Protein AF-X0ZKT3-F1 (afdb_monomer)

Structure (mmCIF, N/CA/C/O backbone):
data_AF-X0ZKT3-F1
#
_entry.id   AF-X0ZKT3-F1
#
loop_
_atom_site.group_PDB
_atom_site.id
_atom_site.type_symbol
_atom_site.label_atom_id
_atom_site.label_alt_id
_atom_site.label_comp_id
_atom_site.label_asym_id
_atom_site.label_entity_id
_atom_site.label_seq_id
_atom_site.pdbx_PDB_ins_code
_atom_site.Cartn_x
_atom_site.Cartn_y
_atom_site.Cartn_z
_atom_site.occupancy
_atom_site.B_iso_or_equiv
_atom_site.auth_seq_id
_atom_site.auth_comp_id
_atom_site.auth_asym_id
_atom_site.auth_atom_id
_atom_site.pdbx_PDB_model_num
ATOM 1 N N . MET A 1 1 ? 1.429 22.183 -17.788 1.00 75.25 1 MET A N 1
ATOM 2 C CA . MET A 1 1 ? 0.470 21.105 -18.125 1.00 75.25 1 MET A CA 1
ATOM 3 C C . MET A 1 1 ? 1.119 19.773 -17.757 1.00 75.25 1 MET A C 1
ATOM 5 O O . MET A 1 1 ? 2.250 19.573 -18.171 1.00 75.25 1 MET A O 1
ATOM 9 N N . ALA A 1 2 ? 0.475 18.920 -16.948 1.00 90.69 2 ALA A N 1
ATOM 10 C CA . ALA A 1 2 ? 1.071 17.691 -16.388 1.00 90.69 2 ALA A CA 1
ATOM 11 C C . ALA A 1 2 ? 0.087 16.499 -16.428 1.00 90.69 2 ALA A C 1
ATOM 13 O O . ALA A 1 2 ? -0.191 15.865 -15.418 1.00 90.69 2 ALA A O 1
ATOM 14 N N . ILE A 1 3 ? -0.482 16.225 -17.607 1.00 94.88 3 ILE A N 1
ATOM 15 C CA . ILE A 1 3 ? -1.545 15.218 -17.821 1.00 94.88 3 ILE A CA 1
ATOM 16 C C . ILE A 1 3 ? -1.018 13.856 -18.317 1.00 94.88 3 ILE A C 1
ATOM 18 O O . ILE A 1 3 ? -1.779 13.043 -18.836 1.00 94.88 3 ILE A O 1
ATOM 22 N N . GLY A 1 4 ? 0.289 13.618 -18.186 1.00 93.25 4 GLY A N 1
ATOM 23 C CA . GLY A 1 4 ? 0.974 12.422 -18.680 1.00 93.25 4 GLY A CA 1
ATOM 24 C C . GLY A 1 4 ? 1.889 12.690 -19.876 1.00 93.25 4 GLY A C 1
ATOM 25 O O . GLY A 1 4 ? 2.017 13.820 -20.346 1.00 93.25 4 GLY A O 1
ATOM 26 N N . VAL A 1 5 ? 2.544 11.627 -20.346 1.00 94.44 5 VAL A N 1
ATOM 27 C CA . VAL A 1 5 ? 3.529 11.649 -21.439 1.00 94.44 5 VAL A CA 1
ATOM 28 C C . VAL A 1 5 ? 3.155 10.642 -22.526 1.00 94.44 5 VAL A C 1
ATOM 30 O O . VAL A 1 5 ? 2.423 9.684 -22.272 1.00 94.44 5 VAL A O 1
ATOM 33 N N . LYS A 1 6 ? 3.662 10.857 -23.741 1.00 95.31 6 LYS A N 1
ATOM 34 C CA . LYS A 1 6 ? 3.561 9.923 -24.870 1.00 95.31 6 LYS A CA 1
ATOM 35 C C . LYS A 1 6 ? 4.969 9.486 -25.287 1.00 95.31 6 LYS A C 1
ATOM 37 O O . LYS A 1 6 ? 5.892 10.285 -25.141 1.00 95.31 6 LYS A O 1
ATOM 42 N N . PRO A 1 7 ? 5.148 8.254 -25.792 1.00 97.44 7 PRO A N 1
ATOM 43 C CA . PRO A 1 7 ? 6.448 7.807 -26.275 1.00 97.44 7 PRO A CA 1
ATOM 44 C C . PRO A 1 7 ? 6.878 8.604 -27.510 1.00 97.44 7 PRO A C 1
ATOM 46 O O . PRO A 1 7 ? 6.100 8.768 -28.450 1.00 97.44 7 PRO A O 1
ATOM 49 N N . GLU A 1 8 ? 8.135 9.040 -27.531 1.00 97.81 8 GLU A N 1
ATOM 50 C CA . GLU A 1 8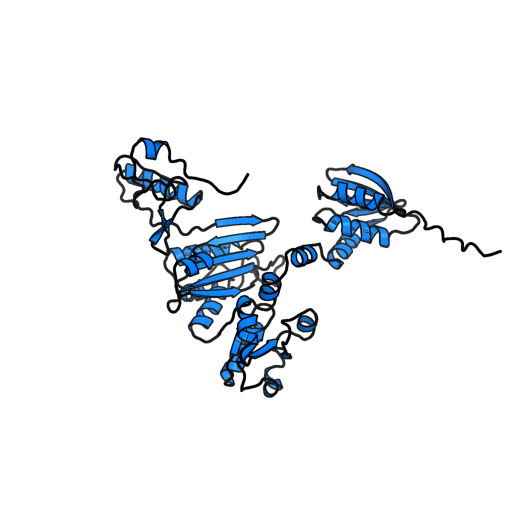 ? 8.764 9.595 -28.730 1.00 97.81 8 GLU A CA 1
ATOM 51 C C . GLU A 1 8 ? 9.109 8.460 -29.699 1.00 97.81 8 GLU A C 1
ATOM 53 O O . GLU A 1 8 ? 10.102 7.754 -29.527 1.00 97.81 8 GLU A O 1
ATOM 58 N N . ASN A 1 9 ? 8.258 8.251 -30.705 1.00 97.62 9 ASN A N 1
ATOM 59 C CA . ASN A 1 9 ? 8.320 7.080 -31.587 1.00 97.62 9 ASN A CA 1
ATOM 60 C C . ASN A 1 9 ? 8.476 7.409 -33.079 1.00 97.62 9 ASN A C 1
ATOM 62 O O . ASN A 1 9 ? 8.481 6.489 -33.895 1.00 97.62 9 ASN A O 1
ATOM 66 N N . ARG A 1 10 ? 8.602 8.692 -33.453 1.00 98.25 10 ARG A N 1
ATOM 67 C CA . ARG A 1 10 ? 8.619 9.122 -34.863 1.00 98.25 10 ARG A CA 1
ATOM 68 C C . ARG A 1 10 ? 9.686 8.386 -35.676 1.00 98.25 10 ARG A C 1
ATOM 70 O O . ARG A 1 10 ? 9.359 7.793 -36.692 1.00 98.25 10 ARG A O 1
ATOM 77 N N . LEU A 1 11 ? 10.926 8.349 -35.182 1.00 98.44 11 LEU A N 1
ATOM 78 C CA . LEU A 1 11 ? 12.035 7.667 -35.864 1.00 98.44 11 LEU A CA 1
ATOM 79 C C . LEU A 1 11 ? 11.775 6.169 -36.050 1.00 98.44 11 LEU A C 1
ATOM 81 O O . LEU A 1 11 ? 12.010 5.636 -37.127 1.00 98.44 11 LEU A O 1
ATOM 85 N N . ALA A 1 12 ? 11.268 5.501 -35.013 1.00 98.44 12 ALA A N 1
ATOM 86 C CA . ALA A 1 12 ? 10.968 4.075 -35.068 1.00 98.44 12 ALA A CA 1
ATOM 87 C C . ALA A 1 12 ? 9.852 3.774 -36.077 1.00 98.44 12 ALA A C 1
ATOM 89 O O . ALA A 1 12 ? 9.961 2.835 -36.861 1.00 98.44 12 ALA A O 1
ATOM 90 N N . LYS A 1 13 ? 8.807 4.608 -36.095 1.00 97.94 13 LYS A N 1
ATOM 91 C CA . LYS A 1 13 ? 7.694 4.487 -37.036 1.00 97.94 13 LYS A CA 1
ATOM 92 C C . LYS A 1 13 ? 8.137 4.732 -38.479 1.00 97.94 13 LYS A C 1
ATOM 94 O O . LYS A 1 13 ? 7.794 3.939 -39.349 1.00 97.94 13 LYS A O 1
ATOM 99 N N . ASP A 1 14 ? 8.899 5.796 -38.725 1.00 98.50 14 ASP A N 1
ATOM 100 C CA . ASP A 1 14 ? 9.391 6.150 -40.062 1.00 98.50 14 ASP A CA 1
ATOM 101 C C . ASP A 1 14 ? 10.364 5.085 -40.605 1.00 98.50 14 ASP A C 1
ATOM 103 O O . ASP A 1 14 ? 10.400 4.836 -41.808 1.00 98.50 14 ASP A O 1
ATOM 107 N N . ALA A 1 15 ? 11.101 4.408 -39.717 1.00 98.31 15 ALA A N 1
ATOM 108 C CA . ALA A 1 15 ? 11.967 3.274 -40.045 1.00 98.31 15 ALA A CA 1
ATOM 109 C C . ALA A 1 15 ? 11.219 1.933 -40.217 1.00 98.31 15 ALA A C 1
ATOM 111 O O . ALA A 1 15 ? 11.849 0.927 -40.533 1.00 98.31 15 ALA A O 1
ATOM 112 N N . GLY A 1 16 ? 9.897 1.889 -40.009 1.00 98.25 16 GLY A N 1
ATOM 113 C CA . GLY A 1 16 ? 9.091 0.673 -40.161 1.00 98.25 16 GLY A CA 1
ATOM 114 C C . GLY A 1 16 ? 9.228 -0.344 -39.021 1.00 98.25 16 GLY A C 1
ATOM 115 O O . GLY A 1 16 ? 8.914 -1.516 -39.221 1.00 98.25 16 GLY A O 1
ATOM 116 N N . LEU A 1 17 ? 9.687 0.077 -37.837 1.00 98.69 17 LEU A N 1
ATOM 117 C CA . LEU A 1 17 ? 9.768 -0.795 -36.662 1.00 98.69 17 LEU A CA 1
ATOM 118 C C . LEU A 1 17 ? 8.380 -1.107 -36.095 1.00 98.69 17 LEU A C 1
ATOM 120 O O . LEU A 1 17 ? 7.441 -0.323 -36.235 1.00 98.69 17 LEU A O 1
ATOM 124 N N . GLU A 1 18 ? 8.257 -2.241 -35.407 1.00 98.44 18 GLU A N 1
ATOM 125 C CA . GLU A 1 18 ? 7.008 -2.628 -34.753 1.00 98.44 18 GLU A CA 1
ATOM 126 C C . GLU A 1 18 ? 6.634 -1.654 -33.618 1.00 98.44 18 GLU A C 1
ATOM 128 O O . GLU A 1 18 ? 7.397 -1.419 -32.675 1.00 98.44 18 GLU A O 1
ATOM 133 N N . ILE A 1 19 ? 5.418 -1.102 -33.699 1.00 98.25 19 ILE A N 1
ATOM 134 C CA . ILE A 1 19 ? 4.858 -0.158 -32.728 1.00 98.25 19 ILE A CA 1
ATOM 135 C C . ILE A 1 19 ? 3.602 -0.761 -32.097 1.00 98.25 19 ILE A C 1
ATOM 137 O O . ILE A 1 19 ? 2.665 -1.158 -32.788 1.00 98.25 19 ILE A O 1
ATOM 141 N N . GLY A 1 20 ? 3.559 -0.781 -30.767 1.00 95.88 20 GLY A N 1
ATOM 142 C CA . GLY A 1 20 ? 2.410 -1.246 -30.004 1.00 95.88 20 GLY A CA 1
ATOM 143 C C . GLY A 1 20 ? 1.200 -0.307 -30.109 1.00 95.88 20 GLY A C 1
ATOM 144 O O . GLY A 1 20 ? 1.324 0.860 -30.492 1.00 95.88 20 GLY A O 1
ATOM 145 N N . PRO A 1 21 ? 0.011 -0.751 -29.669 1.00 93.75 21 PRO A N 1
ATOM 146 C CA . PRO A 1 21 ? -1.253 -0.026 -29.861 1.00 93.75 21 PRO A CA 1
ATOM 147 C C . PRO A 1 21 ? -1.301 1.355 -29.185 1.00 93.75 21 PRO A C 1
ATOM 149 O O . PRO A 1 21 ? -2.113 2.199 -29.551 1.00 93.75 21 PRO A O 1
ATOM 152 N N . ARG A 1 22 ? -0.426 1.604 -28.201 1.00 93.94 22 ARG A N 1
ATOM 153 C CA . ARG A 1 22 ? -0.297 2.893 -27.497 1.00 93.94 22 ARG A CA 1
ATOM 154 C C . ARG A 1 22 ? 0.876 3.750 -27.989 1.00 93.94 22 ARG A C 1
ATOM 156 O O . ARG A 1 22 ? 1.216 4.740 -27.352 1.00 93.94 22 ARG A O 1
ATOM 163 N N . GLY A 1 23 ? 1.500 3.374 -29.106 1.00 96.62 23 GLY A N 1
ATOM 164 C CA . GLY A 1 23 ? 2.615 4.103 -29.709 1.00 96.62 23 GLY A CA 1
ATOM 165 C C . GLY A 1 23 ? 3.996 3.739 -29.160 1.00 96.62 23 GLY A C 1
ATOM 166 O O . GLY A 1 23 ? 4.981 4.320 -29.598 1.00 96.62 23 GLY A O 1
ATOM 167 N N . HIS A 1 24 ? 4.105 2.802 -28.222 1.00 98.31 24 HIS A N 1
ATOM 168 C CA . HIS A 1 24 ? 5.404 2.389 -27.691 1.00 98.31 24 HIS A CA 1
ATOM 169 C C . HIS A 1 24 ? 6.121 1.441 -28.653 1.00 98.31 24 HIS A C 1
ATOM 171 O O . HIS A 1 24 ? 5.482 0.600 -29.281 1.00 98.31 24 HIS A O 1
ATOM 177 N N . ILE A 1 25 ? 7.443 1.551 -28.739 1.00 98.69 25 ILE A N 1
ATOM 178 C CA . ILE A 1 25 ? 8.282 0.656 -29.540 1.00 98.69 25 ILE A CA 1
ATOM 179 C C . ILE A 1 25 ? 8.244 -0.739 -28.905 1.00 98.69 25 ILE A C 1
ATOM 181 O O . ILE A 1 25 ? 8.446 -0.877 -27.692 1.00 98.69 25 ILE A O 1
ATOM 185 N N . VAL A 1 26 ? 7.950 -1.764 -29.707 1.00 98.38 26 VAL A N 1
ATOM 186 C CA . VAL A 1 26 ? 7.954 -3.156 -29.246 1.00 98.38 26 VAL A CA 1
ATOM 187 C C . VAL A 1 26 ? 9.391 -3.653 -29.200 1.00 98.38 26 VAL A C 1
ATOM 189 O O . VAL A 1 26 ? 10.144 -3.487 -30.159 1.00 98.38 26 VAL A O 1
ATOM 192 N N . VAL A 1 27 ? 9.769 -4.242 -28.067 1.00 98.38 27 VAL A N 1
ATOM 193 C CA . VAL A 1 27 ? 11.096 -4.820 -27.869 1.00 98.38 27 VAL A CA 1
ATOM 194 C C . VAL A 1 27 ? 11.020 -6.200 -27.231 1.00 98.38 27 VAL A C 1
ATOM 196 O O . VAL A 1 27 ? 10.072 -6.511 -26.503 1.00 98.38 27 VAL A O 1
ATOM 199 N N . ASP A 1 28 ? 12.032 -7.019 -27.493 1.00 97.00 28 ASP A N 1
ATOM 200 C CA . ASP A 1 28 ? 12.225 -8.307 -26.832 1.00 97.00 28 ASP A CA 1
ATOM 201 C C . ASP A 1 28 ? 12.902 -8.170 -25.449 1.00 97.00 28 ASP A C 1
ATOM 203 O O . ASP A 1 28 ? 13.128 -7.077 -24.925 1.00 97.00 28 ASP A O 1
ATOM 207 N N . GLU A 1 29 ? 13.230 -9.303 -24.820 1.00 97.06 29 GLU A N 1
ATOM 208 C CA . GLU A 1 29 ? 13.885 -9.334 -23.504 1.00 97.06 29 GLU A CA 1
ATOM 209 C C . GLU A 1 29 ? 15.344 -8.854 -23.539 1.00 97.06 29 GLU A C 1
ATOM 211 O O . GLU A 1 29 ? 15.876 -8.482 -22.498 1.00 97.06 29 GLU A O 1
ATOM 216 N N . GLN A 1 30 ? 15.991 -8.824 -24.705 1.00 98.00 30 GLN A N 1
ATOM 217 C CA . GLN A 1 30 ? 17.319 -8.236 -24.909 1.00 98.00 30 GLN A CA 1
ATOM 218 C C . GLN A 1 30 ? 17.234 -6.762 -25.347 1.00 98.00 30 GLN A C 1
ATOM 220 O O . GLN A 1 30 ? 18.255 -6.161 -25.683 1.00 98.00 30 GLN A O 1
ATOM 225 N N . MET A 1 31 ? 16.034 -6.169 -25.297 1.00 98.50 31 MET A N 1
ATOM 226 C CA . MET A 1 31 ? 15.724 -4.795 -25.699 1.00 98.50 31 MET A CA 1
ATOM 227 C C . MET A 1 31 ? 15.914 -4.517 -27.204 1.00 98.50 31 MET A C 1
ATOM 229 O O . MET A 1 31 ? 16.058 -3.35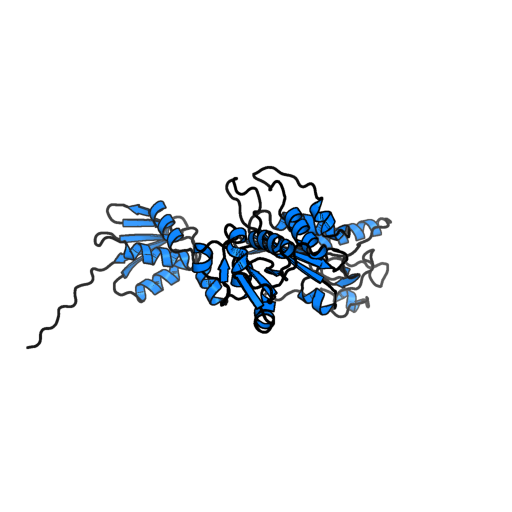8 -27.607 1.00 98.50 31 MET A O 1
ATOM 233 N N . LYS A 1 32 ? 15.916 -5.562 -28.042 1.00 98.44 32 LYS A N 1
ATOM 234 C CA . LYS A 1 32 ? 15.953 -5.438 -29.507 1.00 98.44 32 LYS A CA 1
ATOM 235 C C . LYS A 1 32 ? 14.572 -5.108 -30.038 1.00 98.44 32 LYS A C 1
ATOM 237 O O . LYS A 1 32 ? 13.580 -5.627 -29.536 1.00 98.44 32 LYS A O 1
ATOM 242 N N . THR A 1 33 ? 14.520 -4.266 -31.060 1.00 98.62 33 THR A N 1
ATOM 243 C CA . THR A 1 33 ? 13.291 -3.990 -31.813 1.00 98.62 33 THR A CA 1
ATOM 244 C C . THR A 1 33 ? 13.012 -5.113 -32.823 1.00 98.62 33 THR A C 1
ATOM 246 O O . THR A 1 33 ? 13.694 -6.138 -32.828 1.00 98.62 33 THR A O 1
ATOM 249 N N . SER A 1 34 ? 12.034 -4.927 -33.715 1.00 98.50 34 SER A N 1
ATOM 250 C CA . SER A 1 34 ? 11.805 -5.834 -34.850 1.00 98.50 34 SER A CA 1
ATOM 251 C C . SER A 1 34 ? 12.989 -5.908 -35.831 1.00 98.50 34 SER A C 1
ATOM 253 O O . SER A 1 34 ? 13.065 -6.853 -36.612 1.00 98.50 34 SER A O 1
ATOM 255 N N . ASP A 1 35 ? 13.917 -4.944 -35.786 1.00 98.50 35 ASP A N 1
ATOM 256 C CA . ASP A 1 35 ? 15.228 -5.029 -36.434 1.00 98.50 35 ASP A CA 1
ATOM 257 C C . ASP A 1 35 ? 16.297 -5.414 -35.397 1.00 98.50 35 ASP A C 1
ATOM 259 O O . ASP A 1 35 ? 16.486 -4.729 -34.387 1.00 98.50 35 ASP A O 1
ATOM 263 N N . ALA A 1 36 ? 17.027 -6.502 -35.658 1.00 96.50 36 ALA A N 1
ATOM 264 C CA . ALA A 1 36 ? 18.007 -7.068 -34.730 1.00 96.50 36 ALA A CA 1
ATOM 265 C C . ALA A 1 36 ? 19.240 -6.176 -34.479 1.00 96.50 36 ALA A C 1
ATOM 267 O O . ALA A 1 36 ? 19.981 -6.427 -33.526 1.00 96.50 36 ALA A O 1
ATOM 268 N N . SER A 1 37 ? 19.469 -5.164 -35.321 1.00 97.69 37 SER A N 1
ATOM 269 C CA . SER A 1 37 ? 20.554 -4.186 -35.189 1.00 97.69 37 SER A CA 1
ATOM 270 C C . SER A 1 37 ? 20.115 -2.903 -34.478 1.00 97.69 37 SER A C 1
ATOM 272 O O . SER A 1 37 ? 20.960 -2.065 -34.158 1.00 97.69 37 SER A O 1
ATOM 274 N N . ILE A 1 38 ? 18.816 -2.740 -34.202 1.00 98.62 38 ILE A N 1
ATOM 275 C CA . ILE A 1 38 ? 18.260 -1.561 -33.535 1.00 98.62 38 ILE A CA 1
ATOM 276 C C . ILE A 1 38 ? 17.725 -1.954 -32.158 1.00 98.62 38 ILE A C 1
ATOM 278 O O . ILE A 1 38 ? 16.852 -2.811 -32.016 1.00 98.62 38 ILE A O 1
ATOM 282 N N . PHE A 1 39 ? 18.226 -1.267 -31.134 1.00 98.69 39 PHE A N 1
ATOM 283 C CA . PHE A 1 39 ? 17.773 -1.387 -29.751 1.00 98.69 39 PHE A CA 1
ATOM 284 C C . PHE A 1 39 ? 16.952 -0.160 -29.358 1.00 98.69 39 PHE A C 1
ATOM 286 O O . PHE A 1 39 ? 17.215 0.949 -29.826 1.00 98.69 39 PHE A O 1
ATOM 293 N N . ALA A 1 40 ? 15.997 -0.344 -28.450 1.00 98.62 40 ALA A N 1
ATOM 294 C CA . ALA A 1 40 ? 15.250 0.755 -27.850 1.00 98.62 40 ALA A CA 1
ATOM 295 C C . ALA A 1 40 ? 15.092 0.528 -26.342 1.00 98.62 40 ALA A C 1
ATOM 297 O O . ALA A 1 40 ? 14.948 -0.601 -25.876 1.00 98.62 40 ALA A O 1
ATOM 298 N N . VAL A 1 41 ? 15.126 1.610 -25.562 1.00 98.56 41 VAL A N 1
ATOM 299 C CA . VAL A 1 41 ? 15.021 1.580 -24.094 1.00 98.56 41 VAL A CA 1
ATOM 300 C C . VAL A 1 41 ? 14.246 2.793 -23.580 1.00 98.56 41 VAL A C 1
ATOM 302 O O . VAL A 1 41 ? 13.965 3.733 -24.323 1.00 98.56 41 VAL A O 1
ATOM 305 N N . GLY A 1 42 ? 13.944 2.796 -22.285 1.00 98.19 42 GLY A N 1
ATOM 306 C CA . GLY A 1 42 ? 13.347 3.920 -21.577 1.00 98.19 42 GLY A CA 1
ATOM 307 C C . GLY A 1 42 ? 11.863 4.103 -21.869 1.00 98.19 42 GLY A C 1
ATOM 308 O O . GLY A 1 42 ? 11.138 3.161 -22.176 1.00 98.19 42 GLY A O 1
ATOM 309 N N . ASP A 1 43 ? 11.401 5.342 -21.763 1.00 98.25 43 ASP A N 1
ATOM 310 C CA . ASP A 1 43 ? 9.973 5.677 -21.795 1.00 98.25 43 ASP A CA 1
ATOM 311 C C . ASP A 1 43 ? 9.315 5.422 -23.168 1.00 98.25 43 ASP A C 1
ATOM 313 O O . ASP A 1 43 ? 8.089 5.339 -23.281 1.00 98.25 43 ASP A O 1
ATOM 317 N N . ALA A 1 44 ? 10.127 5.265 -24.218 1.00 98.19 44 ALA A N 1
ATOM 318 C CA . ALA A 1 44 ? 9.666 5.001 -25.575 1.00 98.19 44 ALA A CA 1
ATOM 319 C C . ALA A 1 44 ? 9.199 3.552 -25.792 1.00 98.19 44 ALA A C 1
ATOM 321 O O . ALA A 1 44 ? 8.422 3.307 -26.716 1.00 98.19 44 ALA A O 1
ATOM 322 N N . VAL A 1 45 ? 9.632 2.595 -24.963 1.00 98.44 45 VAL A N 1
ATOM 323 C CA . VAL A 1 45 ? 9.362 1.165 -25.187 1.00 98.44 45 VAL A CA 1
ATOM 324 C C . VAL A 1 45 ? 8.198 0.631 -24.361 1.00 98.44 45 VAL A C 1
ATOM 326 O O . VAL A 1 45 ? 7.852 1.164 -23.305 1.00 98.44 45 VAL A O 1
ATOM 329 N N . GLN A 1 46 ? 7.610 -0.469 -24.829 1.00 97.31 46 GLN A N 1
ATOM 330 C CA . GLN A 1 46 ? 6.777 -1.334 -23.999 1.00 97.31 46 GLN A CA 1
ATOM 331 C C . GLN A 1 46 ? 7.584 -2.553 -23.551 1.00 97.31 46 GLN A C 1
ATOM 333 O O . GLN A 1 46 ? 8.359 -3.118 -24.312 1.00 97.31 46 GLN A O 1
ATOM 338 N N . VAL A 1 47 ? 7.379 -2.970 -22.309 1.00 96.81 47 VAL A N 1
ATOM 339 C CA . VAL A 1 47 ? 8.021 -4.131 -21.681 1.00 96.81 47 VAL A CA 1
ATOM 340 C C . VAL A 1 47 ? 6.956 -5.025 -21.049 1.00 96.81 47 VAL A C 1
ATOM 342 O O . VAL A 1 47 ? 5.773 -4.699 -21.059 1.00 96.81 47 VAL A O 1
ATOM 345 N N . LYS A 1 48 ? 7.342 -6.159 -20.466 1.00 96.75 48 LYS A N 1
ATOM 346 C CA . LYS A 1 48 ? 6.400 -7.031 -19.750 1.00 96.75 48 LYS A CA 1
ATOM 347 C C . LYS A 1 48 ? 6.158 -6.529 -18.325 1.00 96.75 48 LYS A C 1
ATOM 349 O O . LYS A 1 48 ? 7.106 -6.191 -17.615 1.00 96.75 48 LYS A O 1
ATOM 354 N N . ASN A 1 49 ? 4.906 -6.522 -17.876 1.00 97.06 49 ASN A N 1
ATOM 355 C CA . ASN A 1 49 ? 4.580 -6.422 -16.455 1.00 97.06 49 ASN A CA 1
ATOM 356 C C . ASN A 1 49 ? 5.030 -7.715 -15.758 1.00 97.06 49 ASN A C 1
ATOM 358 O O . ASN A 1 49 ? 4.654 -8.800 -16.190 1.00 97.06 49 ASN A O 1
ATOM 362 N N . LEU A 1 50 ? 5.816 -7.618 -14.686 1.00 96.31 50 LEU A N 1
ATOM 363 C CA . LEU A 1 50 ? 6.408 -8.800 -14.046 1.00 96.31 50 LEU A CA 1
ATOM 364 C C . LEU A 1 50 ? 5.367 -9.735 -13.394 1.00 96.31 50 LEU A C 1
ATOM 366 O O . LEU A 1 50 ? 5.633 -10.921 -13.214 1.00 96.31 50 LEU A O 1
ATOM 370 N N . ILE A 1 51 ? 4.195 -9.218 -13.023 1.00 96.56 51 ILE A N 1
ATOM 371 C CA . ILE A 1 51 ? 3.148 -9.987 -12.340 1.00 96.56 51 ILE A CA 1
ATOM 372 C C . ILE A 1 51 ? 2.237 -10.681 -13.355 1.00 96.56 51 ILE A C 1
ATOM 374 O O . ILE A 1 51 ? 1.934 -11.861 -13.183 1.00 96.56 51 ILE A O 1
ATOM 378 N N . THR A 1 52 ? 1.817 -9.963 -14.403 1.00 95.88 52 THR A N 1
ATOM 379 C CA . THR A 1 52 ? 0.819 -10.443 -15.380 1.00 95.88 52 THR A CA 1
ATOM 380 C C . THR A 1 52 ? 1.425 -10.975 -16.677 1.00 95.88 52 THR A C 1
ATOM 382 O O . THR A 1 52 ? 0.715 -11.578 -17.476 1.00 95.88 52 THR A O 1
ATOM 385 N N . ASN A 1 53 ? 2.714 -10.717 -16.922 1.00 95.00 53 ASN A N 1
ATOM 386 C CA . ASN A 1 53 ? 3.414 -10.921 -18.196 1.00 95.00 53 ASN A CA 1
ATOM 387 C C . ASN A 1 53 ? 2.814 -10.174 -19.402 1.00 95.00 53 ASN A C 1
ATOM 389 O O . ASN A 1 53 ? 3.282 -10.359 -20.525 1.00 95.00 53 ASN A O 1
ATOM 393 N N . GLN A 1 54 ? 1.826 -9.301 -19.187 1.00 94.94 54 GLN A N 1
ATOM 394 C CA . GLN A 1 54 ? 1.208 -8.514 -20.252 1.00 94.94 54 GLN A CA 1
ATOM 395 C C . GLN A 1 54 ? 2.082 -7.308 -20.634 1.00 94.94 54 GLN A C 1
ATOM 397 O O . GLN A 1 54 ? 2.781 -6.766 -19.767 1.00 94.94 54 GLN A O 1
ATOM 402 N N . PRO A 1 55 ? 2.033 -6.845 -21.897 1.00 95.88 55 PRO A N 1
ATOM 403 C CA . PRO A 1 55 ? 2.708 -5.622 -22.313 1.00 95.88 55 PRO A CA 1
ATOM 404 C C . PRO A 1 55 ? 2.262 -4.404 -21.495 1.00 95.88 55 PRO A C 1
ATOM 406 O O . PRO A 1 55 ? 1.073 -4.130 -21.326 1.00 95.88 55 PRO A O 1
ATOM 409 N N . ILE A 1 56 ? 3.227 -3.634 -21.005 1.00 96.31 56 ILE A N 1
ATOM 410 C CA . ILE A 1 56 ? 3.025 -2.407 -20.243 1.00 96.31 56 ILE A CA 1
ATOM 411 C C . ILE A 1 56 ? 4.110 -1.389 -20.594 1.00 96.31 56 ILE A C 1
ATOM 413 O O . ILE A 1 56 ? 5.216 -1.740 -20.990 1.00 96.31 56 ILE A O 1
ATOM 417 N N . ALA A 1 57 ? 3.801 -0.113 -20.413 1.00 96.06 57 ALA A N 1
ATOM 418 C CA . ALA A 1 57 ? 4.766 0.969 -20.497 1.00 96.06 57 ALA A CA 1
ATOM 419 C C . ALA A 1 57 ? 4.632 1.808 -19.229 1.00 96.06 57 ALA A C 1
ATOM 421 O O . ALA A 1 57 ? 3.515 2.179 -18.856 1.00 96.06 57 ALA A O 1
ATOM 422 N N . ILE A 1 58 ? 5.751 2.034 -18.543 1.00 95.94 58 ILE A N 1
ATOM 423 C CA . ILE A 1 58 ? 5.804 2.808 -17.302 1.00 95.94 58 ILE A CA 1
ATOM 424 C C . ILE A 1 58 ? 7.037 3.721 -17.389 1.00 95.94 58 ILE A C 1
ATOM 426 O O . ILE A 1 58 ? 8.155 3.204 -17.316 1.00 95.94 58 ILE A O 1
ATOM 430 N N . PRO A 1 59 ? 6.851 5.040 -17.568 1.00 96.38 59 PRO A N 1
ATOM 431 C CA . PRO A 1 59 ? 7.952 5.978 -17.748 1.00 96.38 59 PRO A CA 1
ATOM 432 C C . PRO A 1 59 ? 8.633 6.265 -16.404 1.00 96.38 59 PRO A C 1
ATOM 434 O O . PRO A 1 59 ? 8.162 7.080 -15.611 1.00 96.38 59 PRO A O 1
ATOM 437 N N . LEU A 1 60 ? 9.700 5.524 -16.097 1.00 97.38 60 LEU A N 1
ATOM 438 C CA . LEU A 1 60 ? 10.441 5.620 -14.838 1.00 97.38 60 LEU A CA 1
ATOM 439 C C . LEU A 1 60 ? 11.947 5.487 -15.084 1.00 97.38 60 LEU A C 1
ATOM 441 O O . LEU A 1 60 ? 12.417 4.577 -15.771 1.00 97.38 60 LEU A O 1
ATOM 445 N N . ALA A 1 61 ? 12.720 6.340 -14.410 1.00 97.81 61 ALA A N 1
ATOM 446 C CA . ALA A 1 61 ? 14.168 6.421 -14.587 1.00 97.81 61 ALA A CA 1
ATOM 447 C C . ALA A 1 61 ? 14.912 5.131 -14.191 1.00 97.81 61 ALA A C 1
ATOM 449 O O . ALA A 1 61 ? 15.855 4.726 -14.872 1.00 97.81 61 ALA A O 1
ATOM 450 N N . GLY A 1 62 ? 14.501 4.459 -13.109 1.00 96.62 62 GLY A N 1
ATOM 451 C CA . GLY A 1 62 ? 15.136 3.216 -12.649 1.00 96.62 62 GLY A CA 1
ATOM 452 C C . GLY A 1 62 ? 15.113 2.102 -13.711 1.00 96.62 62 GLY A C 1
ATOM 453 O O . GLY A 1 62 ? 16.170 1.570 -14.059 1.00 96.62 62 GLY A O 1
ATOM 454 N N . PRO A 1 63 ? 13.934 1.749 -14.257 1.00 97.38 63 PRO A N 1
ATOM 455 C CA . PRO A 1 63 ? 13.802 0.890 -15.431 1.00 97.38 63 PRO A CA 1
ATOM 456 C C . PRO A 1 63 ? 14.654 1.323 -16.626 1.00 97.38 63 PRO A C 1
ATOM 458 O O . PRO A 1 63 ? 15.407 0.491 -17.129 1.00 97.38 63 PRO A O 1
ATOM 461 N N . ALA A 1 64 ? 14.606 2.599 -17.024 1.00 98.25 64 ALA A N 1
ATOM 462 C CA . ALA A 1 64 ? 15.367 3.109 -18.168 1.00 98.25 64 ALA A CA 1
ATOM 463 C C . ALA A 1 64 ? 16.886 2.889 -18.011 1.00 98.25 64 ALA A C 1
ATOM 465 O O . ALA A 1 64 ? 17.541 2.375 -18.918 1.00 98.25 64 ALA A O 1
ATOM 466 N N . ASN A 1 65 ? 17.440 3.176 -16.827 1.00 98.56 65 ASN A N 1
ATOM 467 C CA . ASN A 1 65 ? 18.858 2.945 -16.526 1.00 98.56 65 ASN A CA 1
ATOM 468 C C . ASN A 1 65 ? 19.233 1.454 -16.593 1.00 98.56 65 ASN A C 1
ATOM 470 O O . ASN A 1 65 ? 20.260 1.088 -17.166 1.00 98.56 65 ASN A O 1
ATOM 474 N N . LYS A 1 66 ? 18.391 0.568 -16.039 1.00 97.62 66 LYS A N 1
ATOM 475 C CA . LYS A 1 66 ? 18.620 -0.889 -16.084 1.00 97.62 66 LYS A CA 1
ATOM 476 C C . LYS A 1 66 ? 18.575 -1.428 -17.513 1.00 97.62 66 LYS A C 1
ATOM 478 O O . LYS A 1 66 ? 19.403 -2.261 -17.866 1.00 97.62 66 LYS A O 1
ATOM 483 N N . GLN A 1 67 ? 17.637 -0.945 -18.322 1.00 98.56 67 GLN A N 1
ATOM 484 C CA . GLN A 1 67 ? 17.508 -1.320 -19.729 1.00 98.56 67 GLN A CA 1
ATOM 485 C C . GLN A 1 67 ? 18.729 -0.872 -20.541 1.00 98.56 67 GLN A C 1
ATOM 487 O O . GLN A 1 67 ? 19.283 -1.679 -21.279 1.00 98.56 67 GLN A O 1
ATOM 492 N N . GLY A 1 68 ? 19.213 0.362 -20.346 1.00 98.56 68 GLY A N 1
ATOM 493 C CA . GLY A 1 68 ? 20.438 0.845 -20.996 1.00 98.56 68 GLY A CA 1
ATOM 494 C C . GLY A 1 68 ? 21.665 -0.012 -20.663 1.00 98.56 68 GLY A C 1
ATOM 495 O O . GLY A 1 68 ? 22.417 -0.392 -21.559 1.00 98.56 68 GLY A O 1
ATOM 496 N N . ARG A 1 69 ? 21.826 -0.405 -19.391 1.00 98.44 69 ARG A N 1
ATOM 497 C CA . ARG A 1 69 ? 22.886 -1.341 -18.975 1.00 98.44 69 ARG A CA 1
ATOM 498 C C . ARG A 1 69 ? 22.767 -2.702 -19.668 1.00 98.44 69 ARG A C 1
ATOM 500 O O . ARG A 1 69 ? 23.781 -3.258 -20.074 1.00 98.44 69 ARG A O 1
ATOM 507 N N . ILE A 1 70 ? 21.551 -3.228 -19.803 1.00 98.25 70 ILE A N 1
ATOM 508 C CA . ILE A 1 70 ? 21.300 -4.504 -20.491 1.00 98.25 70 ILE A CA 1
ATOM 509 C C . ILE A 1 70 ? 21.672 -4.405 -21.968 1.00 98.25 70 ILE A C 1
ATOM 511 O O . ILE A 1 70 ? 22.373 -5.280 -22.460 1.00 98.25 70 ILE A O 1
ATOM 515 N N . VAL A 1 71 ? 21.285 -3.327 -22.654 1.00 98.56 71 VAL A N 1
ATOM 516 C CA . VAL A 1 71 ? 21.674 -3.104 -24.056 1.00 98.56 71 VAL A CA 1
ATOM 517 C C . VAL A 1 71 ? 23.193 -3.058 -24.208 1.00 98.56 71 VAL A C 1
ATOM 519 O O . VAL A 1 71 ? 23.728 -3.701 -25.105 1.00 98.56 71 VAL A O 1
ATOM 522 N N . ALA A 1 72 ? 23.902 -2.365 -23.311 1.00 98.62 72 ALA A N 1
ATOM 523 C CA . ALA A 1 72 ? 25.364 -2.323 -23.343 1.00 98.62 72 ALA A CA 1
ATOM 524 C C . ALA A 1 72 ? 25.996 -3.721 -23.190 1.00 98.62 72 ALA A C 1
ATOM 526 O O . ALA A 1 72 ? 26.921 -4.060 -23.926 1.00 98.62 72 ALA A O 1
ATOM 527 N N . ASP A 1 73 ? 25.475 -4.550 -22.280 1.00 98.44 73 ASP A N 1
ATOM 528 C CA . ASP A 1 73 ? 25.909 -5.942 -22.122 1.00 98.44 73 ASP A CA 1
ATOM 529 C C . ASP A 1 73 ? 25.639 -6.776 -23.391 1.00 98.44 73 ASP A C 1
ATOM 531 O O . ASP A 1 73 ? 26.516 -7.523 -23.828 1.00 98.44 73 ASP A O 1
ATOM 535 N N . VAL A 1 74 ? 24.455 -6.636 -24.000 1.00 98.38 74 VAL A N 1
ATOM 536 C CA . VAL A 1 74 ? 24.069 -7.374 -25.216 1.00 98.38 74 VAL A CA 1
ATOM 537 C C . VAL A 1 74 ? 24.948 -6.982 -26.405 1.00 98.38 74 VAL A C 1
ATOM 539 O O . VAL A 1 74 ? 25.430 -7.859 -27.119 1.00 98.38 74 VAL A O 1
ATOM 542 N N . ILE A 1 75 ? 25.229 -5.687 -26.585 1.00 98.44 75 ILE A N 1
ATOM 543 C CA . ILE A 1 75 ? 26.162 -5.191 -27.613 1.00 98.44 75 ILE A CA 1
ATOM 544 C C . ILE A 1 75 ? 27.571 -5.763 -27.393 1.00 98.44 75 ILE A C 1
ATOM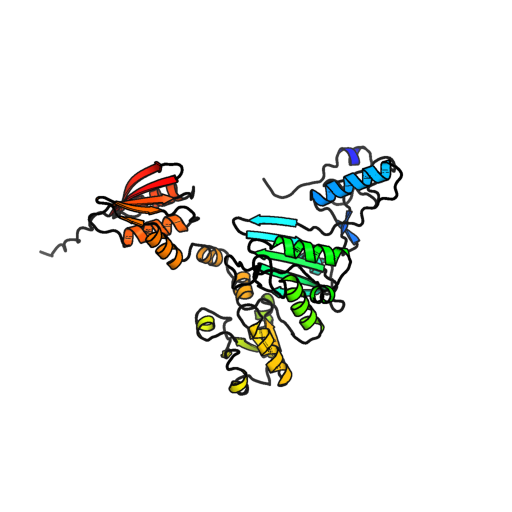 546 O O . ILE A 1 75 ? 28.256 -6.103 -28.354 1.00 98.44 75 ILE A O 1
ATOM 550 N N . ALA A 1 76 ? 27.992 -5.930 -26.137 1.00 98.44 76 ALA A N 1
ATOM 551 C CA . ALA A 1 76 ? 29.271 -6.542 -25.777 1.00 98.44 76 ALA A CA 1
ATOM 552 C C . ALA A 1 76 ? 29.285 -8.086 -25.872 1.00 98.44 76 ALA A C 1
ATOM 554 O O . ALA A 1 76 ? 30.257 -8.714 -25.448 1.00 98.44 76 ALA A O 1
ATOM 555 N N . GLY A 1 77 ? 28.227 -8.713 -26.401 1.00 97.75 77 GLY A N 1
ATOM 556 C CA . GLY A 1 77 ? 28.145 -10.161 -26.617 1.00 97.75 77 GLY A CA 1
ATOM 557 C C . GLY A 1 77 ? 27.721 -10.980 -25.393 1.00 97.75 77 GLY A C 1
ATOM 558 O O . GLY A 1 77 ? 27.900 -12.197 -25.389 1.00 97.75 77 GLY A O 1
ATOM 559 N N . ARG A 1 78 ? 27.173 -10.350 -24.346 1.00 98.06 78 ARG A N 1
ATOM 560 C CA . ARG A 1 78 ? 26.647 -11.053 -23.161 1.00 98.06 78 ARG A CA 1
ATOM 561 C C . ARG A 1 78 ? 25.166 -11.397 -23.331 1.00 98.06 78 ARG A C 1
ATOM 563 O O . ARG A 1 78 ? 24.405 -10.621 -23.903 1.00 98.06 78 ARG A O 1
ATOM 570 N N . ASP A 1 79 ? 24.729 -12.514 -22.748 1.00 96.50 79 ASP A N 1
ATOM 571 C CA . ASP A 1 79 ? 23.302 -12.875 -22.682 1.00 96.50 79 ASP A CA 1
ATOM 572 C C . ASP A 1 79 ? 22.598 -12.179 -21.499 1.00 96.50 79 ASP A C 1
ATOM 574 O O . ASP A 1 79 ? 22.259 -12.800 -20.490 1.00 96.50 79 ASP A O 1
ATOM 578 N N . SER A 1 80 ? 22.422 -10.858 -21.599 1.00 97.75 80 SER A N 1
ATOM 579 C CA . SER A 1 80 ? 21.690 -10.054 -20.607 1.00 97.75 80 SER A CA 1
ATOM 580 C C . SER A 1 80 ? 20.226 -9.867 -21.013 1.00 97.75 80 SER A C 1
ATOM 582 O O . SER A 1 80 ? 19.930 -9.562 -22.166 1.00 97.75 80 SER A O 1
ATOM 584 N N . LYS A 1 81 ? 19.300 -10.008 -20.052 1.00 97.56 81 LYS A N 1
ATOM 585 C CA . LYS A 1 81 ? 17.845 -9.922 -20.283 1.00 97.56 81 LYS A CA 1
ATOM 586 C C . LYS A 1 81 ? 17.134 -9.001 -19.294 1.00 97.56 81 LYS A C 1
ATOM 588 O O . LYS A 1 81 ? 17.451 -8.969 -18.102 1.00 97.56 81 LYS A O 1
ATOM 593 N N . TYR A 1 82 ? 16.123 -8.284 -19.777 1.00 97.06 82 TYR A N 1
ATOM 594 C CA . TYR A 1 82 ? 15.203 -7.479 -18.985 1.00 97.06 82 TYR A CA 1
ATOM 595 C C . TYR A 1 82 ? 13.931 -8.269 -18.675 1.00 97.06 82 TYR A C 1
ATOM 597 O O . TYR A 1 82 ? 13.015 -8.379 -19.483 1.00 97.06 82 TYR A O 1
ATOM 605 N N . ASN A 1 83 ? 13.841 -8.771 -17.446 1.00 92.44 83 ASN A N 1
ATOM 606 C CA . ASN A 1 83 ? 12.756 -9.661 -17.016 1.00 92.44 83 ASN A CA 1
ATOM 607 C C . ASN A 1 83 ? 11.415 -8.946 -16.743 1.00 92.44 83 ASN A C 1
ATOM 609 O O . ASN A 1 83 ? 10.572 -9.493 -16.043 1.00 92.44 83 ASN A O 1
ATOM 613 N N . GLY A 1 84 ? 11.227 -7.716 -17.221 1.00 95.19 84 GLY A N 1
ATOM 614 C CA . GLY A 1 84 ? 10.017 -6.929 -16.993 1.00 95.19 84 GLY A CA 1
ATOM 615 C C . GLY A 1 84 ? 10.065 -6.001 -15.776 1.00 95.19 84 GLY A C 1
ATOM 616 O O . GLY A 1 84 ? 11.069 -5.885 -15.064 1.00 95.19 84 GLY A O 1
ATOM 617 N N . ILE A 1 85 ? 8.946 -5.312 -15.559 1.00 97.38 85 ILE A N 1
ATOM 618 C CA . ILE A 1 85 ? 8.812 -4.163 -14.658 1.00 97.38 85 ILE A CA 1
ATOM 619 C C . ILE A 1 85 ? 7.713 -4.376 -13.608 1.00 97.38 85 ILE A C 1
ATOM 621 O O . ILE A 1 85 ? 6.666 -4.951 -13.898 1.00 97.38 85 ILE A O 1
ATOM 625 N N . LEU A 1 86 ? 7.949 -3.878 -12.389 1.00 97.69 86 LEU A N 1
ATOM 626 C CA . LEU A 1 86 ? 6.966 -3.871 -11.295 1.00 97.69 86 LEU A CA 1
ATOM 627 C C . LEU A 1 86 ? 6.242 -2.535 -11.106 1.00 97.69 86 LEU A C 1
ATOM 629 O O . LEU A 1 86 ? 5.184 -2.507 -10.490 1.00 97.69 86 LEU A O 1
ATOM 633 N N . GLY A 1 87 ? 6.814 -1.433 -11.596 1.00 97.19 87 GLY A N 1
ATOM 634 C CA . GLY A 1 87 ? 6.247 -0.098 -11.400 1.00 97.19 87 GLY A CA 1
ATOM 635 C C . GLY A 1 87 ? 6.369 0.413 -9.963 1.00 97.19 87 GLY A C 1
ATOM 636 O O . GLY A 1 87 ? 5.457 1.073 -9.485 1.00 97.19 87 GLY A O 1
ATOM 637 N N . ALA A 1 88 ? 7.467 0.093 -9.266 1.00 98.25 88 ALA A N 1
ATOM 638 C CA . ALA A 1 88 ? 7.764 0.710 -7.975 1.00 98.25 88 ALA A CA 1
ATOM 639 C C . ALA A 1 88 ? 8.016 2.217 -8.160 1.00 98.25 88 ALA A C 1
ATOM 641 O O . ALA A 1 88 ? 8.872 2.604 -8.960 1.00 98.25 88 ALA A O 1
ATOM 642 N N . SER A 1 89 ? 7.269 3.050 -7.442 1.00 98.25 89 SER A N 1
ATOM 643 C CA . SER A 1 89 ? 7.330 4.510 -7.535 1.00 98.25 89 SER A CA 1
ATOM 644 C C . SER A 1 89 ? 7.058 5.167 -6.187 1.00 98.25 89 SER A C 1
ATOM 646 O O . SER A 1 89 ? 6.312 4.629 -5.369 1.00 98.25 89 SER A O 1
ATOM 648 N N . VAL A 1 90 ? 7.615 6.361 -5.996 1.00 98.50 90 VAL A N 1
ATOM 649 C CA . VAL A 1 90 ? 7.430 7.199 -4.809 1.00 98.50 90 VAL A CA 1
ATOM 650 C C . VAL A 1 90 ? 7.268 8.659 -5.223 1.00 98.50 90 VAL A C 1
ATOM 652 O O . VAL A 1 90 ? 7.909 9.114 -6.171 1.00 98.50 90 VAL A O 1
ATOM 655 N N . VAL A 1 91 ? 6.414 9.391 -4.512 1.00 97.75 91 VAL A N 1
ATOM 656 C CA . VAL A 1 91 ? 6.231 10.836 -4.655 1.00 97.75 91 VAL A CA 1
ATOM 657 C C . VAL A 1 91 ? 6.118 11.490 -3.278 1.00 97.75 91 VAL A C 1
ATOM 659 O O . VAL A 1 91 ? 5.509 10.939 -2.360 1.00 97.75 91 VAL A O 1
ATOM 662 N N . LYS A 1 92 ? 6.711 12.678 -3.139 1.00 95.00 92 LYS A N 1
ATOM 663 C CA . LYS A 1 92 ? 6.540 13.547 -1.970 1.00 95.00 92 LYS A CA 1
ATOM 664 C C . LYS A 1 92 ? 5.338 14.458 -2.200 1.00 95.00 92 LYS A C 1
ATOM 666 O O . LYS A 1 92 ? 5.287 15.156 -3.212 1.00 95.00 92 LYS A O 1
ATOM 671 N N . VAL A 1 93 ? 4.403 14.474 -1.258 1.00 91.44 93 VAL A N 1
ATOM 672 C CA . VAL A 1 93 ? 3.214 15.333 -1.268 1.00 91.44 93 VAL A CA 1
ATOM 673 C C . VAL A 1 93 ? 3.196 16.105 0.043 1.00 91.44 93 VAL A C 1
ATOM 675 O O . VAL A 1 93 ? 2.794 15.571 1.071 1.00 91.44 93 VAL A O 1
ATOM 678 N N . PHE A 1 94 ? 3.684 17.348 0.016 1.00 91.50 94 PHE A N 1
ATOM 679 C CA . PHE A 1 94 ? 3.968 18.121 1.232 1.00 91.50 94 PHE A CA 1
ATOM 680 C C . PHE A 1 94 ? 4.850 17.310 2.194 1.00 91.50 94 PHE A C 1
ATOM 682 O O . PHE A 1 94 ? 5.968 16.958 1.809 1.00 91.50 94 PHE A O 1
ATOM 689 N N . ASP A 1 95 ? 4.364 16.989 3.389 1.00 84.81 95 ASP A N 1
ATOM 690 C CA . ASP A 1 95 ? 5.085 16.209 4.402 1.00 84.81 95 ASP A CA 1
ATOM 691 C C . ASP A 1 95 ? 4.866 14.696 4.281 1.00 84.81 95 ASP A C 1
ATOM 693 O O . ASP A 1 95 ? 5.477 13.913 5.007 1.00 84.81 95 ASP A O 1
ATOM 697 N N . LEU A 1 96 ? 4.013 14.269 3.348 1.00 89.69 96 LEU A N 1
ATOM 698 C CA . LEU A 1 96 ? 3.716 12.865 3.119 1.00 89.69 96 LEU A CA 1
ATOM 699 C C . LEU A 1 96 ? 4.630 12.264 2.057 1.00 89.69 96 LEU A C 1
ATOM 701 O O . LEU A 1 96 ? 4.888 12.847 1.000 1.00 89.69 96 LEU A O 1
ATOM 705 N N . THR A 1 97 ? 5.025 11.026 2.312 1.00 96.38 97 THR A N 1
ATOM 706 C CA . THR A 1 97 ? 5.549 10.117 1.303 1.00 96.38 97 THR A CA 1
ATOM 707 C C . THR A 1 97 ? 4.418 9.207 0.843 1.00 96.38 97 THR A C 1
ATOM 709 O O . THR A 1 97 ? 3.759 8.560 1.659 1.00 96.38 97 THR A O 1
ATOM 712 N N . VAL A 1 98 ? 4.205 9.135 -0.470 1.00 98.44 98 VAL A N 1
ATOM 713 C CA . VAL A 1 98 ? 3.244 8.231 -1.109 1.00 98.44 98 VAL A CA 1
ATOM 714 C C . VAL A 1 98 ? 4.010 7.296 -2.032 1.00 98.44 98 VAL A C 1
ATOM 716 O O . VAL A 1 98 ? 4.665 7.746 -2.971 1.00 98.44 98 VAL A O 1
ATOM 719 N N . SER A 1 99 ? 3.913 5.996 -1.779 1.00 98.56 99 SER A N 1
ATOM 720 C CA . SER A 1 99 ? 4.684 4.977 -2.492 1.00 98.56 99 SER A CA 1
ATOM 721 C C . SER A 1 99 ? 3.798 3.817 -2.931 1.00 98.56 99 SER A C 1
ATOM 723 O O . SER A 1 99 ? 2.838 3.454 -2.251 1.00 98.56 99 SER A O 1
ATOM 725 N N . SER A 1 100 ? 4.127 3.199 -4.062 1.00 98.75 100 SER A N 1
ATOM 726 C CA . SER A 1 100 ? 3.391 2.046 -4.585 1.00 98.75 100 SER A CA 1
ATOM 727 C C . SER A 1 100 ? 4.274 1.105 -5.389 1.00 98.75 100 SER A C 1
ATOM 729 O O . SER A 1 100 ? 5.261 1.534 -5.980 1.00 98.75 100 SER A O 1
ATOM 731 N N . VAL A 1 101 ? 3.879 -0.164 -5.468 1.00 98.81 101 VAL A N 1
ATOM 732 C CA . VAL A 1 101 ? 4.475 -1.174 -6.350 1.00 98.81 101 VAL A CA 1
ATOM 733 C C . VAL A 1 101 ? 3.417 -2.180 -6.807 1.00 98.81 101 VAL A C 1
ATOM 735 O O . VAL A 1 101 ? 2.493 -2.492 -6.058 1.00 98.81 101 VAL A O 1
ATOM 738 N N . GLY A 1 102 ? 3.567 -2.727 -8.015 1.00 98.44 102 GLY A N 1
ATOM 739 C CA . GLY A 1 102 ? 2.701 -3.781 -8.539 1.00 98.44 102 GLY A CA 1
ATOM 740 C C . GLY A 1 102 ? 1.379 -3.256 -9.100 1.00 98.44 102 GLY A C 1
ATOM 741 O O . GLY A 1 102 ? 1.321 -2.181 -9.696 1.00 98.44 102 GLY A O 1
ATOM 742 N N . LEU A 1 103 ? 0.322 -4.055 -8.966 1.00 98.44 103 LEU A N 1
ATOM 743 C CA . LEU A 1 103 ? -1.006 -3.781 -9.511 1.00 98.44 103 LEU A CA 1
ATOM 744 C C . LEU A 1 103 ? -1.894 -3.072 -8.482 1.00 98.44 103 LEU A C 1
ATOM 746 O O . LEU A 1 103 ? -1.866 -3.368 -7.291 1.00 98.44 103 LEU A O 1
ATOM 750 N N . SER A 1 104 ? -2.732 -2.154 -8.956 1.00 98.25 104 SER A N 1
ATOM 751 C CA . SER A 1 104 ? -3.822 -1.550 -8.182 1.00 98.25 104 SER A CA 1
ATOM 752 C C . SER A 1 104 ? -5.104 -2.385 -8.259 1.00 98.25 104 SER A C 1
ATOM 754 O O . SER A 1 104 ? -5.310 -3.115 -9.223 1.00 98.25 104 SER A O 1
ATOM 756 N N . GLU A 1 105 ? -6.033 -2.201 -7.313 1.00 98.06 105 GLU A N 1
ATOM 757 C CA . GLU A 1 105 ? -7.366 -2.842 -7.358 1.00 98.06 105 GLU A CA 1
ATOM 758 C C . GLU A 1 105 ? -8.104 -2.631 -8.682 1.00 98.06 105 GLU A C 1
ATOM 760 O O . GLU A 1 105 ? -8.743 -3.547 -9.189 1.00 98.06 105 GLU A O 1
ATOM 765 N N . LYS A 1 106 ? -7.987 -1.431 -9.268 1.00 97.94 106 LYS A N 1
ATOM 766 C CA . LYS A 1 106 ? -8.611 -1.115 -10.559 1.00 97.94 106 LYS A CA 1
ATOM 767 C C . LYS A 1 106 ? -8.074 -2.028 -11.661 1.00 97.94 106 LYS A C 1
ATOM 769 O O . LYS A 1 106 ? -8.851 -2.546 -12.451 1.00 97.94 106 LYS A O 1
ATOM 774 N N . GLN A 1 107 ? -6.759 -2.248 -11.686 1.00 97.44 107 GLN A N 1
ATOM 775 C CA . GLN A 1 107 ? -6.122 -3.150 -12.647 1.00 97.44 107 GLN A CA 1
ATOM 776 C C . GLN A 1 107 ? -6.475 -4.610 -12.366 1.00 97.44 107 GLN A C 1
ATOM 778 O O . GLN A 1 107 ? -6.748 -5.346 -13.303 1.00 97.44 107 GLN A O 1
ATOM 783 N N . LEU A 1 108 ? -6.504 -5.025 -11.096 1.00 97.94 108 LEU A N 1
ATOM 784 C CA . LEU A 1 108 ? -6.887 -6.390 -10.718 1.00 97.94 108 LEU A CA 1
ATOM 785 C C . LEU A 1 108 ? -8.323 -6.713 -11.141 1.00 97.94 108 LEU A C 1
ATOM 787 O O . LEU A 1 108 ? -8.555 -7.757 -11.738 1.00 97.94 108 LEU A O 1
ATOM 791 N N . THR A 1 109 ? -9.251 -5.778 -10.922 1.00 96.94 109 THR A N 1
ATOM 792 C CA . THR A 1 109 ? -10.653 -5.897 -11.355 1.00 96.94 109 THR A CA 1
ATOM 793 C C . THR A 1 109 ? -10.763 -5.970 -12.879 1.00 96.94 109 THR A C 1
ATOM 795 O O . THR A 1 109 ? -11.485 -6.804 -13.406 1.00 96.94 109 THR A O 1
ATOM 798 N N . GLN A 1 110 ? -10.023 -5.126 -13.609 1.00 96.69 110 GLN A N 1
ATOM 799 C CA . GLN A 1 110 ? -10.002 -5.151 -15.080 1.00 96.69 110 GLN A CA 1
ATOM 800 C C . GLN A 1 110 ? -9.448 -6.458 -15.658 1.00 96.69 110 GLN A C 1
ATOM 802 O O . GLN A 1 110 ? -9.810 -6.832 -16.768 1.00 96.69 110 GLN A O 1
ATOM 807 N N . LEU A 1 111 ? -8.545 -7.114 -14.929 1.00 96.19 111 LEU A N 1
ATOM 808 C CA . LEU A 1 111 ? -7.919 -8.373 -15.324 1.00 96.19 111 LEU A CA 1
ATOM 809 C C . LEU A 1 111 ? -8.674 -9.608 -14.816 1.00 96.19 111 LEU A C 1
ATOM 811 O O . LEU A 1 111 ? -8.213 -10.715 -15.077 1.00 96.19 111 LEU A O 1
ATOM 815 N N . ASP A 1 112 ? -9.780 -9.421 -14.089 1.00 96.69 112 ASP A N 1
ATOM 816 C CA . ASP A 1 112 ? -10.562 -10.494 -13.462 1.00 96.69 112 ASP A CA 1
ATOM 817 C C . ASP A 1 112 ? -9.701 -11.444 -12.603 1.00 96.69 112 ASP A C 1
ATOM 819 O O . ASP A 1 112 ? -9.842 -12.666 -12.618 1.00 96.69 112 ASP A O 1
ATOM 823 N N . LEU A 1 113 ? -8.733 -10.877 -11.871 1.00 96.19 113 LEU A N 1
ATOM 824 C CA . LEU A 1 113 ? -7.884 -11.648 -10.964 1.00 96.19 113 LEU A CA 1
ATOM 825 C C . LEU A 1 113 ? -8.572 -11.813 -9.614 1.00 96.19 113 LEU A C 1
ATOM 827 O O . LEU A 1 113 ? -9.021 -10.834 -9.023 1.00 96.19 113 LEU A O 1
ATOM 831 N N . ASN A 1 114 ? -8.587 -13.035 -9.084 1.00 97.62 114 ASN A N 1
ATOM 832 C CA . ASN A 1 114 ? -9.096 -13.287 -7.741 1.00 97.62 114 ASN A CA 1
ATOM 833 C C . ASN A 1 114 ? -8.100 -12.779 -6.688 1.00 97.62 114 ASN A C 1
ATOM 835 O O . ASN A 1 114 ? -7.004 -13.330 -6.538 1.00 97.62 114 ASN A O 1
ATOM 839 N N . TYR A 1 115 ? -8.474 -11.732 -5.957 1.00 98.69 115 TYR A N 1
ATOM 840 C CA . TYR A 1 115 ? -7.604 -11.091 -4.979 1.00 98.69 115 TYR A CA 1
ATOM 841 C C . TYR A 1 115 ? -8.347 -10.721 -3.699 1.00 98.69 115 TYR A C 1
ATOM 843 O O . TYR A 1 115 ? -9.563 -10.550 -3.686 1.00 98.69 115 TYR A O 1
ATOM 851 N N . GLU A 1 116 ? -7.573 -10.528 -2.638 1.00 98.69 116 GLU A N 1
ATOM 852 C CA . GLU A 1 116 ? -7.999 -9.874 -1.407 1.00 98.69 116 GLU A CA 1
ATOM 853 C C . GLU A 1 116 ? -6.993 -8.770 -1.049 1.00 98.69 116 GLU A C 1
ATOM 855 O O . GLU A 1 116 ? -5.893 -8.669 -1.610 1.00 98.69 116 GLU A O 1
ATOM 860 N N . LYS A 1 117 ? -7.398 -7.882 -0.148 1.00 98.69 117 LYS A N 1
ATOM 861 C CA . LYS A 1 117 ? -6.599 -6.766 0.334 1.00 98.69 117 LYS A CA 1
ATOM 862 C C . LYS A 1 117 ? -6.693 -6.633 1.843 1.00 98.69 117 LYS A C 1
ATOM 864 O O . LYS A 1 117 ? -7.711 -6.937 2.453 1.00 98.69 117 LYS A O 1
ATOM 869 N N . ILE A 1 118 ? -5.641 -6.092 2.438 1.00 98.81 118 ILE A N 1
ATOM 870 C CA . ILE A 1 118 ? -5.644 -5.681 3.844 1.00 98.81 118 ILE A CA 1
ATOM 871 C C . ILE A 1 118 ? -5.129 -4.259 3.977 1.00 98.81 118 ILE A C 1
ATOM 873 O O . ILE A 1 118 ? -4.445 -3.744 3.088 1.00 98.81 118 ILE A O 1
ATOM 877 N N . TYR A 1 119 ? -5.466 -3.637 5.102 1.00 98.81 119 TYR A N 1
ATOM 878 C CA . TYR A 1 119 ? -5.011 -2.305 5.471 1.00 98.81 119 TYR A CA 1
ATOM 879 C C . TYR A 1 119 ? -4.501 -2.327 6.908 1.00 98.81 119 TYR A C 1
ATOM 881 O O . TYR A 1 119 ? -5.183 -2.836 7.798 1.00 98.81 119 TYR A O 1
ATOM 889 N N . ILE A 1 120 ? -3.316 -1.764 7.129 1.00 98.44 120 ILE A N 1
ATOM 890 C CA . ILE A 1 120 ? -2.718 -1.610 8.457 1.00 98.44 120 ILE A CA 1
ATOM 891 C C . ILE A 1 120 ? -2.205 -0.185 8.653 1.00 98.44 120 ILE A C 1
ATOM 893 O O . ILE A 1 120 ? -1.841 0.486 7.686 1.00 98.44 120 ILE A O 1
ATOM 897 N N . HIS A 1 121 ? -2.139 0.249 9.913 1.00 96.56 121 HIS A N 1
ATOM 898 C CA . HIS A 1 121 ? -1.697 1.593 10.298 1.00 96.56 121 HIS A CA 1
ATOM 899 C C . HIS A 1 121 ? -0.560 1.578 11.346 1.00 96.56 121 HIS A C 1
ATOM 901 O O . HIS A 1 121 ? -0.728 2.150 12.424 1.00 96.56 121 HIS A O 1
ATOM 907 N N . PRO A 1 122 ? 0.563 0.870 11.115 1.00 94.88 122 PRO A N 1
ATOM 908 C CA . PRO A 1 122 ? 1.666 0.827 12.070 1.00 94.88 122 PRO A CA 1
ATOM 909 C C . PRO A 1 122 ? 2.474 2.132 12.077 1.00 94.88 122 PRO A C 1
ATOM 911 O O . PRO A 1 122 ? 2.415 2.925 11.141 1.00 94.88 122 PRO A O 1
ATOM 914 N N . ASN A 1 123 ? 3.303 2.322 13.100 1.00 91.62 123 ASN A N 1
ATOM 915 C CA . ASN A 1 123 ? 4.298 3.392 13.101 1.00 91.62 123 ASN A CA 1
ATOM 916 C C . ASN A 1 123 ? 5.517 3.031 12.240 1.00 91.62 123 ASN A C 1
ATOM 918 O O . ASN A 1 123 ? 5.857 1.860 12.055 1.00 91.62 123 ASN A O 1
ATOM 922 N N . ASN A 1 124 ? 6.215 4.054 11.753 1.00 89.38 124 ASN A N 1
ATOM 923 C CA . ASN A 1 124 ? 7.458 3.916 11.003 1.00 89.38 124 ASN A CA 1
ATOM 924 C C . ASN A 1 124 ? 8.618 3.339 11.838 1.00 89.38 124 ASN A C 1
ATOM 926 O O . ASN A 1 124 ? 9.511 2.716 11.261 1.00 89.38 124 ASN A O 1
ATOM 930 N N . HIS A 1 125 ? 8.600 3.504 13.160 1.00 92.12 125 HIS A N 1
ATOM 931 C CA . HIS A 1 125 ? 9.509 2.876 14.119 1.00 92.12 125 HIS A CA 1
ATOM 932 C C . HIS A 1 125 ? 8.834 2.712 15.493 1.00 92.12 125 HIS A C 1
ATOM 934 O O . HIS A 1 125 ? 7.626 2.923 15.626 1.00 92.12 125 HIS A O 1
ATOM 940 N N . ALA A 1 126 ? 9.590 2.282 16.507 1.00 87.56 126 ALA A N 1
ATOM 941 C CA . ALA A 1 126 ? 9.069 2.031 17.845 1.00 87.56 126 ALA A CA 1
ATOM 942 C C . ALA A 1 126 ? 8.380 3.280 18.420 1.00 87.56 126 ALA A C 1
ATOM 944 O O . ALA A 1 126 ? 8.976 4.353 18.463 1.00 87.56 126 ALA A O 1
ATOM 945 N N . GLY A 1 127 ? 7.135 3.128 18.887 1.00 81.75 127 GLY A N 1
ATOM 946 C CA . GLY A 1 127 ? 6.301 4.256 19.327 1.00 81.75 127 GLY A CA 1
ATOM 947 C C . GLY A 1 127 ? 6.777 4.955 20.604 1.00 81.75 127 GLY A C 1
ATOM 948 O O . GLY A 1 127 ? 6.422 6.103 20.829 1.00 81.75 127 GLY A O 1
ATOM 949 N N . TYR A 1 128 ? 7.594 4.288 21.425 1.00 80.00 128 TYR A N 1
ATOM 950 C CA . TYR A 1 128 ? 8.215 4.903 22.603 1.00 80.00 128 TYR A CA 1
ATOM 951 C C . TYR A 1 128 ? 9.454 5.744 22.257 1.00 80.00 128 TYR A C 1
ATOM 953 O O . TYR A 1 128 ? 9.968 6.450 23.120 1.00 80.00 128 TYR A O 1
ATOM 961 N N . TYR A 1 129 ? 9.973 5.643 21.028 1.00 74.81 129 TYR A N 1
ATOM 962 C CA . TYR A 1 129 ? 11.086 6.468 20.568 1.00 74.81 129 TYR A CA 1
ATOM 963 C C . TYR A 1 129 ? 10.540 7.760 19.929 1.00 74.81 129 TYR A C 1
ATOM 965 O O . TYR A 1 129 ? 9.566 7.684 19.173 1.00 74.81 129 TYR A O 1
ATOM 973 N N . PRO A 1 130 ? 11.132 8.941 20.195 1.00 79.06 130 PRO A N 1
ATOM 974 C CA . PRO A 1 130 ? 10.641 10.210 19.654 1.00 79.06 130 PRO A CA 1
ATOM 975 C C . PRO A 1 130 ? 10.571 10.237 18.121 1.00 79.06 130 PRO A C 1
ATOM 977 O O . PRO A 1 130 ? 11.439 9.690 17.447 1.00 79.06 130 PRO A O 1
ATOM 980 N N . GLY A 1 131 ? 9.566 10.924 17.570 1.00 78.88 131 GLY A N 1
ATOM 981 C CA . GLY A 1 131 ? 9.428 11.125 16.119 1.00 78.88 131 GLY A CA 1
ATOM 982 C C . GLY A 1 131 ? 8.717 9.998 15.363 1.00 78.88 131 GLY A C 1
ATOM 983 O O . GLY A 1 131 ? 8.701 10.011 14.130 1.00 78.88 131 GLY A O 1
ATOM 984 N N . ALA A 1 132 ? 8.103 9.046 16.075 1.00 80.44 132 ALA A N 1
ATOM 985 C CA . ALA A 1 132 ? 7.324 7.984 15.451 1.00 80.44 132 ALA A CA 1
ATOM 986 C C . ALA A 1 132 ? 6.122 8.575 14.704 1.00 80.44 132 ALA A C 1
ATOM 988 O O . ALA A 1 132 ? 5.315 9.307 15.275 1.00 80.44 132 ALA A O 1
ATOM 989 N N . THR A 1 133 ? 5.991 8.234 13.425 1.00 85.50 133 THR A N 1
ATOM 990 C CA . THR A 1 133 ? 4.884 8.677 12.570 1.00 85.50 133 THR A CA 1
ATOM 991 C C . THR A 1 133 ? 4.129 7.477 12.009 1.00 85.50 133 THR A C 1
ATOM 993 O O . THR A 1 133 ? 4.747 6.454 11.694 1.00 85.50 133 THR A O 1
ATOM 996 N N . PRO A 1 134 ? 2.796 7.564 11.875 1.00 86.94 134 PRO A N 1
ATOM 997 C CA . PRO A 1 134 ? 2.009 6.478 11.319 1.00 86.94 134 PRO A CA 1
ATOM 998 C C . PRO A 1 134 ? 2.274 6.312 9.818 1.00 86.94 134 PRO A C 1
ATOM 1000 O O . PRO A 1 134 ? 2.451 7.278 9.073 1.00 86.94 134 PRO A O 1
ATOM 1003 N N . ILE A 1 135 ? 2.229 5.062 9.370 1.00 93.38 135 ILE A N 1
ATOM 1004 C CA . ILE A 1 135 ? 2.221 4.656 7.968 1.00 93.38 135 ILE A CA 1
ATOM 1005 C C . ILE A 1 135 ? 0.943 3.860 7.748 1.00 93.38 135 ILE A C 1
ATOM 1007 O O . ILE A 1 135 ? 0.654 2.925 8.484 1.00 93.38 135 ILE A O 1
ATOM 1011 N N . THR A 1 136 ? 0.185 4.202 6.716 1.00 98.25 136 THR A N 1
ATOM 1012 C CA . THR A 1 136 ? -0.904 3.363 6.219 1.00 98.25 136 THR A CA 1
ATOM 1013 C C . THR A 1 136 ? -0.372 2.500 5.094 1.00 98.25 136 THR A C 1
ATOM 1015 O O . THR A 1 136 ? 0.133 3.040 4.115 1.00 98.25 136 THR A O 1
ATOM 1018 N N . ILE A 1 137 ? -0.494 1.179 5.212 1.00 98.81 137 ILE A N 1
ATOM 1019 C CA . ILE A 1 137 ? -0.116 0.228 4.162 1.00 98.81 137 ILE A CA 1
ATOM 1020 C C . ILE A 1 137 ? -1.360 -0.518 3.713 1.00 98.81 137 ILE A C 1
ATOM 1022 O O . ILE A 1 137 ? -2.086 -1.077 4.531 1.00 98.81 137 ILE A O 1
ATOM 1026 N N . LYS A 1 138 ? -1.561 -0.557 2.401 1.00 98.94 138 LYS A N 1
ATOM 1027 C CA . LYS A 1 138 ? -2.505 -1.427 1.716 1.00 98.94 138 LYS A CA 1
ATOM 1028 C C . LYS A 1 138 ? -1.725 -2.496 0.964 1.00 98.94 138 LYS A C 1
ATOM 1030 O O . LYS A 1 138 ? -0.899 -2.161 0.116 1.00 98.94 138 LYS A O 1
ATOM 1035 N N . LEU A 1 139 ? -2.013 -3.761 1.241 1.00 98.94 139 LEU A N 1
ATOM 1036 C CA . LEU A 1 139 ? -1.402 -4.909 0.570 1.00 98.94 139 LEU A CA 1
ATOM 1037 C C . LEU A 1 139 ? -2.465 -5.646 -0.243 1.00 98.94 139 LEU A C 1
ATOM 1039 O O . LEU A 1 139 ? -3.576 -5.829 0.246 1.00 98.94 139 LEU A O 1
ATOM 1043 N N . LEU A 1 140 ? -2.124 -6.050 -1.466 1.00 98.94 140 LEU A N 1
ATOM 1044 C CA . LEU A 1 140 ? -2.987 -6.786 -2.391 1.00 98.94 140 LEU A CA 1
ATOM 1045 C C . LEU A 1 140 ? -2.350 -8.134 -2.703 1.00 98.94 140 LEU A C 1
ATOM 1047 O O . LEU A 1 140 ? -1.172 -8.188 -3.069 1.00 98.94 140 LEU A O 1
ATOM 1051 N N . PHE A 1 141 ? -3.118 -9.211 -2.586 1.00 98.88 141 PHE A N 1
ATOM 1052 C CA . PHE A 1 141 ? -2.608 -10.567 -2.755 1.00 98.88 141 PHE A CA 1
ATOM 1053 C C . PHE A 1 141 ? -3.643 -11.490 -3.395 1.00 98.88 141 PHE A C 1
ATOM 1055 O O . PHE A 1 141 ? -4.848 -11.290 -3.270 1.00 98.88 141 PHE A O 1
ATOM 1062 N N . GLU A 1 142 ? -3.151 -12.490 -4.116 1.00 98.62 142 GLU A N 1
ATOM 1063 C CA . GLU A 1 142 ? -3.957 -13.506 -4.786 1.00 98.62 142 GLU A CA 1
ATOM 1064 C C . GLU A 1 142 ? -4.551 -14.486 -3.768 1.00 98.62 142 GLU A C 1
ATOM 1066 O O . GLU A 1 142 ? -3.880 -14.899 -2.818 1.00 98.62 142 GLU A O 1
ATOM 1071 N N . VAL A 1 143 ? -5.797 -14.901 -3.992 1.00 97.88 143 VAL A N 1
ATOM 1072 C CA . VAL A 1 143 ? -6.472 -15.927 -3.186 1.00 97.88 143 VAL A CA 1
ATOM 1073 C C . VAL A 1 143 ? -6.644 -17.197 -4.031 1.00 97.88 143 VAL A C 1
ATOM 1075 O O . VAL A 1 143 ? -7.155 -17.109 -5.149 1.00 97.88 143 VAL A O 1
ATOM 1078 N N . PRO A 1 144 ? -6.271 -18.391 -3.527 1.00 97.31 144 PRO A N 1
ATOM 1079 C CA . PRO A 1 144 ? -5.799 -18.679 -2.166 1.00 97.31 144 PRO A CA 1
ATOM 1080 C C . PRO A 1 144 ? -4.270 -18.660 -1.994 1.00 97.31 144 PRO A C 1
ATOM 1082 O O . PRO A 1 144 ? -3.791 -18.907 -0.892 1.00 97.31 144 PRO A O 1
ATOM 1085 N N . SER A 1 145 ? -3.492 -18.422 -3.056 1.00 98.31 145 SER A N 1
ATOM 1086 C CA . SER A 1 145 ? -2.037 -18.656 -3.042 1.00 98.31 145 SER A CA 1
ATOM 1087 C C . SER A 1 145 ? -1.255 -17.730 -2.103 1.00 98.31 145 SER A C 1
ATOM 1089 O O . SER A 1 145 ? -0.152 -18.068 -1.680 1.00 98.31 145 SER A O 1
ATOM 1091 N N . GLY A 1 146 ? -1.787 -16.542 -1.814 1.00 98.56 146 GLY A N 1
ATOM 1092 C CA . GLY A 1 146 ? -1.090 -15.497 -1.078 1.00 98.56 146 GLY A CA 1
ATOM 1093 C C . GLY A 1 146 ? -0.001 -14.791 -1.882 1.00 98.56 146 GLY A C 1
ATOM 1094 O O . GLY A 1 146 ? 0.738 -13.997 -1.306 1.00 98.56 146 GLY A O 1
ATOM 1095 N N . LYS A 1 147 ? 0.126 -15.035 -3.194 1.00 98.75 147 LYS A N 1
ATOM 1096 C CA . LYS A 1 147 ? 1.080 -14.315 -4.049 1.00 98.75 147 LYS A CA 1
ATOM 1097 C C . LYS A 1 147 ? 0.818 -12.813 -3.976 1.00 98.75 147 LYS A C 1
ATOM 1099 O O . LYS A 1 147 ? -0.309 -12.367 -4.180 1.00 98.75 147 LYS A O 1
ATOM 1104 N N . ILE A 1 148 ? 1.857 -12.020 -3.726 1.00 98.88 148 ILE A N 1
ATOM 1105 C CA . ILE A 1 148 ? 1.704 -10.567 -3.615 1.00 98.88 148 ILE A CA 1
ATOM 1106 C C . ILE A 1 148 ? 1.505 -9.967 -5.013 1.00 98.88 148 ILE A C 1
ATOM 1108 O O . ILE A 1 148 ? 2.315 -10.169 -5.920 1.00 98.88 148 ILE A O 1
ATOM 1112 N N . LEU A 1 149 ? 0.424 -9.206 -5.177 1.00 98.81 149 LEU A N 1
ATOM 1113 C CA . LEU A 1 149 ? 0.032 -8.570 -6.436 1.00 98.81 149 LEU A CA 1
ATOM 1114 C C . LEU A 1 149 ? 0.335 -7.070 -6.453 1.00 98.81 149 LEU A C 1
ATOM 1116 O O . LEU A 1 149 ? 0.486 -6.480 -7.519 1.00 98.81 149 LEU A O 1
ATOM 1120 N N . GLY A 1 150 ? 0.443 -6.436 -5.291 1.00 98.81 150 GLY A N 1
ATOM 1121 C CA . GLY A 1 150 ? 0.810 -5.031 -5.196 1.00 98.81 150 GLY A CA 1
ATOM 1122 C C . GLY A 1 150 ? 0.745 -4.506 -3.774 1.00 98.81 150 GLY A C 1
ATOM 1123 O O . GLY A 1 150 ? 0.175 -5.135 -2.884 1.00 98.81 150 GLY A O 1
ATOM 1124 N N . ALA A 1 151 ? 1.328 -3.334 -3.562 1.00 98.94 151 ALA A N 1
ATOM 1125 C CA . ALA A 1 151 ? 1.251 -2.621 -2.299 1.00 98.94 151 ALA A CA 1
ATOM 1126 C C . ALA A 1 151 ? 1.234 -1.110 -2.521 1.00 98.94 151 ALA A C 1
ATOM 1128 O O . ALA A 1 151 ? 1.790 -0.594 -3.492 1.00 98.94 151 ALA A O 1
ATOM 1129 N N . GLN A 1 152 ? 0.583 -0.405 -1.604 1.00 98.94 152 GLN A N 1
ATOM 1130 C CA . GLN A 1 152 ? 0.512 1.051 -1.552 1.00 98.94 152 GLN A CA 1
ATOM 1131 C C . GLN A 1 152 ? 0.768 1.479 -0.114 1.00 98.94 152 GLN A C 1
ATOM 1133 O O . GLN A 1 152 ? 0.269 0.838 0.811 1.00 98.94 152 GLN A O 1
ATOM 1138 N N . ALA A 1 153 ? 1.528 2.548 0.084 1.00 98.69 153 ALA A N 1
ATOM 1139 C CA . ALA A 1 153 ? 1.785 3.083 1.407 1.00 98.69 153 ALA A CA 1
ATOM 1140 C C . ALA A 1 153 ? 1.777 4.614 1.403 1.00 98.69 153 ALA A C 1
ATOM 1142 O O . ALA A 1 153 ? 2.267 5.241 0.463 1.00 98.69 153 ALA A O 1
ATOM 1143 N N . VAL A 1 154 ? 1.211 5.198 2.459 1.00 98.19 154 VAL A N 1
ATOM 1144 C CA . VAL A 1 154 ? 1.145 6.647 2.688 1.00 98.19 154 VAL A CA 1
ATOM 1145 C C . VAL A 1 154 ? 1.490 6.930 4.141 1.00 98.19 154 VAL A C 1
ATOM 1147 O O . VAL A 1 154 ? 0.911 6.316 5.038 1.00 98.19 154 VAL A O 1
ATOM 1150 N N . GLY A 1 155 ? 2.398 7.864 4.389 1.00 92.75 155 GLY A N 1
ATOM 1151 C CA . GLY A 1 155 ? 2.772 8.243 5.747 1.00 92.75 155 GLY A CA 1
ATOM 1152 C C . GLY A 1 155 ? 4.002 9.132 5.788 1.00 92.75 155 GLY A C 1
ATOM 1153 O O . GLY A 1 155 ? 4.354 9.770 4.796 1.00 92.75 155 GLY A O 1
ATOM 1154 N N . GLY A 1 156 ? 4.651 9.160 6.950 1.00 83.81 156 GLY A N 1
ATOM 1155 C CA . GLY A 1 156 ? 5.895 9.897 7.158 1.00 83.81 156 GLY A CA 1
ATOM 1156 C C . GLY A 1 156 ? 7.138 9.180 6.616 1.00 83.81 156 GLY A C 1
ATOM 1157 O O . GLY A 1 156 ? 7.076 8.310 5.741 1.00 83.81 156 GLY A O 1
ATOM 1158 N N . SER A 1 157 ? 8.294 9.547 7.171 1.00 85.94 157 SER A N 1
ATOM 1159 C CA . SER A 1 157 ? 9.598 8.979 6.811 1.00 85.94 157 SER A CA 1
ATOM 1160 C C . SER A 1 157 ? 9.637 7.453 6.960 1.00 85.94 157 SER A C 1
ATOM 1162 O O . SER A 1 157 ? 9.134 6.898 7.941 1.00 85.94 157 SER A O 1
ATOM 1164 N N . GLY A 1 158 ? 10.268 6.770 6.000 1.00 93.56 158 GLY A N 1
ATOM 1165 C CA . GLY A 1 158 ? 10.384 5.315 5.973 1.00 93.56 158 GLY A CA 1
ATOM 1166 C C . GLY A 1 158 ? 9.183 4.612 5.342 1.00 93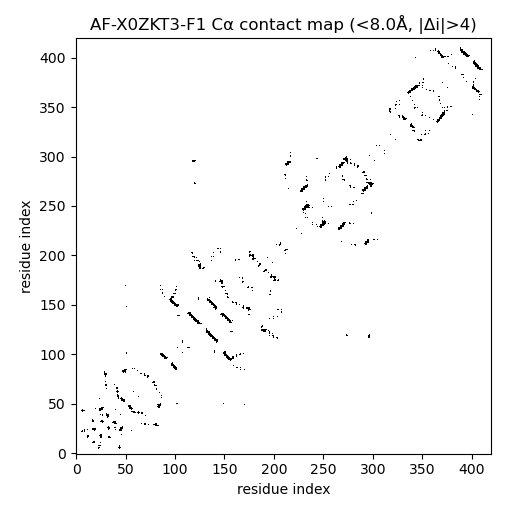.56 158 GLY A C 1
ATOM 1167 O O . GLY A 1 158 ? 9.064 3.396 5.493 1.00 93.56 158 GLY A O 1
ATOM 1168 N N . THR A 1 159 ? 8.286 5.336 4.670 1.00 96.88 159 THR A N 1
ATOM 1169 C CA . THR A 1 159 ? 7.158 4.762 3.915 1.00 96.88 159 THR A CA 1
ATOM 1170 C C . THR A 1 159 ? 7.652 4.031 2.665 1.00 96.88 159 THR A C 1
ATOM 1172 O O . THR A 1 159 ? 7.281 2.885 2.415 1.00 96.88 159 THR A O 1
ATOM 1175 N N . GLU A 1 160 ? 8.554 4.654 1.910 1.00 97.94 160 GLU A N 1
ATOM 1176 C CA . GLU A 1 160 ? 9.233 4.079 0.747 1.00 97.94 160 GLU A CA 1
ATOM 1177 C C . GLU A 1 160 ? 10.030 2.816 1.092 1.00 97.94 160 GLU A C 1
ATOM 1179 O O . GLU A 1 160 ? 9.898 1.825 0.378 1.00 97.94 160 GLU A O 1
ATOM 1184 N N . LYS A 1 161 ? 10.709 2.777 2.252 1.00 98.38 161 LYS A N 1
ATOM 1185 C CA . LYS A 1 161 ? 11.405 1.574 2.746 1.00 98.38 161 LYS A CA 1
ATOM 1186 C C . LYS A 1 161 ? 10.509 0.329 2.742 1.00 98.38 161 LYS A C 1
ATOM 1188 O O . LYS A 1 161 ? 10.961 -0.761 2.402 1.00 98.38 161 LYS A O 1
ATOM 1193 N N . ARG A 1 162 ? 9.230 0.470 3.110 1.00 98.75 162 ARG A N 1
ATOM 1194 C CA . ARG A 1 162 ? 8.287 -0.663 3.180 1.00 98.75 162 ARG A CA 1
ATOM 1195 C C . ARG A 1 162 ? 7.920 -1.152 1.788 1.00 98.75 162 ARG A C 1
ATOM 1197 O O . ARG A 1 162 ? 7.838 -2.356 1.560 1.00 98.75 162 ARG A O 1
ATOM 1204 N N . ILE A 1 163 ? 7.743 -0.221 0.855 1.00 98.81 163 ILE A N 1
ATOM 1205 C CA . ILE A 1 163 ? 7.472 -0.545 -0.544 1.00 98.81 163 ILE A CA 1
ATOM 1206 C C . ILE A 1 163 ? 8.695 -1.178 -1.213 1.00 98.81 163 ILE A C 1
ATOM 1208 O O . ILE A 1 163 ? 8.511 -2.120 -1.977 1.00 98.81 163 ILE A O 1
ATOM 1212 N N . ASP A 1 164 ? 9.919 -0.765 -0.885 1.00 98.81 164 ASP A N 1
ATOM 1213 C CA . ASP A 1 164 ? 11.142 -1.388 -1.410 1.00 98.81 164 ASP A CA 1
ATOM 1214 C C . ASP A 1 164 ? 11.301 -2.846 -0.954 1.00 98.81 164 ASP A C 1
ATOM 1216 O O . ASP A 1 164 ? 11.607 -3.729 -1.766 1.00 98.81 164 ASP A O 1
ATOM 1220 N N . VAL A 1 165 ? 11.022 -3.130 0.323 1.00 98.81 165 VAL A N 1
ATOM 1221 C CA . VAL A 1 165 ? 11.024 -4.503 0.853 1.00 98.81 165 VAL A CA 1
ATOM 1222 C C . VAL A 1 165 ? 9.953 -5.348 0.158 1.00 98.81 165 VAL A C 1
ATOM 1224 O O . VAL A 1 165 ? 10.264 -6.406 -0.387 1.00 98.81 165 VAL A O 1
ATOM 1227 N N . ILE A 1 166 ? 8.707 -4.869 0.089 1.00 98.88 166 ILE A N 1
ATOM 1228 C CA . ILE A 1 166 ? 7.615 -5.612 -0.560 1.00 98.88 166 ILE A CA 1
ATOM 1229 C C . ILE A 1 166 ? 7.888 -5.802 -2.063 1.00 98.88 166 ILE A C 1
ATOM 1231 O O . ILE A 1 166 ? 7.676 -6.886 -2.600 1.00 98.88 166 ILE A O 1
ATOM 1235 N N . SER A 1 167 ? 8.423 -4.785 -2.744 1.00 98.69 167 SER A N 1
ATOM 1236 C CA . SER A 1 167 ? 8.856 -4.850 -4.148 1.00 98.69 167 SER A CA 1
ATOM 1237 C C . SER A 1 167 ? 9.878 -5.965 -4.374 1.00 98.69 167 SER A C 1
ATOM 1239 O O . SER A 1 167 ? 9.786 -6.711 -5.352 1.00 98.69 167 SER A O 1
ATOM 1241 N N . THR A 1 168 ? 10.818 -6.124 -3.439 1.00 98.69 168 THR A N 1
ATOM 1242 C CA . THR A 1 168 ? 11.818 -7.196 -3.469 1.00 98.69 168 THR A CA 1
ATOM 1243 C C . THR A 1 168 ? 11.158 -8.569 -3.354 1.00 98.69 168 THR A C 1
ATOM 1245 O O . THR A 1 168 ? 11.445 -9.452 -4.160 1.00 98.69 168 THR A O 1
ATOM 1248 N N . VAL A 1 169 ? 10.208 -8.741 -2.435 1.00 98.69 169 VAL A N 1
ATOM 1249 C CA . VAL A 1 169 ? 9.475 -10.008 -2.271 1.00 98.69 169 VAL A CA 1
ATOM 1250 C C . VAL A 1 169 ? 8.667 -10.341 -3.531 1.00 98.69 169 VAL A C 1
ATOM 1252 O O . VAL A 1 169 ? 8.762 -11.458 -4.042 1.00 98.69 169 VAL A O 1
ATOM 1255 N N . ILE A 1 170 ? 7.962 -9.364 -4.120 1.00 98.56 170 ILE A N 1
ATOM 1256 C CA . ILE A 1 170 ? 7.244 -9.558 -5.394 1.00 98.56 170 ILE A CA 1
ATOM 1257 C C . ILE A 1 170 ? 8.222 -9.955 -6.510 1.00 98.56 170 ILE A C 1
ATOM 1259 O O . ILE A 1 170 ? 7.926 -10.845 -7.311 1.00 98.56 170 ILE A O 1
ATOM 1263 N N . LYS A 1 171 ? 9.408 -9.330 -6.572 1.00 97.75 171 LYS A N 1
ATOM 1264 C CA . LYS A 1 171 ? 10.431 -9.637 -7.586 1.00 97.75 171 LYS A CA 1
ATOM 1265 C C . LYS A 1 171 ? 10.862 -11.104 -7.545 1.00 97.75 171 LYS A C 1
ATOM 1267 O O . LYS A 1 171 ? 11.087 -11.688 -8.607 1.00 97.75 171 LYS A O 1
ATOM 1272 N N . PHE A 1 172 ? 10.928 -11.693 -6.354 1.00 97.69 172 PHE A N 1
ATOM 1273 C CA . PHE A 1 172 ? 11.238 -13.107 -6.145 1.00 97.69 172 PHE A CA 1
ATOM 1274 C C . PHE A 1 172 ? 10.001 -14.015 -6.106 1.00 97.69 172 PHE A C 1
ATOM 1276 O O . PHE A 1 172 ? 10.116 -15.182 -5.752 1.00 97.69 172 PHE A O 1
ATOM 1283 N N . LYS A 1 173 ? 8.838 -13.515 -6.552 1.00 97.19 173 LYS A N 1
ATOM 1284 C CA . LYS A 1 173 ? 7.562 -14.250 -6.607 1.00 97.19 173 LYS A CA 1
ATOM 1285 C C . LYS A 1 173 ? 7.090 -14.752 -5.235 1.00 97.19 173 LYS A C 1
ATOM 1287 O O . LYS A 1 173 ? 6.392 -15.760 -5.171 1.00 97.19 173 LYS A O 1
ATOM 1292 N N . GLY A 1 174 ? 7.465 -14.047 -4.171 1.00 98.31 174 GLY A N 1
ATOM 1293 C CA . GLY A 1 174 ? 7.052 -14.366 -2.812 1.00 98.31 174 GLY A CA 1
ATOM 1294 C C . GLY A 1 174 ? 5.571 -14.094 -2.545 1.00 98.31 174 GLY A C 1
ATOM 1295 O O . GLY A 1 174 ? 4.836 -13.491 -3.340 1.00 98.31 174 GLY A O 1
ATOM 1296 N N . THR A 1 175 ? 5.152 -14.552 -1.380 1.00 98.88 175 THR A N 1
ATOM 1297 C CA . THR A 1 175 ? 3.789 -14.569 -0.866 1.00 98.88 175 THR A CA 1
ATOM 1298 C C . THR A 1 175 ? 3.681 -13.745 0.415 1.00 98.88 175 THR A C 1
ATOM 1300 O O . THR A 1 175 ? 4.674 -13.283 0.976 1.00 98.88 175 THR A O 1
ATOM 1303 N N . VAL A 1 176 ? 2.459 -13.566 0.910 1.00 98.81 176 VAL A N 1
ATOM 1304 C CA . VAL A 1 176 ? 2.214 -12.927 2.209 1.00 98.81 176 VAL A CA 1
ATOM 1305 C C . VAL A 1 176 ? 2.821 -13.701 3.382 1.00 98.81 176 VAL A C 1
ATOM 1307 O O . VAL A 1 176 ? 3.125 -13.085 4.397 1.00 98.81 176 VAL A O 1
ATOM 1310 N N . PHE A 1 177 ? 3.041 -15.012 3.235 1.00 98.75 177 PHE A N 1
ATOM 1311 C CA . PHE A 1 177 ? 3.696 -15.845 4.247 1.00 98.75 177 PHE A CA 1
ATOM 1312 C C . PHE A 1 177 ? 5.192 -15.541 4.337 1.00 98.75 177 PHE A C 1
ATOM 1314 O O . PHE A 1 177 ? 5.742 -15.478 5.427 1.00 98.75 177 PHE A O 1
ATOM 1321 N N . ASP A 1 178 ? 5.837 -15.236 3.208 1.00 98.81 178 ASP A N 1
ATOM 1322 C CA . ASP A 1 178 ? 7.239 -14.813 3.211 1.00 98.81 178 ASP A CA 1
ATOM 1323 C C . ASP A 1 178 ? 7.421 -13.483 3.958 1.00 98.81 178 ASP A C 1
ATOM 1325 O O . ASP A 1 178 ? 8.452 -13.275 4.588 1.00 98.81 178 ASP A O 1
ATOM 1329 N N . LEU A 1 179 ? 6.414 -12.595 3.946 1.00 98.81 179 LEU A N 1
ATOM 1330 C CA . LEU A 1 179 ? 6.451 -11.344 4.717 1.00 98.81 179 LEU A CA 1
ATOM 1331 C C . LEU A 1 179 ? 6.457 -11.580 6.235 1.00 98.81 179 LEU A C 1
ATOM 1333 O O . LEU A 1 179 ? 7.021 -10.764 6.963 1.00 98.81 179 LEU A O 1
ATOM 1337 N N . GLU A 1 180 ? 5.839 -12.662 6.718 1.00 98.25 180 GLU A N 1
ATOM 1338 C CA . GLU A 1 180 ? 5.827 -13.022 8.145 1.00 98.25 180 GLU A CA 1
ATOM 1339 C C . GLU A 1 180 ? 7.241 -13.314 8.655 1.00 98.25 180 GLU A C 1
ATOM 1341 O O . GLU A 1 180 ? 7.607 -12.877 9.745 1.00 98.25 180 GLU A O 1
ATOM 1346 N N . GLU A 1 181 ? 8.033 -13.986 7.820 1.00 98.19 181 GLU A N 1
ATOM 1347 C CA . GLU A 1 181 ? 9.340 -14.553 8.161 1.00 98.19 181 GLU A CA 1
ATOM 1348 C C . GLU A 1 181 ? 10.516 -13.594 7.909 1.00 98.19 181 GLU A C 1
ATOM 1350 O O . GLU A 1 181 ? 11.658 -13.913 8.237 1.00 98.19 181 GLU A O 1
ATOM 1355 N N . LEU A 1 182 ? 10.278 -12.415 7.318 1.00 98.50 182 LEU A N 1
ATOM 1356 C CA . LEU A 1 182 ? 11.355 -11.465 7.027 1.00 98.50 182 LEU A CA 1
ATOM 1357 C C . LEU A 1 182 ? 12.057 -10.984 8.303 1.00 98.50 182 LEU A C 1
ATOM 1359 O O . LEU A 1 182 ? 11.465 -10.286 9.129 1.00 98.50 182 LEU A O 1
ATOM 1363 N N . GLU A 1 183 ? 13.359 -11.247 8.391 1.00 98.38 183 GLU A N 1
ATOM 1364 C CA . GLU A 1 183 ? 14.241 -10.669 9.401 1.00 98.38 183 GLU A CA 1
ATOM 1365 C C . GLU A 1 183 ? 14.750 -9.299 8.929 1.00 98.38 183 GLU A C 1
ATOM 1367 O O . GLU A 1 183 ? 15.666 -9.185 8.111 1.00 98.38 183 GLU A O 1
ATOM 1372 N N . LEU A 1 184 ? 14.115 -8.233 9.420 1.00 98.25 184 LEU A N 1
ATOM 1373 C CA . LEU A 1 184 ? 14.457 -6.856 9.070 1.00 98.25 184 LEU A CA 1
ATOM 1374 C C . LEU A 1 184 ? 15.248 -6.185 10.194 1.00 98.25 184 L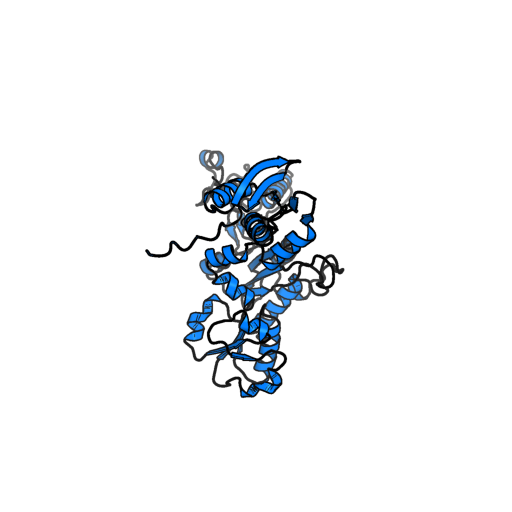EU A C 1
ATOM 1376 O O . LEU A 1 184 ? 15.040 -6.440 11.378 1.00 98.25 184 LEU A O 1
ATOM 1380 N N . THR A 1 185 ? 16.148 -5.276 9.821 1.00 97.75 185 THR A N 1
ATOM 1381 C CA . THR A 1 185 ? 16.998 -4.560 10.778 1.00 97.75 185 THR A CA 1
ATOM 1382 C C . THR A 1 185 ? 16.165 -3.762 11.780 1.00 97.75 185 THR A C 1
ATOM 1384 O O . THR A 1 185 ? 15.353 -2.919 11.381 1.00 97.75 185 THR A O 1
ATOM 1387 N N . TYR A 1 186 ? 16.429 -3.959 13.071 1.00 97.75 186 TYR A N 1
ATOM 1388 C CA . TYR A 1 186 ? 15.704 -3.303 14.152 1.00 97.75 186 TYR A CA 1
ATOM 1389 C C . TYR A 1 186 ? 16.642 -2.615 15.149 1.00 97.75 186 TYR A C 1
ATOM 1391 O O . TYR A 1 186 ? 17.529 -3.223 15.739 1.00 97.75 186 TYR A O 1
ATOM 1399 N N . ALA A 1 187 ? 16.358 -1.338 15.382 1.00 97.06 187 ALA A N 1
ATOM 1400 C CA . ALA A 1 187 ? 16.609 -0.632 16.630 1.00 97.06 187 ALA A CA 1
ATOM 1401 C C . ALA A 1 187 ? 15.511 0.444 16.779 1.00 97.06 187 ALA A C 1
ATOM 1403 O O . ALA A 1 187 ? 14.910 0.826 15.763 1.00 97.06 187 ALA A O 1
ATOM 1404 N N . PRO A 1 188 ? 15.240 0.956 17.996 1.00 93.31 188 PRO A N 1
ATOM 1405 C CA . PRO A 1 188 ? 14.107 1.851 18.254 1.00 93.31 188 PRO A CA 1
ATOM 1406 C C . PRO A 1 188 ? 13.957 3.061 17.308 1.00 93.31 188 PRO A C 1
ATOM 1408 O O . PRO A 1 188 ? 12.819 3.352 16.946 1.00 93.31 188 PRO A O 1
ATOM 1411 N N . PRO A 1 189 ? 15.039 3.727 16.842 1.00 92.50 189 PRO A N 1
ATOM 1412 C CA . PRO A 1 189 ? 14.933 4.859 15.911 1.00 92.50 189 PRO A CA 1
ATOM 1413 C C . PRO A 1 189 ? 14.541 4.483 14.472 1.00 92.50 189 PRO A C 1
ATOM 1415 O O . PRO A 1 189 ? 14.191 5.354 13.682 1.00 92.50 189 PRO A O 1
ATOM 1418 N N . PHE A 1 190 ? 14.655 3.207 14.087 1.00 94.12 190 PHE A N 1
ATOM 1419 C CA . PHE A 1 190 ? 14.598 2.789 12.678 1.00 94.12 190 PHE A CA 1
ATOM 1420 C C . PHE A 1 190 ? 13.453 1.828 12.359 1.00 94.12 190 PHE A C 1
ATOM 1422 O O . PHE A 1 190 ? 13.041 1.717 11.200 1.00 94.12 190 PHE A O 1
ATOM 1429 N N . GLY A 1 191 ? 12.948 1.109 13.357 1.00 93.06 191 GLY A N 1
ATOM 1430 C CA . GLY A 1 191 ? 11.922 0.095 13.167 1.00 93.06 191 GLY A CA 1
ATOM 1431 C C . GLY A 1 191 ? 11.263 -0.316 14.474 1.00 93.06 191 GLY A C 1
ATOM 1432 O O . GLY A 1 191 ? 11.493 0.276 15.526 1.00 93.06 191 GLY A O 1
ATOM 1433 N N . SER A 1 192 ? 10.440 -1.350 14.382 1.00 93.56 192 SER A N 1
ATOM 1434 C CA . SER A 1 192 ? 9.820 -2.032 15.518 1.00 93.56 192 SER A CA 1
ATOM 1435 C C . SER A 1 192 ? 10.248 -3.496 15.507 1.00 93.56 192 SER A C 1
ATOM 1437 O O . SER A 1 192 ? 10.649 -3.999 14.461 1.00 93.56 192 SER A O 1
ATOM 1439 N N . ALA A 1 193 ? 10.128 -4.190 16.643 1.00 96.44 193 ALA A N 1
ATOM 1440 C CA . ALA A 1 193 ? 10.468 -5.616 16.735 1.00 96.44 193 ALA A CA 1
ATOM 1441 C C . ALA A 1 193 ? 9.714 -6.481 15.703 1.00 96.44 193 ALA A C 1
ATOM 1443 O O . ALA A 1 193 ? 10.215 -7.507 15.266 1.00 96.44 193 ALA A O 1
ATOM 1444 N N . LYS A 1 194 ? 8.513 -6.042 15.309 1.00 97.88 194 LYS A N 1
ATOM 1445 C CA . LYS A 1 194 ? 7.797 -6.506 14.118 1.00 97.88 194 LYS A CA 1
ATOM 1446 C C . LYS A 1 194 ? 7.658 -5.303 13.198 1.00 97.88 194 LYS A C 1
ATOM 1448 O O . LYS A 1 194 ? 6.985 -4.338 13.571 1.00 97.88 194 LYS A O 1
ATOM 1453 N N . ASP A 1 195 ? 8.322 -5.314 12.047 1.00 98.56 195 ASP A N 1
ATOM 1454 C CA . ASP A 1 195 ? 8.219 -4.200 11.105 1.00 98.56 195 ASP A CA 1
ATOM 1455 C C . ASP A 1 195 ? 6.785 -4.126 10.544 1.00 98.56 195 ASP A C 1
ATOM 1457 O O . ASP A 1 195 ? 6.106 -5.153 10.441 1.00 98.56 195 ASP A O 1
ATOM 1461 N N . PRO A 1 196 ? 6.306 -2.938 10.138 1.00 98.38 196 PRO A N 1
ATOM 1462 C CA . PRO A 1 196 ? 5.139 -2.794 9.276 1.00 98.38 196 PRO A CA 1
ATOM 1463 C C . PRO A 1 196 ? 4.983 -3.856 8.173 1.00 98.38 196 PRO A C 1
ATOM 1465 O O . PRO A 1 196 ? 3.862 -4.299 7.934 1.00 98.38 196 PRO A O 1
ATOM 1468 N N . VAL A 1 197 ? 6.069 -4.300 7.527 1.00 98.81 197 VAL A N 1
ATOM 1469 C CA . VAL A 1 197 ? 6.006 -5.378 6.524 1.00 98.81 197 VAL A CA 1
ATOM 1470 C C . VAL A 1 197 ? 5.612 -6.720 7.148 1.00 98.81 197 VAL A C 1
ATOM 1472 O O . VAL A 1 197 ? 4.708 -7.372 6.625 1.00 98.81 197 VAL A O 1
ATOM 1475 N N . ASN A 1 198 ? 6.206 -7.107 8.284 1.00 98.88 198 ASN A N 1
ATOM 1476 C CA . ASN A 1 198 ? 5.815 -8.331 8.995 1.00 98.88 198 ASN A CA 1
ATOM 1477 C C . ASN A 1 198 ? 4.354 -8.257 9.445 1.00 98.88 198 ASN A C 1
ATOM 1479 O O . ASN A 1 198 ? 3.597 -9.209 9.286 1.00 98.88 198 ASN A O 1
ATOM 1483 N N . MET A 1 199 ? 3.930 -7.095 9.953 1.00 98.69 199 MET A N 1
ATOM 1484 C CA . MET A 1 199 ? 2.540 -6.863 10.351 1.00 98.69 199 MET A CA 1
ATOM 1485 C C . MET A 1 199 ? 1.568 -7.026 9.177 1.00 98.69 199 MET A C 1
ATOM 1487 O O . MET A 1 199 ? 0.491 -7.591 9.361 1.00 98.69 199 MET A O 1
ATOM 1491 N N . ALA A 1 200 ? 1.939 -6.578 7.974 1.00 98.81 200 ALA A N 1
ATOM 1492 C CA . ALA A 1 200 ? 1.129 -6.785 6.774 1.00 98.81 200 ALA A CA 1
ATOM 1493 C C . ALA A 1 200 ? 1.043 -8.275 6.407 1.00 98.81 200 ALA A C 1
ATOM 1495 O O . ALA A 1 200 ? -0.046 -8.751 6.083 1.00 98.81 200 ALA A O 1
ATOM 1496 N N . GLY A 1 201 ? 2.161 -9.003 6.530 1.00 98.81 201 GLY A N 1
ATOM 1497 C CA . GLY A 1 201 ? 2.227 -10.459 6.391 1.00 98.81 201 GLY A CA 1
ATOM 1498 C C . GLY A 1 201 ? 1.270 -11.179 7.336 1.00 98.81 201 GLY A C 1
ATOM 1499 O O . GLY A 1 201 ? 0.384 -11.884 6.866 1.00 98.81 201 GLY A O 1
ATOM 1500 N N . PHE A 1 202 ? 1.368 -10.917 8.646 1.00 98.81 202 PHE A N 1
ATOM 1501 C CA . PHE A 1 202 ? 0.516 -11.546 9.665 1.00 98.81 202 PHE A CA 1
ATOM 1502 C C . PHE A 1 202 ? -0.977 -11.285 9.443 1.00 98.81 202 PHE A C 1
ATOM 1504 O O . PHE A 1 202 ? -1.807 -12.167 9.647 1.00 98.81 202 PHE A O 1
ATOM 1511 N N . VAL A 1 203 ? -1.356 -10.063 9.058 1.00 98.69 203 VAL A N 1
ATOM 1512 C CA . VAL A 1 203 ? -2.772 -9.743 8.831 1.00 98.69 203 VAL A CA 1
ATOM 1513 C C . VAL A 1 203 ? -3.285 -10.448 7.574 1.00 98.69 203 VAL A C 1
ATOM 1515 O O . VAL A 1 203 ? -4.349 -11.059 7.618 1.00 98.69 203 VAL A O 1
ATOM 1518 N N . ALA A 1 204 ? -2.533 -10.415 6.471 1.00 98.81 204 ALA A N 1
ATOM 1519 C CA . ALA A 1 204 ? -2.935 -11.068 5.226 1.00 98.81 204 ALA A CA 1
ATOM 1520 C C . ALA A 1 204 ? -2.981 -12.600 5.343 1.00 98.81 204 ALA A C 1
ATOM 1522 O O . ALA A 1 204 ? -3.919 -13.237 4.867 1.00 98.81 204 ALA A O 1
ATOM 1523 N N . SER A 1 205 ? -2.004 -13.203 6.014 1.00 98.62 205 SER A N 1
ATOM 1524 C CA . SER A 1 205 ? -1.969 -14.644 6.247 1.00 98.62 205 SER A CA 1
ATOM 1525 C C . SER A 1 205 ? -3.107 -15.104 7.164 1.00 98.62 205 SER A C 1
ATOM 1527 O O . SER A 1 205 ? -3.714 -16.137 6.895 1.00 98.62 205 SER A O 1
ATOM 1529 N N . ASN A 1 206 ? -3.469 -14.328 8.194 1.00 98.56 206 ASN A N 1
ATOM 1530 C CA . ASN A 1 206 ? -4.625 -14.618 9.045 1.00 98.56 206 ASN A CA 1
ATOM 1531 C C . ASN A 1 206 ? -5.939 -14.578 8.257 1.00 98.56 206 ASN A C 1
ATOM 1533 O O . ASN A 1 206 ? -6.840 -15.367 8.539 1.00 98.56 206 ASN A O 1
ATOM 1537 N N . VAL A 1 207 ? -6.055 -13.695 7.260 1.00 98.44 207 VAL A N 1
ATOM 1538 C CA . VAL A 1 207 ? -7.201 -13.690 6.338 1.00 98.44 207 VAL A CA 1
ATOM 1539 C C . VAL A 1 207 ? -7.238 -14.990 5.531 1.00 98.44 207 VAL A C 1
ATOM 1541 O O . VAL A 1 207 ? -8.269 -15.658 5.508 1.00 98.44 207 VAL A O 1
ATOM 1544 N N . LEU A 1 208 ? -6.110 -15.407 4.943 1.00 98.56 208 LEU A N 1
ATOM 1545 C CA . LEU A 1 208 ? -6.024 -16.648 4.156 1.00 98.56 208 LEU A CA 1
ATOM 1546 C C . LEU A 1 208 ? -6.253 -17.917 4.988 1.00 98.56 208 LEU A C 1
ATOM 1548 O O . LEU A 1 208 ? -6.867 -18.865 4.506 1.00 98.56 208 LEU A O 1
ATOM 1552 N N . ARG A 1 209 ? -5.791 -17.934 6.243 1.00 97.81 209 ARG A N 1
ATOM 1553 C CA . ARG A 1 209 ? -6.002 -19.041 7.192 1.00 97.81 209 ARG A CA 1
ATOM 1554 C C . ARG A 1 209 ? -7.432 -19.087 7.746 1.00 97.81 209 ARG A C 1
ATOM 1556 O O . ARG A 1 209 ? -7.782 -20.038 8.435 1.00 97.81 209 ARG A O 1
ATOM 1563 N N . GLY A 1 210 ? -8.257 -18.072 7.472 1.00 95.56 210 GLY A N 1
ATOM 1564 C CA . GLY A 1 210 ? -9.598 -17.932 8.046 1.00 95.56 210 GLY A CA 1
ATOM 1565 C C . GLY A 1 210 ? -9.595 -17.516 9.520 1.00 95.56 210 GLY A C 1
ATOM 1566 O O . GLY A 1 210 ? -10.646 -17.488 10.159 1.00 95.56 210 GLY A O 1
ATOM 1567 N N . ASP A 1 211 ? -8.431 -17.160 10.068 1.00 96.12 211 ASP A N 1
ATOM 1568 C CA . ASP A 1 211 ? -8.294 -16.725 11.452 1.00 96.12 211 ASP A CA 1
ATOM 1569 C C . ASP A 1 211 ? -8.833 -15.313 11.686 1.00 96.12 211 ASP A C 1
ATOM 1571 O O . ASP A 1 211 ? -9.259 -14.991 12.798 1.00 96.12 211 ASP A O 1
ATOM 1575 N N . MET A 1 212 ? -8.834 -14.488 10.640 1.00 94.81 212 MET A N 1
ATOM 1576 C CA . MET A 1 212 ? -9.372 -13.133 10.637 1.00 94.81 212 MET A CA 1
ATOM 1577 C C . MET A 1 212 ? -10.241 -12.922 9.389 1.00 94.81 212 MET A C 1
ATOM 1579 O O . MET A 1 212 ? -9.777 -12.343 8.410 1.00 94.81 212 MET A O 1
ATOM 1583 N N . PRO A 1 213 ? -11.509 -13.367 9.391 1.00 97.88 213 PRO A N 1
ATOM 1584 C CA . PRO A 1 213 ? -12.456 -12.985 8.352 1.00 97.88 213 PRO A CA 1
ATOM 1585 C C . PRO A 1 213 ? -12.629 -11.463 8.355 1.00 97.88 213 PRO A C 1
ATOM 1587 O O . PRO A 1 213 ? -12.790 -10.860 9.419 1.00 97.88 213 PRO A O 1
ATOM 1590 N N . ILE A 1 214 ? -12.606 -10.838 7.180 1.00 98.50 214 ILE A N 1
ATOM 1591 C CA . ILE A 1 214 ? -12.679 -9.379 7.041 1.00 98.50 214 ILE A CA 1
ATOM 1592 C C . ILE A 1 214 ? -13.850 -8.924 6.172 1.00 98.50 214 ILE A C 1
ATOM 1594 O O . ILE A 1 214 ? -14.458 -9.707 5.439 1.00 98.50 214 ILE A O 1
ATOM 1598 N N . TRP A 1 215 ? -14.172 -7.640 6.300 1.00 98.19 215 TRP A N 1
ATOM 1599 C CA . TRP A 1 215 ? -15.023 -6.876 5.393 1.00 98.19 215 TRP A CA 1
ATOM 1600 C C . TRP A 1 215 ? -14.407 -5.492 5.151 1.0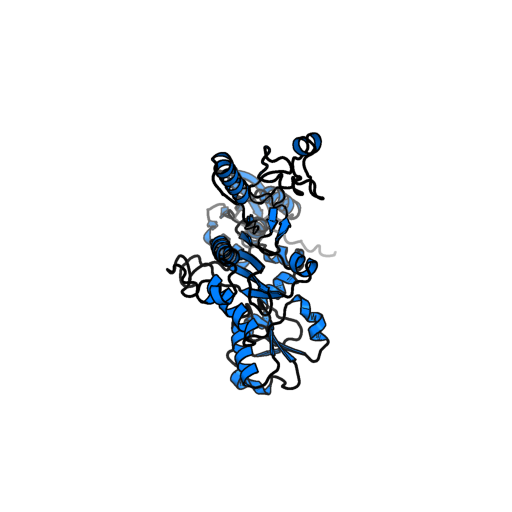0 98.19 215 TRP A C 1
ATOM 1602 O O . TRP A 1 215 ? -13.568 -5.025 5.933 1.00 98.19 215 TRP A O 1
ATOM 1612 N N . HIS A 1 216 ? -14.817 -4.839 4.068 1.00 98.31 216 HIS A N 1
ATOM 1613 C CA . HIS A 1 216 ? -14.282 -3.557 3.615 1.00 98.31 216 HIS A CA 1
ATOM 1614 C C . HIS A 1 216 ? -15.305 -2.432 3.732 1.00 98.31 216 HIS A C 1
ATOM 1616 O O . HIS A 1 216 ? -16.507 -2.632 3.581 1.00 98.31 216 HIS A O 1
ATOM 1622 N N . TRP A 1 217 ? -14.805 -1.212 3.936 1.00 96.62 217 TRP A N 1
ATOM 1623 C CA . TRP A 1 217 ? -15.614 -0.003 4.132 1.00 96.62 217 TRP A CA 1
ATOM 1624 C C . TRP A 1 217 ? -16.684 0.216 3.046 1.00 96.62 217 TRP A C 1
ATOM 1626 O O . TRP A 1 217 ? -17.782 0.672 3.354 1.00 96.62 217 TRP A O 1
ATOM 1636 N N . HIS A 1 218 ? -16.389 -0.140 1.790 1.00 95.94 218 HIS A N 1
ATOM 1637 C CA . HIS A 1 218 ? -17.289 0.055 0.645 1.00 95.94 218 HIS A CA 1
ATOM 1638 C C . HIS A 1 218 ? -18.455 -0.949 0.603 1.00 95.94 218 HIS A C 1
ATOM 1640 O O . HIS A 1 218 ? -19.414 -0.742 -0.136 1.00 95.94 218 HIS A O 1
ATOM 1646 N N . GLU A 1 219 ? -18.419 -2.004 1.423 1.00 96.19 219 GLU A N 1
ATOM 1647 C CA . GLU A 1 219 ? -19.459 -3.038 1.487 1.00 96.19 219 GLU A CA 1
ATOM 1648 C C . GLU A 1 219 ? -20.604 -2.672 2.445 1.00 96.19 219 GLU A C 1
ATOM 1650 O O . GLU A 1 219 ? -21.588 -3.411 2.541 1.00 96.19 219 GLU A O 1
ATOM 1655 N N . ILE A 1 220 ? -20.492 -1.547 3.164 1.00 94.56 220 ILE A N 1
ATOM 1656 C CA . ILE A 1 220 ? -21.366 -1.198 4.291 1.00 94.56 220 ILE A CA 1
ATOM 1657 C C . ILE A 1 220 ? -22.860 -1.231 3.947 1.00 94.56 220 ILE A C 1
ATOM 1659 O O . ILE A 1 220 ? -23.645 -1.809 4.698 1.00 94.56 220 ILE A O 1
ATOM 1663 N N . GLU A 1 221 ? -23.264 -0.676 2.805 1.00 92.75 221 GLU A N 1
ATOM 1664 C CA . GLU A 1 221 ? -24.679 -0.613 2.423 1.00 92.75 221 GLU A CA 1
ATOM 1665 C C . GLU A 1 221 ? -25.243 -2.001 2.091 1.00 92.75 221 GLU A C 1
ATOM 1667 O O . GLU A 1 221 ? -26.346 -2.353 2.513 1.00 92.75 221 GLU A O 1
ATOM 1672 N N . LYS A 1 222 ? -24.446 -2.855 1.436 1.00 94.25 222 LYS A N 1
ATOM 1673 C CA . LYS A 1 222 ? -24.816 -4.255 1.187 1.00 94.25 222 LYS A CA 1
ATOM 1674 C C . LYS A 1 222 ? -24.929 -5.037 2.496 1.00 94.25 222 LYS A C 1
ATOM 1676 O O . LYS A 1 222 ? -25.812 -5.879 2.636 1.00 94.25 222 LYS A O 1
ATOM 1681 N N . ILE A 1 223 ? -24.046 -4.776 3.456 1.00 95.25 223 ILE A N 1
ATOM 1682 C CA . ILE A 1 223 ? -24.052 -5.440 4.763 1.00 95.25 223 ILE A CA 1
ATOM 1683 C C . ILE A 1 223 ? -25.273 -5.014 5.585 1.00 95.25 223 ILE A C 1
ATOM 1685 O O . ILE A 1 223 ? -25.952 -5.866 6.157 1.00 95.25 223 ILE A O 1
ATOM 1689 N N . ARG A 1 224 ? -25.610 -3.719 5.611 1.00 92.19 224 ARG A N 1
ATOM 1690 C CA . ARG A 1 224 ? -26.778 -3.192 6.341 1.00 92.19 224 ARG A CA 1
ATOM 1691 C C . ARG A 1 224 ? -28.090 -3.863 5.944 1.00 92.19 224 ARG A C 1
ATOM 1693 O O . ARG A 1 224 ? -28.942 -4.072 6.800 1.00 92.19 224 ARG A O 1
ATOM 1700 N N . ALA A 1 225 ? -28.223 -4.253 4.681 1.00 89.31 225 ALA A N 1
ATOM 1701 C CA . ALA A 1 225 ? -29.406 -4.939 4.175 1.00 89.31 225 ALA A CA 1
ATOM 1702 C C . ALA A 1 225 ? -29.557 -6.402 4.658 1.00 89.31 225 ALA A C 1
ATOM 1704 O O . ALA A 1 225 ? -30.602 -7.001 4.423 1.00 89.31 225 ALA A O 1
ATOM 1705 N N . ASN A 1 226 ? -28.551 -6.995 5.319 1.00 88.19 226 ASN A N 1
ATOM 1706 C CA . ASN A 1 226 ? -28.454 -8.447 5.531 1.00 88.19 226 ASN A CA 1
ATOM 1707 C C . ASN A 1 226 ? -28.238 -8.861 6.999 1.00 88.19 226 ASN A C 1
ATOM 1709 O O . ASN A 1 226 ? -27.128 -9.232 7.363 1.00 88.19 226 ASN A O 1
ATOM 1713 N N . ASN A 1 227 ? -29.290 -8.859 7.828 1.00 88.19 227 ASN A N 1
ATOM 1714 C CA . ASN A 1 227 ? -29.287 -9.373 9.217 1.00 88.19 227 ASN A CA 1
ATOM 1715 C C . ASN A 1 227 ? -27.961 -9.147 9.990 1.00 88.19 227 ASN A C 1
ATOM 1717 O O . ASN A 1 227 ? -27.330 -10.083 10.496 1.00 88.19 227 ASN A O 1
ATOM 1721 N N . SER A 1 228 ? -27.521 -7.890 10.013 1.00 95.44 228 SER A N 1
ATOM 1722 C CA . SER A 1 228 ? -26.198 -7.489 10.495 1.00 95.44 228 SER A CA 1
ATOM 1723 C C . SER A 1 228 ? -26.259 -6.876 11.888 1.00 95.44 228 SER A C 1
ATOM 1725 O O . SER A 1 228 ? -27.223 -6.195 12.243 1.00 95.44 228 SER A O 1
ATOM 1727 N N . PHE A 1 229 ? -25.196 -7.080 12.660 1.00 97.81 229 PHE A N 1
ATOM 1728 C CA . PHE A 1 229 ? -24.950 -6.405 13.929 1.00 97.81 229 PHE A CA 1
ATOM 1729 C C . PHE A 1 229 ? -23.562 -5.764 13.901 1.00 97.81 229 PHE A C 1
ATOM 1731 O O . PHE A 1 229 ? -22.551 -6.462 13.815 1.00 97.81 229 PHE A O 1
ATOM 1738 N N . PHE A 1 230 ? -23.509 -4.434 13.947 1.00 98.31 230 PHE A N 1
ATOM 1739 C CA . PHE A 1 230 ? -22.252 -3.691 13.976 1.00 98.31 230 PHE A CA 1
ATOM 1740 C C . PHE A 1 230 ? -21.796 -3.523 15.424 1.00 98.31 230 PHE A C 1
ATOM 1742 O O . PHE A 1 230 ? -22.518 -2.949 16.236 1.00 98.31 230 PHE A O 1
ATOM 1749 N N . LEU A 1 231 ? -20.603 -4.019 15.735 1.00 98.62 231 LEU A N 1
ATOM 1750 C CA . LEU A 1 231 ? -20.035 -4.013 17.078 1.00 98.62 231 LEU A CA 1
ATOM 1751 C C . LEU A 1 231 ? -18.783 -3.134 17.096 1.00 98.62 231 LEU A C 1
ATOM 1753 O O . LEU A 1 231 ? -17.750 -3.522 16.553 1.00 98.62 231 LEU A O 1
ATOM 1757 N N . ASP A 1 232 ? -18.870 -1.959 17.714 1.00 98.62 232 ASP A N 1
ATOM 1758 C CA . ASP A 1 232 ? -17.720 -1.080 17.921 1.00 98.62 232 ASP A CA 1
ATOM 1759 C C . ASP A 1 232 ? -17.028 -1.434 19.237 1.00 98.62 232 ASP A C 1
ATOM 1761 O O . ASP A 1 232 ? -17.602 -1.270 20.314 1.00 98.62 232 ASP A O 1
ATOM 1765 N N . VAL A 1 233 ? -15.797 -1.931 19.141 1.00 98.56 233 VAL A N 1
ATOM 1766 C CA . VAL A 1 233 ? -15.010 -2.404 20.288 1.00 98.56 233 VAL A CA 1
ATOM 1767 C C . VAL A 1 233 ? -13.983 -1.387 20.780 1.00 98.56 233 VAL A C 1
ATOM 1769 O O . VAL A 1 233 ? -13.063 -1.745 21.510 1.00 98.56 233 VAL A O 1
ATOM 1772 N N . ARG A 1 234 ? -14.091 -0.122 20.358 1.00 96.56 234 ARG A N 1
ATOM 1773 C CA . ARG A 1 234 ? -13.295 0.979 20.921 1.00 96.56 234 ARG A CA 1
ATOM 1774 C C . ARG A 1 234 ? -13.794 1.374 22.311 1.00 96.56 234 ARG A C 1
ATOM 1776 O O . ARG A 1 234 ? -14.847 0.908 22.754 1.00 96.56 234 ARG A O 1
ATOM 1783 N N . THR A 1 235 ? -13.044 2.238 22.995 1.00 91.25 235 THR A N 1
ATOM 1784 C CA . THR A 1 235 ? -13.531 2.820 24.250 1.00 91.25 235 THR A CA 1
ATOM 1785 C C . THR A 1 235 ? -14.760 3.694 23.997 1.00 91.25 235 THR A C 1
ATOM 1787 O O . THR A 1 235 ? -15.042 4.089 22.859 1.00 91.25 235 THR A O 1
ATOM 1790 N N . LEU A 1 236 ? -15.509 3.990 25.060 1.00 89.88 236 LEU A N 1
ATOM 1791 C CA . LEU A 1 236 ? -16.716 4.804 24.955 1.00 89.88 236 LEU A CA 1
ATOM 1792 C C . LEU A 1 236 ? -16.399 6.211 24.429 1.00 89.88 236 LEU A C 1
ATOM 1794 O O . LEU A 1 236 ? -17.159 6.754 23.634 1.00 89.88 236 LEU A O 1
ATOM 1798 N N . GLU A 1 237 ? -15.257 6.771 24.820 1.00 83.69 237 GLU A N 1
ATOM 1799 C CA . GLU A 1 237 ? -14.801 8.099 24.409 1.00 83.69 237 GLU A CA 1
ATOM 1800 C C . GLU A 1 237 ? -14.520 8.143 22.901 1.00 83.69 237 GLU A C 1
ATOM 1802 O O . GLU A 1 237 ? -15.023 9.014 22.194 1.00 83.69 237 GLU A O 1
ATOM 1807 N N . GLU A 1 238 ? -13.781 7.160 22.375 1.00 84.75 238 GLU A N 1
ATOM 1808 C CA . GLU A 1 238 ? -13.522 7.033 20.934 1.00 84.75 238 GLU A CA 1
ATOM 1809 C C . GLU A 1 238 ? -14.821 6.850 20.133 1.00 84.75 238 GLU A C 1
ATOM 1811 O O . GLU A 1 238 ? -14.978 7.405 19.044 1.00 84.75 238 GLU A O 1
ATOM 1816 N N . TYR A 1 239 ? -15.760 6.068 20.673 1.00 82.75 239 TYR A N 1
ATOM 1817 C CA . TYR A 1 239 ? -17.068 5.840 20.067 1.00 82.75 239 TYR A CA 1
ATOM 1818 C C . TYR A 1 239 ? -17.915 7.121 20.019 1.00 82.75 239 TYR A C 1
ATOM 1820 O O . TYR A 1 239 ? -18.550 7.395 18.998 1.00 82.75 239 TYR A O 1
ATOM 1828 N N . GLN A 1 240 ? -17.903 7.918 21.092 1.00 83.31 240 GLN A N 1
ATOM 1829 C CA . GLN A 1 240 ? -18.650 9.175 21.201 1.00 83.31 240 GLN A CA 1
ATOM 1830 C C . GLN A 1 240 ? -18.136 10.265 20.253 1.00 83.31 240 GLN A C 1
ATOM 1832 O O . GLN A 1 240 ? -18.941 11.054 19.763 1.00 83.31 240 GLN A O 1
ATOM 1837 N N . ILE A 1 241 ? -16.833 10.283 19.945 1.00 79.00 241 ILE A N 1
ATOM 1838 C CA . ILE A 1 241 ? -16.253 11.182 18.929 1.00 79.00 241 ILE A CA 1
ATOM 1839 C C . ILE A 1 241 ? -16.843 10.894 17.540 1.00 79.00 241 ILE A C 1
ATOM 1841 O O . ILE A 1 241 ? -17.022 11.797 16.723 1.00 79.00 241 ILE A O 1
ATOM 1845 N N . GLY A 1 242 ? -17.158 9.632 17.258 1.00 83.38 242 GLY A N 1
ATOM 1846 C CA . GLY A 1 242 ? -17.851 9.234 16.043 1.00 83.38 242 GLY A CA 1
ATOM 1847 C C . GLY A 1 242 ? -17.660 7.757 15.742 1.00 83.38 242 GLY A C 1
ATOM 1848 O O . GLY A 1 242 ? -16.618 7.175 16.035 1.00 83.38 242 GLY A O 1
ATOM 1849 N N . THR A 1 243 ? -18.659 7.150 15.109 1.00 91.81 243 THR A N 1
ATOM 1850 C CA . THR A 1 243 ? -18.655 5.735 14.724 1.00 91.81 243 THR A CA 1
ATOM 1851 C C . THR A 1 243 ? -19.454 5.513 13.436 1.00 91.81 243 THR A C 1
ATOM 1853 O O . THR A 1 243 ? -20.056 6.426 12.867 1.00 91.81 243 THR A O 1
ATOM 1856 N N . ILE A 1 244 ? -19.517 4.262 12.988 1.00 93.12 244 ILE A N 1
ATOM 1857 C CA . ILE A 1 244 ? -20.453 3.830 11.959 1.00 93.12 244 ILE A CA 1
ATOM 1858 C C . ILE A 1 244 ? -21.878 3.873 12.523 1.00 93.12 244 ILE A C 1
ATOM 1860 O O . ILE A 1 244 ? -22.200 3.211 13.508 1.00 93.12 244 ILE A O 1
ATOM 1864 N N . LYS A 1 245 ? -22.764 4.629 11.861 1.00 92.19 245 LYS A N 1
ATOM 1865 C CA . LYS A 1 245 ? -24.175 4.748 12.257 1.00 92.19 245 LYS A CA 1
ATOM 1866 C C . LYS A 1 245 ? -24.820 3.368 12.434 1.00 92.19 245 LYS A C 1
ATOM 1868 O O . LYS A 1 245 ? -24.812 2.561 11.499 1.00 92.19 245 LYS A O 1
ATOM 1873 N N . GLY A 1 246 ? -25.422 3.158 13.606 1.00 92.38 246 GLY A N 1
ATOM 1874 C CA . GLY A 1 246 ? -26.089 1.913 13.994 1.00 92.38 246 GLY A CA 1
ATOM 1875 C C . GLY A 1 246 ? -25.192 0.893 14.702 1.00 92.38 246 GLY A C 1
ATOM 1876 O O . GLY A 1 246 ? -25.666 -0.205 14.979 1.00 92.38 246 GLY A O 1
ATOM 1877 N N . ALA A 1 247 ? -23.928 1.222 14.986 1.00 96.81 247 ALA A N 1
ATOM 1878 C CA . ALA A 1 247 ? -23.059 0.369 15.788 1.00 96.81 247 ALA A CA 1
ATOM 1879 C C . ALA A 1 247 ? -23.448 0.376 17.274 1.00 96.81 247 ALA A C 1
ATOM 1881 O O . ALA A 1 247 ? -23.845 1.401 17.822 1.00 96.81 247 ALA A O 1
ATOM 1882 N N . THR A 1 248 ? -23.307 -0.774 17.928 1.00 98.12 248 THR A N 1
ATOM 1883 C CA . THR A 1 248 ? -23.385 -0.919 19.385 1.00 98.12 248 THR A CA 1
ATOM 1884 C C . THR A 1 248 ? -21.970 -0.919 19.951 1.00 98.12 248 THR A C 1
ATOM 1886 O O . THR A 1 248 ? -21.120 -1.662 19.461 1.00 98.12 248 THR A O 1
ATOM 1889 N N . ASN A 1 249 ? -21.705 -0.102 20.974 1.00 98.50 249 ASN A N 1
ATOM 1890 C CA . ASN A 1 249 ? -20.396 -0.058 21.620 1.00 98.50 249 ASN A CA 1
ATOM 1891 C C . ASN A 1 249 ? -20.298 -1.061 22.774 1.00 98.50 249 ASN A C 1
ATOM 1893 O O . ASN A 1 249 ? -21.054 -0.977 23.742 1.00 98.50 249 ASN A O 1
ATOM 1897 N N . ILE A 1 250 ? -19.341 -1.980 22.672 1.00 98.38 250 ILE A N 1
ATOM 1898 C CA . ILE A 1 250 ? -18.884 -2.828 23.776 1.00 98.38 250 ILE A CA 1
ATOM 1899 C C . ILE A 1 250 ? -17.367 -2.912 23.641 1.00 98.38 250 ILE A C 1
ATOM 1901 O O . ILE A 1 250 ? -16.869 -3.624 22.769 1.00 98.38 250 ILE A O 1
ATOM 1905 N N . SER A 1 251 ? -16.647 -2.171 24.483 1.00 97.19 251 SER A N 1
ATOM 1906 C CA . SER A 1 251 ? -15.180 -2.118 24.474 1.00 97.19 251 SER A CA 1
ATOM 1907 C C . SER A 1 251 ? -14.559 -3.518 24.476 1.00 97.19 251 SER A C 1
ATOM 1909 O O . SER A 1 251 ? -15.056 -4.428 25.146 1.00 97.19 251 SER A O 1
ATOM 1911 N N . ASP A 1 252 ? -13.442 -3.698 23.768 1.00 97.19 252 ASP A N 1
ATOM 1912 C CA . ASP A 1 252 ? -12.712 -4.969 23.714 1.00 97.19 252 ASP A CA 1
ATOM 1913 C C . ASP A 1 252 ? -12.300 -5.480 25.107 1.00 97.19 252 ASP A C 1
ATOM 1915 O O . ASP A 1 252 ? -12.235 -6.692 25.334 1.00 97.19 252 ASP A O 1
ATOM 1919 N N . LEU A 1 253 ? -12.105 -4.561 26.058 1.00 95.12 253 LEU A N 1
ATOM 1920 C CA . LEU A 1 253 ? -11.796 -4.857 27.459 1.00 95.12 253 LEU A CA 1
ATOM 1921 C C . LEU A 1 253 ? -12.980 -5.471 28.227 1.00 95.12 253 LEU A C 1
ATOM 1923 O O . LEU A 1 253 ? -12.779 -6.242 29.165 1.00 95.12 253 LEU A O 1
ATOM 1927 N N . GLU A 1 254 ? -14.212 -5.158 27.826 1.00 97.31 254 GLU A N 1
ATOM 1928 C CA . GLU A 1 254 ? -15.443 -5.591 28.498 1.00 97.31 254 GLU A CA 1
ATOM 1929 C C . GLU A 1 254 ? -16.154 -6.729 27.763 1.00 97.31 254 GLU A C 1
ATOM 1931 O O . GLU A 1 254 ? -16.915 -7.485 28.372 1.00 97.31 254 GLU A O 1
ATOM 1936 N N . LEU A 1 255 ? -15.889 -6.873 26.460 1.00 98.12 255 LEU A N 1
ATOM 1937 C CA . LEU A 1 255 ? -16.612 -7.756 25.547 1.00 98.12 255 LEU A CA 1
ATOM 1938 C C . LEU A 1 255 ? -16.757 -9.184 26.079 1.00 98.12 255 LEU A C 1
ATOM 1940 O O . LEU A 1 255 ? -17.818 -9.786 25.951 1.00 98.12 255 LEU A O 1
ATOM 1944 N N . ARG A 1 256 ? -15.715 -9.726 26.720 1.00 97.69 256 ARG A N 1
ATOM 1945 C CA . ARG A 1 256 ? -15.737 -11.085 27.283 1.00 97.69 256 ARG A CA 1
ATOM 1946 C C . ARG A 1 256 ? -16.813 -11.273 28.358 1.00 97.69 256 ARG A C 1
ATOM 1948 O O . ARG A 1 256 ? -17.387 -12.356 28.429 1.00 97.69 256 ARG A O 1
ATOM 1955 N N . ASN A 1 257 ? -17.072 -10.248 29.166 1.00 97.94 257 ASN A N 1
ATOM 1956 C CA . ASN A 1 257 ? -18.054 -10.283 30.253 1.00 97.94 257 ASN A CA 1
ATOM 1957 C C . ASN A 1 257 ? -19.459 -9.892 29.778 1.00 97.94 257 ASN A C 1
ATOM 1959 O O . ASN A 1 257 ? -20.433 -10.158 30.470 1.00 97.94 257 ASN A O 1
ATOM 1963 N N . ARG A 1 258 ? -19.557 -9.284 28.591 1.00 97.94 258 ARG A N 1
ATOM 1964 C CA . ARG A 1 258 ? -20.789 -8.750 27.997 1.00 97.94 258 ARG A CA 1
ATOM 1965 C C . ARG A 1 258 ? -21.205 -9.500 26.725 1.00 97.94 258 ARG A C 1
ATOM 1967 O O . ARG A 1 258 ? -21.930 -8.975 25.889 1.00 97.94 258 ARG A O 1
ATOM 1974 N N . LEU A 1 259 ? -20.754 -10.749 26.560 1.00 97.44 259 LEU A N 1
ATOM 1975 C CA . LEU A 1 259 ? -21.052 -11.565 25.371 1.00 97.44 259 LEU A CA 1
ATOM 1976 C C . LEU A 1 259 ? -22.552 -11.807 25.162 1.00 97.44 259 LEU A C 1
ATOM 1978 O O . LEU A 1 259 ? -22.977 -11.999 24.026 1.00 97.44 259 LEU A O 1
ATOM 1982 N N . GLU A 1 260 ? -23.343 -11.800 26.234 1.00 97.12 260 GLU A N 1
ATOM 1983 C CA . GLU A 1 260 ? -24.799 -11.986 26.177 1.00 97.12 260 GLU A CA 1
ATOM 1984 C C . GLU A 1 260 ? -25.511 -10.860 25.412 1.00 97.12 260 GLU A C 1
ATOM 1986 O O . GLU A 1 260 ? -26.583 -11.079 24.855 1.00 97.12 260 GLU A O 1
ATOM 1991 N N . GLU A 1 261 ? -24.891 -9.680 25.319 1.00 97.62 261 GLU A N 1
ATOM 1992 C CA . GLU A 1 261 ? -25.406 -8.540 24.553 1.00 97.62 261 GLU A CA 1
ATOM 1993 C C . GLU A 1 261 ? -25.127 -8.665 23.045 1.00 97.62 261 GLU A C 1
ATOM 1995 O O . GLU A 1 261 ? -25.712 -7.938 22.241 1.00 97.62 261 GLU A O 1
ATOM 2000 N N . VAL A 1 262 ? -24.246 -9.589 22.638 1.00 98.12 262 VAL A N 1
ATOM 2001 C CA . VAL A 1 262 ? -23.928 -9.834 21.227 1.00 98.12 262 VAL A CA 1
ATOM 2002 C C . VAL A 1 262 ? -24.848 -10.939 20.688 1.00 98.12 262 VAL A C 1
ATOM 2004 O O . VAL A 1 262 ? -24.776 -12.079 21.163 1.00 98.12 262 VAL A O 1
ATOM 2007 N N . PRO A 1 263 ? -25.689 -10.656 19.674 1.00 97.19 263 PRO A N 1
ATOM 2008 C CA . PRO A 1 263 ? -26.667 -11.613 19.159 1.00 97.19 263 PRO A CA 1
ATOM 2009 C C . PRO A 1 263 ? -25.999 -12.761 18.393 1.00 97.19 263 PRO A C 1
ATOM 2011 O O . PRO A 1 263 ? -25.167 -12.538 17.519 1.00 97.19 263 PRO A O 1
ATOM 2014 N N . LYS A 1 264 ? -26.373 -14.009 18.686 1.00 95.56 264 LYS A N 1
ATOM 2015 C CA . LYS A 1 264 ? -25.811 -15.193 18.000 1.00 95.56 264 LYS A CA 1
ATOM 2016 C C . LYS A 1 264 ? -26.461 -15.508 16.655 1.00 95.56 264 LYS A C 1
ATOM 2018 O O . LYS A 1 264 ? -25.879 -16.224 15.850 1.00 95.56 264 LYS A O 1
ATOM 2023 N N . ASP A 1 265 ? -27.661 -14.997 16.422 1.00 95.31 265 ASP A N 1
ATOM 2024 C CA . ASP A 1 265 ? -28.473 -15.207 15.222 1.00 95.31 265 ASP A CA 1
ATOM 2025 C C . ASP A 1 265 ? -28.162 -14.206 14.095 1.00 95.31 265 ASP A C 1
ATOM 2027 O O . ASP A 1 265 ? -28.790 -14.252 13.036 1.00 95.31 265 ASP A O 1
ATOM 2031 N N . LYS A 1 266 ? -27.192 -13.305 14.301 1.00 96.38 266 LYS A N 1
ATOM 2032 C CA . LYS A 1 266 ? -26.790 -12.268 13.342 1.00 96.38 266 LYS A CA 1
ATOM 2033 C C . LYS A 1 266 ? -25.343 -12.420 12.897 1.00 96.38 266 LYS A C 1
ATOM 2035 O O . LYS A 1 266 ? -24.504 -12.964 13.611 1.00 96.38 266 LYS A O 1
ATOM 2040 N N . ASN A 1 267 ? -25.042 -11.857 11.729 1.00 97.12 267 ASN A N 1
ATOM 2041 C CA . ASN A 1 267 ? -23.663 -11.665 11.295 1.00 97.12 267 ASN A CA 1
ATOM 2042 C C . ASN A 1 267 ? -23.065 -10.462 12.033 1.00 97.12 267 ASN A C 1
ATOM 2044 O O . ASN A 1 267 ? -23.605 -9.355 11.963 1.00 97.12 267 ASN A O 1
ATOM 2048 N N . ILE A 1 268 ? -21.955 -10.676 12.733 1.00 98.25 268 ILE A N 1
ATOM 2049 C CA . ILE A 1 268 ? -21.282 -9.648 13.525 1.00 98.25 268 ILE A CA 1
ATOM 2050 C C . ILE A 1 268 ? -20.214 -8.952 12.681 1.00 98.25 268 ILE A C 1
ATOM 2052 O O . ILE A 1 268 ? -19.331 -9.594 12.114 1.00 98.25 268 ILE A O 1
ATOM 2056 N N . TYR A 1 269 ? -20.259 -7.626 12.637 1.00 98.44 269 TYR A N 1
ATOM 2057 C CA . TYR A 1 269 ? -19.306 -6.788 11.918 1.00 98.44 269 TYR A CA 1
ATOM 2058 C C . TYR A 1 269 ? -18.569 -5.911 12.919 1.00 98.44 269 TYR A C 1
ATOM 2060 O O . TYR A 1 269 ? -19.095 -4.907 13.399 1.00 98.44 269 TYR A O 1
ATOM 2068 N N . VAL A 1 270 ? -17.358 -6.335 13.267 1.00 98.44 270 VAL A N 1
ATOM 2069 C CA . VAL A 1 270 ? -16.540 -5.694 14.295 1.00 98.44 270 VAL A CA 1
ATOM 2070 C C . VAL A 1 270 ? -15.837 -4.474 13.718 1.00 98.44 270 VAL A C 1
ATOM 2072 O O . VAL A 1 270 ? -15.277 -4.520 12.620 1.00 98.44 270 VAL A O 1
ATOM 2075 N N . ILE A 1 271 ? -15.853 -3.394 14.488 1.00 98.31 271 ILE A N 1
ATOM 2076 C CA . ILE A 1 271 ? -15.233 -2.112 14.187 1.00 98.31 271 ILE A CA 1
ATOM 2077 C C . ILE A 1 271 ? -14.287 -1.789 15.338 1.00 98.31 271 ILE A C 1
ATOM 2079 O O . ILE A 1 271 ? -14.664 -1.854 16.503 1.00 98.31 271 ILE A O 1
ATOM 2083 N N . CYS A 1 272 ? -13.052 -1.419 15.022 1.00 95.44 272 CYS A N 1
ATOM 2084 C CA . CYS A 1 272 ? -12.206 -0.691 15.959 1.00 95.44 272 CYS A CA 1
ATOM 2085 C C . CYS A 1 272 ? -11.456 0.415 15.214 1.00 95.44 272 CYS A C 1
ATOM 2087 O O . CYS A 1 272 ? -11.662 0.578 14.016 1.00 95.44 272 CYS A O 1
ATOM 2089 N N . GLU A 1 273 ? -10.534 1.127 15.866 1.00 94.31 273 GLU A N 1
ATOM 2090 C CA . GLU A 1 273 ? -9.889 2.290 15.241 1.00 94.31 273 GLU A CA 1
ATOM 2091 C C . GLU A 1 273 ? -9.058 1.931 13.998 1.00 94.31 273 GLU A C 1
ATOM 2093 O O . GLU A 1 273 ? -9.273 2.485 12.926 1.00 94.31 273 GLU A O 1
ATOM 2098 N N . VAL A 1 274 ? -8.164 0.942 14.116 1.00 91.62 274 VAL A N 1
ATOM 2099 C CA . VAL A 1 274 ? -7.197 0.560 13.058 1.00 91.62 274 VAL A CA 1
ATOM 2100 C C . VAL A 1 274 ? -7.233 -0.930 12.679 1.00 91.62 274 VAL A C 1
ATOM 2102 O O . VAL A 1 274 ? -6.319 -1.439 12.039 1.00 91.62 274 VAL A O 1
ATOM 2105 N N . GLY A 1 275 ? -8.249 -1.665 13.134 1.00 93.56 275 GLY A N 1
ATOM 2106 C CA . GLY A 1 275 ? -8.426 -3.110 12.919 1.00 93.56 275 GLY A CA 1
ATOM 2107 C C . GLY A 1 275 ? -7.804 -4.048 13.972 1.00 93.56 275 GLY A C 1
ATOM 2108 O O . GLY A 1 275 ? -8.243 -5.192 14.075 1.00 93.56 275 GLY A O 1
ATOM 2109 N N . PHE A 1 276 ? -6.841 -3.607 14.796 1.00 94.06 276 PHE A N 1
ATOM 2110 C CA . PHE A 1 276 ? -6.133 -4.492 15.746 1.00 94.06 276 PHE A CA 1
ATOM 2111 C C . PHE A 1 276 ? -6.999 -5.004 16.914 1.00 94.06 276 PHE A C 1
ATOM 2113 O O . PHE A 1 276 ? -7.125 -6.212 17.103 1.00 94.06 276 PHE A O 1
ATOM 2120 N N . ARG A 1 277 ? -7.647 -4.113 17.678 1.00 96.12 277 ARG A N 1
ATOM 2121 C CA . ARG A 1 277 ? -8.585 -4.510 18.754 1.00 96.12 277 ARG A CA 1
ATOM 2122 C C . ARG A 1 277 ? -9.786 -5.284 18.201 1.00 96.12 277 ARG A C 1
ATOM 2124 O O . ARG A 1 277 ? -10.262 -6.243 18.808 1.00 96.12 277 ARG A O 1
ATOM 2131 N N . GLY A 1 278 ? -10.204 -4.926 16.988 1.00 97.31 278 GLY A N 1
ATOM 2132 C CA . GLY A 1 278 ? -11.225 -5.640 16.234 1.00 97.31 278 GLY A CA 1
ATOM 2133 C C . GLY A 1 278 ? -10.814 -7.074 15.901 1.00 97.31 278 GLY A C 1
ATOM 2134 O O . GLY A 1 278 ? -11.627 -7.984 16.046 1.00 97.31 278 GLY A O 1
ATOM 2135 N N . TYR A 1 279 ? -9.543 -7.318 15.564 1.00 98.00 279 TYR A N 1
ATOM 2136 C CA . TYR A 1 279 ? -9.002 -8.668 15.379 1.00 98.00 279 TYR A CA 1
ATOM 2137 C C . TYR A 1 279 ? -9.068 -9.487 16.675 1.00 98.00 279 TYR A C 1
ATOM 2139 O O . TYR A 1 279 ? -9.573 -10.608 16.653 1.00 98.00 279 TYR A O 1
ATOM 2147 N N . LEU A 1 280 ? -8.633 -8.926 17.809 1.00 98.00 280 LEU A N 1
ATOM 2148 C CA . LEU A 1 280 ? -8.694 -9.616 19.107 1.00 98.00 280 LEU A CA 1
ATOM 2149 C C . LEU A 1 280 ? -10.135 -10.012 19.468 1.00 98.00 280 LEU A C 1
ATOM 2151 O O . LEU A 1 280 ? -10.401 -11.159 19.836 1.00 98.00 280 LEU A O 1
ATOM 2155 N N . SER A 1 281 ? -11.072 -9.083 19.279 1.00 98.25 281 SER A N 1
ATOM 2156 C CA . SER A 1 281 ? -12.504 -9.302 19.503 1.00 98.25 281 SER A CA 1
ATOM 2157 C C . SER A 1 281 ? -13.093 -10.330 18.534 1.00 98.25 281 SER A C 1
ATOM 2159 O O . SER A 1 281 ? -13.851 -11.208 18.937 1.00 98.25 281 SER A O 1
ATOM 2161 N N . THR A 1 282 ? -12.681 -10.293 17.265 1.00 98.19 282 THR A N 1
ATOM 2162 C CA . THR A 1 282 ? -13.072 -11.275 16.242 1.00 98.19 282 THR A CA 1
ATOM 2163 C C . THR A 1 282 ? -12.612 -12.678 16.632 1.00 98.19 282 THR A C 1
ATOM 2165 O O . THR A 1 282 ? -13.412 -13.608 16.598 1.00 98.19 282 THR A O 1
ATOM 2168 N N . ARG A 1 283 ? -11.364 -12.850 17.094 1.00 98.12 283 ARG A N 1
ATOM 2169 C CA . ARG A 1 283 ? -10.860 -14.150 17.576 1.00 98.12 283 ARG A CA 1
ATOM 2170 C C . ARG A 1 283 ? -11.653 -14.677 18.764 1.00 98.12 283 ARG A C 1
ATOM 2172 O O . ARG A 1 283 ? -11.999 -15.858 18.780 1.00 98.12 283 ARG A O 1
ATOM 2179 N N . LEU A 1 284 ? -11.970 -13.813 19.728 1.00 98.12 284 LEU A N 1
ATOM 2180 C CA . LEU A 1 284 ? -12.817 -14.170 20.866 1.00 98.12 284 LEU A CA 1
ATOM 2181 C C . LEU A 1 284 ? -14.197 -14.660 20.403 1.00 98.12 284 LEU A C 1
ATOM 2183 O O . LEU A 1 284 ? -14.657 -15.710 20.845 1.00 98.12 284 LEU A O 1
ATOM 2187 N N . LEU A 1 285 ? -14.842 -13.918 19.505 1.00 98.06 285 LEU A N 1
ATOM 2188 C CA . LEU A 1 285 ? -16.182 -14.227 19.009 1.00 98.06 285 LEU A CA 1
ATOM 2189 C C . LEU A 1 285 ? -16.206 -15.518 18.173 1.00 98.06 285 LEU A C 1
ATOM 2191 O O . LEU A 1 285 ? -17.083 -16.356 18.387 1.00 98.06 285 LEU A O 1
ATOM 2195 N N . ILE A 1 286 ? -15.206 -15.756 17.315 1.00 97.38 286 ILE A N 1
ATOM 2196 C CA . ILE A 1 286 ? -15.059 -17.026 16.576 1.00 97.38 286 ILE A CA 1
ATOM 2197 C C . ILE A 1 286 ? -14.978 -18.208 17.549 1.00 97.38 286 ILE A C 1
ATOM 2199 O O . ILE A 1 286 ? -15.719 -19.179 17.409 1.00 97.38 286 ILE A O 1
ATOM 2203 N N . GLN A 1 287 ? -14.145 -18.111 18.592 1.00 97.06 287 GLN A N 1
ATOM 2204 C CA . GLN A 1 287 ? -14.009 -19.162 19.614 1.00 97.06 287 GLN A CA 1
ATOM 2205 C C . GLN A 1 287 ? -15.298 -19.408 20.416 1.00 97.06 287 GLN A C 1
ATOM 2207 O O . GLN A 1 287 ? -15.432 -20.439 21.074 1.00 97.06 287 GLN A O 1
ATOM 2212 N N . LYS A 1 288 ? -16.250 -18.470 20.381 1.00 97.38 288 LYS A N 1
ATOM 2213 C CA . LYS A 1 288 ? -17.567 -18.572 21.024 1.00 97.38 288 LYS A CA 1
ATOM 2214 C C . LYS A 1 288 ? -18.695 -18.955 20.056 1.00 97.38 288 LYS A C 1
ATOM 2216 O O . LYS A 1 288 ? -19.851 -19.018 20.482 1.00 97.38 288 LYS A O 1
ATOM 2221 N N . GLY A 1 289 ? -18.357 -19.259 18.801 1.00 96.44 289 GLY A N 1
ATOM 2222 C CA . GLY A 1 289 ? -19.282 -19.756 17.782 1.00 96.44 289 GLY A CA 1
ATOM 2223 C C . GLY A 1 289 ? -20.067 -18.671 17.044 1.00 96.44 289 GLY A C 1
ATOM 2224 O O . GLY A 1 289 ? -21.120 -18.974 16.495 1.00 96.44 289 GLY A O 1
ATOM 2225 N N . TYR A 1 290 ? -19.600 -17.420 17.048 1.00 97.69 290 TYR A N 1
ATOM 2226 C CA . TYR A 1 290 ? -20.234 -16.334 16.294 1.00 97.69 290 TYR A CA 1
ATOM 2227 C C . TYR A 1 290 ? -19.759 -16.307 14.837 1.00 97.69 290 TYR A C 1
ATOM 2229 O O . TYR A 1 290 ? -18.581 -16.527 14.549 1.00 97.69 290 TYR A O 1
ATOM 2237 N N . HIS A 1 291 ? -20.659 -15.932 13.926 1.00 96.25 291 HIS A N 1
ATOM 2238 C CA . HIS A 1 291 ? -20.301 -15.532 12.568 1.00 96.25 291 HIS A CA 1
ATOM 2239 C C . HIS A 1 291 ? -19.851 -14.076 12.588 1.00 96.25 291 HIS A C 1
ATOM 2241 O O . HIS A 1 291 ? -20.667 -13.177 12.780 1.00 96.25 291 HIS A O 1
ATOM 2247 N N . VAL A 1 292 ? -18.553 -13.835 12.425 1.00 97.75 292 VAL A N 1
ATOM 2248 C CA . VAL A 1 292 ? -17.971 -12.508 12.635 1.00 97.75 292 VAL A CA 1
ATOM 2249 C C . VAL A 1 292 ? -16.971 -12.138 11.545 1.00 97.75 292 VAL A C 1
ATOM 2251 O O . VAL A 1 292 ? -16.227 -12.988 11.057 1.00 97.75 292 VAL A O 1
ATOM 2254 N N . LYS A 1 293 ? -16.950 -10.855 11.176 1.00 98.44 293 LYS A N 1
ATOM 2255 C CA . LYS A 1 293 ? -15.962 -10.249 10.282 1.00 98.44 293 LYS A CA 1
ATOM 2256 C C . LYS A 1 293 ? -15.412 -8.957 10.884 1.00 98.44 293 LYS A C 1
ATOM 2258 O O . LYS A 1 293 ? -16.163 -8.159 11.439 1.00 98.44 293 LYS A O 1
ATOM 2263 N N . ASN A 1 294 ? -14.115 -8.722 10.722 1.00 98.69 294 ASN A N 1
ATOM 2264 C CA . ASN A 1 294 ? -13.427 -7.517 11.180 1.00 98.69 294 ASN A CA 1
ATOM 2265 C C . ASN A 1 294 ? -13.330 -6.463 10.066 1.00 98.69 294 ASN A C 1
ATOM 2267 O O . ASN A 1 294 ? -13.028 -6.805 8.923 1.00 98.69 294 ASN A O 1
ATOM 2271 N N . LEU A 1 295 ? -13.538 -5.187 10.386 1.00 98.56 295 LEU A N 1
ATOM 2272 C CA . LEU A 1 295 ? -13.365 -4.102 9.421 1.00 98.56 295 LEU A CA 1
ATOM 2273 C C . LEU A 1 295 ? -11.876 -3.911 9.109 1.00 98.56 295 LEU A C 1
ATOM 2275 O O . LEU A 1 295 ? -11.108 -3.447 9.958 1.00 98.56 295 LEU A O 1
ATOM 2279 N N . SER A 1 296 ? -11.458 -4.234 7.884 1.00 98.44 296 SER A N 1
ATOM 2280 C CA . SER A 1 296 ? -10.070 -4.023 7.467 1.00 98.44 296 SER A CA 1
ATOM 2281 C C . SER A 1 296 ? -9.736 -2.526 7.448 1.00 98.44 296 SER A C 1
ATOM 2283 O O . SER A 1 296 ? -10.456 -1.733 6.847 1.00 98.44 296 SER A O 1
ATOM 2285 N N . GLY A 1 297 ? -8.634 -2.134 8.096 1.00 96.56 297 GLY A N 1
ATOM 2286 C CA . GLY A 1 297 ? -8.236 -0.727 8.277 1.00 96.56 297 GLY A CA 1
ATOM 2287 C C . GLY A 1 297 ? -9.017 0.037 9.356 1.00 96.56 297 GLY A C 1
ATOM 2288 O O . GLY A 1 297 ? -8.630 1.143 9.721 1.00 96.56 297 GLY A O 1
ATOM 2289 N N . GLY A 1 298 ? -10.076 -0.554 9.916 1.00 97.25 298 GLY A N 1
ATOM 2290 C CA . GLY A 1 298 ? -10.856 0.043 10.998 1.00 97.25 298 GLY A CA 1
ATOM 2291 C C . GLY A 1 298 ? -11.614 1.324 10.629 1.00 97.25 298 GLY A C 1
ATOM 2292 O O . GLY A 1 298 ? -11.749 1.702 9.461 1.00 97.25 298 GLY A O 1
ATOM 2293 N N . TYR A 1 299 ? -12.137 1.984 11.662 1.00 95.12 299 TYR A N 1
ATOM 2294 C CA . TYR A 1 299 ? -12.913 3.215 11.560 1.00 95.12 299 TYR A CA 1
ATOM 2295 C C . TYR A 1 299 ? -12.100 4.365 10.962 1.00 95.12 299 TYR A C 1
ATOM 2297 O O . TYR A 1 299 ? -12.649 5.139 10.181 1.00 95.12 299 TYR A O 1
ATOM 2305 N N . LYS A 1 300 ? -10.789 4.422 11.237 1.00 91.06 300 LYS A N 1
ATOM 2306 C CA . LYS A 1 300 ? -9.879 5.406 10.645 1.00 91.06 300 LYS A CA 1
ATOM 2307 C C . LYS A 1 300 ? -9.960 5.394 9.121 1.00 91.06 300 LYS A C 1
ATOM 2309 O O . LYS A 1 300 ? -10.210 6.427 8.507 1.00 91.06 300 LYS A O 1
ATOM 2314 N N . LEU A 1 301 ? -9.786 4.218 8.512 1.00 95.06 301 LEU A N 1
ATOM 2315 C CA . LEU A 1 301 ? -9.870 4.083 7.060 1.00 95.06 301 LEU A CA 1
ATOM 2316 C C . LEU A 1 301 ? -11.282 4.371 6.550 1.00 95.06 301 LEU A C 1
ATOM 2318 O O . LEU A 1 301 ? -11.418 5.052 5.539 1.00 95.06 301 LEU A O 1
ATOM 2322 N N . TYR A 1 302 ? -12.310 3.853 7.229 1.00 95.50 302 TYR A N 1
ATOM 2323 C CA . TYR A 1 302 ? -13.703 4.097 6.855 1.00 95.50 302 TYR A CA 1
ATOM 2324 C C . TYR A 1 302 ? -13.990 5.597 6.772 1.00 95.50 302 TYR A C 1
ATOM 2326 O O . TYR A 1 302 ? -14.384 6.067 5.709 1.00 95.50 302 TYR A O 1
ATOM 2334 N N . LYS A 1 303 ? -13.707 6.345 7.848 1.00 91.19 303 LYS A N 1
ATOM 2335 C CA . LYS A 1 303 ? -13.928 7.790 7.939 1.00 91.19 303 LYS A CA 1
ATOM 2336 C C . LYS A 1 303 ? -13.226 8.523 6.798 1.00 91.19 303 LYS A C 1
ATOM 2338 O O . LYS A 1 303 ? -13.873 9.273 6.081 1.00 91.19 303 LYS A O 1
ATOM 2343 N N . THR A 1 304 ? -11.940 8.250 6.569 1.00 90.25 304 THR A N 1
ATOM 2344 C CA . THR A 1 304 ? -11.184 8.885 5.478 1.00 90.25 304 THR A CA 1
ATOM 2345 C C . THR A 1 304 ? -11.716 8.515 4.090 1.00 90.25 304 THR A C 1
ATOM 2347 O O . THR A 1 304 ? -11.691 9.344 3.190 1.00 90.25 304 THR A O 1
ATOM 2350 N N . ALA A 1 305 ? -12.182 7.281 3.889 1.00 91.81 305 ALA A N 1
ATOM 2351 C CA . ALA A 1 305 ? -12.643 6.810 2.584 1.00 91.81 305 ALA A CA 1
ATOM 2352 C C . ALA A 1 305 ? -14.024 7.351 2.185 1.00 91.81 305 ALA A C 1
ATOM 2354 O O . ALA A 1 305 ? -14.303 7.444 0.990 1.00 91.81 305 ALA A O 1
ATOM 2355 N N . ILE A 1 306 ? -14.879 7.674 3.162 1.00 90.25 306 ILE A N 1
ATOM 2356 C CA . ILE A 1 306 ? -16.220 8.227 2.915 1.00 90.25 306 ILE A CA 1
ATOM 2357 C C . ILE A 1 306 ? -16.294 9.747 3.066 1.00 90.25 306 ILE A C 1
ATOM 2359 O O . ILE A 1 306 ? -17.318 10.325 2.710 1.00 90.25 306 ILE A O 1
ATOM 2363 N N . ALA A 1 307 ? -15.249 10.375 3.611 1.00 85.06 307 ALA A N 1
ATOM 2364 C CA . ALA A 1 307 ? -15.217 11.813 3.808 1.00 85.06 307 ALA A CA 1
ATOM 2365 C C . ALA A 1 307 ? -15.260 12.552 2.466 1.00 85.06 307 ALA A C 1
ATOM 2367 O O . ALA A 1 307 ? -14.614 12.177 1.482 1.00 85.06 307 ALA A O 1
ATOM 2368 N N . THR A 1 308 ? -16.027 13.631 2.450 1.00 81.44 308 THR A N 1
ATOM 2369 C CA . THR A 1 308 ? -16.050 14.605 1.365 1.00 81.44 308 THR A CA 1
ATOM 2370 C C . THR A 1 308 ? -14.741 15.391 1.325 1.00 81.44 308 THR A C 1
ATOM 2372 O O . THR A 1 308 ? -13.966 15.419 2.285 1.00 81.44 308 THR A O 1
ATOM 2375 N N . THR A 1 309 ? -14.466 16.044 0.194 1.00 73.12 309 THR A N 1
ATOM 2376 C CA . THR A 1 309 ? -13.242 16.856 0.074 1.00 73.12 309 THR A CA 1
ATOM 2377 C C . THR A 1 309 ? -13.286 18.031 1.051 1.00 73.12 309 THR A C 1
ATOM 2379 O O . THR A 1 309 ? -12.260 18.407 1.608 1.00 73.12 309 THR A O 1
ATOM 2382 N N . GLU A 1 310 ? -14.481 18.560 1.300 1.00 69.50 310 GLU A N 1
ATOM 2383 C CA . GLU A 1 310 ? -14.774 19.629 2.245 1.00 69.50 310 GLU A CA 1
ATOM 2384 C C . GLU A 1 310 ? -14.491 19.205 3.693 1.00 69.50 310 GLU A C 1
ATOM 2386 O O . GLU A 1 310 ? -13.818 19.933 4.419 1.00 69.50 310 GLU A O 1
ATOM 2391 N N . GLU A 1 311 ? -14.934 18.012 4.102 1.00 69.56 311 GLU A N 1
ATOM 2392 C CA . GLU A 1 311 ? -14.662 17.463 5.441 1.00 69.56 311 GLU A CA 1
ATOM 2393 C C . GLU A 1 311 ? -13.165 17.208 5.659 1.00 69.56 311 GLU A C 1
ATOM 2395 O O . GLU A 1 311 ? -12.624 17.554 6.708 1.00 69.56 311 GLU A O 1
ATOM 2400 N N . ILE A 1 312 ? -12.468 16.664 4.652 1.00 63.25 312 ILE A N 1
ATOM 2401 C CA . ILE A 1 312 ? -11.012 16.463 4.717 1.00 63.25 312 ILE A CA 1
ATOM 2402 C C . ILE A 1 312 ? -10.290 17.814 4.806 1.00 63.25 312 ILE A C 1
ATOM 2404 O O . ILE A 1 312 ? -9.368 17.967 5.604 1.00 63.25 312 ILE A O 1
ATOM 2408 N N . ALA A 1 313 ? -10.705 18.807 4.015 1.00 53.84 313 ALA A N 1
ATOM 2409 C CA . ALA A 1 313 ? -10.113 20.141 4.042 1.00 53.84 313 ALA A CA 1
ATOM 2410 C C . ALA A 1 313 ? -10.320 20.842 5.396 1.00 53.84 313 ALA A C 1
ATOM 2412 O O . ALA A 1 313 ? -9.402 21.505 5.876 1.00 53.84 313 ALA A O 1
ATOM 2413 N N . ALA A 1 314 ? -11.483 20.654 6.027 1.00 52.28 314 ALA A N 1
ATOM 2414 C CA . ALA A 1 314 ? -11.771 21.174 7.361 1.00 52.28 314 ALA A CA 1
ATOM 2415 C C . ALA A 1 314 ? -10.877 20.536 8.442 1.00 52.28 314 ALA A C 1
ATOM 2417 O O . ALA A 1 314 ? -10.378 21.246 9.311 1.00 52.28 314 ALA A O 1
ATOM 2418 N N . GLU A 1 315 ? -10.611 19.226 8.362 1.00 53.94 315 GLU A N 1
ATOM 2419 C CA . GLU A 1 315 ? -9.709 18.520 9.291 1.00 53.94 315 GLU A CA 1
ATOM 2420 C C . GLU A 1 315 ? -8.216 18.800 9.045 1.00 53.94 315 GLU A C 1
ATOM 2422 O O . GLU A 1 315 ? -7.407 18.674 9.963 1.00 53.94 315 GLU A O 1
ATOM 2427 N N . CYS A 1 316 ? -7.825 19.168 7.819 1.00 43.97 316 CYS A N 1
ATOM 2428 C CA . CYS A 1 316 ? -6.445 19.530 7.473 1.00 43.97 316 CYS A CA 1
ATOM 2429 C C . CYS A 1 316 ? -6.073 20.983 7.820 1.00 43.97 316 CYS A C 1
ATOM 2431 O O . CYS A 1 316 ? -4.901 21.350 7.702 1.00 43.97 316 CYS A O 1
ATOM 2433 N N . GLY A 1 317 ? -7.025 21.808 8.266 1.00 42.91 317 GLY A N 1
ATOM 2434 C CA . GLY A 1 317 ? -6.697 23.036 8.986 1.00 42.91 317 GLY A CA 1
ATOM 2435 C C . GLY A 1 317 ? -6.008 22.680 10.303 1.00 42.91 317 GLY A C 1
ATOM 2436 O O . GLY A 1 317 ? -6.419 21.735 10.968 1.00 42.91 317 GLY A O 1
ATOM 2437 N N . ALA A 1 318 ? -4.932 23.386 10.674 1.00 42.50 318 ALA A N 1
ATOM 2438 C CA . ALA A 1 318 ? -4.271 23.148 11.960 1.00 42.50 318 ALA A CA 1
ATOM 2439 C C . ALA A 1 318 ? -5.327 23.132 13.080 1.00 42.50 318 ALA A C 1
ATOM 2441 O O . ALA A 1 318 ? -6.164 24.036 13.138 1.00 42.50 318 ALA A O 1
ATOM 2442 N N . SER A 1 319 ? -5.330 22.081 13.909 1.00 50.38 319 SER A N 1
ATOM 2443 C CA . SER A 1 319 ? -6.350 21.942 14.946 1.00 50.38 319 SER A CA 1
ATOM 2444 C C . SER A 1 319 ? -6.307 23.148 15.881 1.00 50.38 319 SER A C 1
ATOM 2446 O O . SER A 1 319 ? -5.243 23.706 16.165 1.00 50.38 319 SER A O 1
ATOM 2448 N N . GLU A 1 320 ? -7.480 23.567 16.345 1.00 51.81 320 GLU A N 1
ATOM 2449 C CA . GLU A 1 320 ? -7.646 24.768 17.161 1.00 51.81 320 GLU A CA 1
ATOM 2450 C C . GLU A 1 320 ? -6.740 24.797 18.400 1.00 51.81 320 GLU A C 1
ATOM 2452 O O . GLU A 1 320 ? -6.224 25.865 18.729 1.00 51.81 320 GLU A O 1
ATOM 2457 N N . GLU A 1 321 ? -6.506 23.643 19.029 1.00 50.09 321 GLU A N 1
ATOM 2458 C CA . GLU A 1 321 ? -5.621 23.475 20.189 1.00 50.09 321 GLU A CA 1
ATOM 2459 C C . GLU A 1 321 ? -4.133 23.608 19.829 1.00 50.09 321 GLU A C 1
ATOM 2461 O O . GLU A 1 321 ? -3.381 24.245 20.562 1.00 50.09 321 GLU A O 1
ATOM 2466 N N . ILE A 1 322 ? -3.701 23.075 18.678 1.00 52.78 322 ILE A N 1
ATOM 2467 C CA . ILE A 1 322 ? -2.307 23.189 18.214 1.00 52.78 322 ILE A CA 1
ATOM 2468 C C . ILE A 1 322 ? -1.990 24.642 17.859 1.00 52.78 322 ILE A C 1
ATOM 2470 O O . ILE A 1 322 ? -0.894 25.124 18.145 1.00 52.78 322 ILE A O 1
ATOM 2474 N N . ILE A 1 323 ? -2.949 25.351 17.259 1.00 54.88 323 ILE A N 1
ATOM 2475 C CA . ILE A 1 323 ? -2.815 26.782 16.981 1.00 54.88 323 ILE A CA 1
ATOM 2476 C C . ILE A 1 323 ? -2.653 27.554 18.293 1.00 54.88 323 ILE A C 1
ATOM 2478 O O . ILE A 1 323 ? -1.750 28.377 18.392 1.00 54.88 323 ILE A O 1
ATOM 2482 N N . GLU A 1 324 ? -3.470 27.275 19.310 1.00 60.72 324 GLU A N 1
ATOM 2483 C CA . GLU A 1 324 ? -3.380 27.966 20.601 1.00 60.72 324 GLU A CA 1
ATOM 2484 C C . GLU A 1 324 ? -2.073 27.683 21.342 1.00 60.72 324 GLU A C 1
ATOM 2486 O O . GLU A 1 324 ? -1.407 28.625 21.767 1.00 60.72 324 GLU A O 1
ATOM 2491 N N . GLU A 1 325 ? -1.647 26.422 21.416 1.00 57.09 325 GLU A N 1
ATOM 2492 C CA . GLU A 1 325 ? -0.384 26.046 22.059 1.00 57.09 325 GLU A CA 1
ATOM 2493 C C . GLU A 1 325 ? 0.829 26.639 21.316 1.00 57.09 325 GLU A C 1
ATOM 2495 O O . GLU A 1 325 ? 1.808 27.064 21.936 1.00 57.09 325 GLU A O 1
ATOM 2500 N N . MET A 1 326 ? 0.781 26.704 19.978 1.00 57.56 326 MET A N 1
ATOM 2501 C CA . MET A 1 326 ? 1.829 27.340 19.175 1.00 57.56 326 MET A CA 1
ATOM 2502 C C . MET A 1 326 ? 1.852 28.859 19.335 1.00 57.56 326 MET A C 1
ATOM 2504 O O . MET A 1 326 ? 2.947 29.415 19.435 1.00 57.56 326 MET A O 1
ATOM 2508 N N . ILE A 1 327 ? 0.685 29.517 19.374 1.00 61.34 327 ILE A N 1
ATOM 2509 C CA . ILE A 1 327 ? 0.583 30.950 19.671 1.00 61.34 327 ILE A CA 1
ATOM 2510 C C . ILE A 1 327 ? 1.190 31.200 21.045 1.00 61.34 327 ILE A C 1
ATOM 2512 O O . ILE A 1 327 ? 2.120 31.989 21.139 1.00 61.34 327 ILE A O 1
ATOM 2516 N N . GLU A 1 328 ? 0.751 30.502 22.092 1.00 64.56 328 GLU A N 1
ATOM 2517 C CA . GLU A 1 328 ? 1.237 30.737 23.456 1.00 64.56 328 GLU A CA 1
ATOM 2518 C C . GLU A 1 328 ? 2.749 30.518 23.585 1.00 64.56 328 GLU A C 1
ATOM 2520 O O . GLU A 1 328 ? 3.446 31.342 24.174 1.00 64.56 328 GLU A O 1
ATOM 2525 N N . ARG A 1 329 ? 3.294 29.455 22.978 1.00 63.34 329 ARG A N 1
ATOM 2526 C CA . ARG A 1 329 ? 4.739 29.168 23.020 1.00 63.34 329 ARG A CA 1
ATOM 2527 C C . ARG A 1 329 ? 5.599 30.162 22.251 1.00 63.34 329 ARG A C 1
ATOM 2529 O O . ARG A 1 329 ? 6.776 30.311 22.575 1.00 63.34 329 ARG A O 1
ATOM 2536 N N . LYS A 1 330 ? 5.058 30.767 21.195 1.00 65.19 330 LYS A N 1
ATOM 2537 C CA . LYS A 1 330 ? 5.796 31.656 20.287 1.00 65.19 330 LYS A CA 1
ATOM 2538 C C . LYS A 1 330 ? 5.284 33.092 20.318 1.00 65.19 330 LYS A C 1
ATOM 2540 O O . LYS A 1 330 ? 5.535 33.841 19.372 1.00 65.19 330 LYS A O 1
ATOM 2545 N N . SER A 1 331 ? 4.577 33.459 21.385 1.00 69.31 331 SER A N 1
ATOM 2546 C CA . SER A 1 331 ? 4.182 34.837 21.622 1.00 69.31 331 SER A CA 1
ATOM 2547 C C . SER A 1 331 ? 5.181 35.539 22.524 1.00 69.31 331 SER A C 1
ATOM 2549 O O . SER A 1 331 ? 5.540 35.024 23.583 1.00 69.31 331 SER A O 1
ATOM 2551 N N . THR A 1 332 ? 5.603 36.736 22.133 1.00 76.06 332 THR A N 1
ATOM 2552 C CA . THR A 1 332 ? 6.394 37.628 22.988 1.00 76.06 332 THR A CA 1
ATOM 2553 C C . THR A 1 332 ? 5.617 38.907 23.248 1.00 76.06 332 THR A C 1
ATOM 2555 O O . THR A 1 332 ? 5.115 39.544 22.325 1.00 76.06 332 THR A O 1
ATOM 2558 N N . VAL A 1 333 ? 5.502 39.282 24.522 1.00 77.06 333 VAL A N 1
ATOM 2559 C CA . VAL A 1 333 ? 4.805 40.501 24.946 1.00 77.06 333 VAL A CA 1
ATOM 2560 C C . VAL A 1 333 ? 5.831 41.610 25.158 1.00 77.06 333 VAL A C 1
ATOM 2562 O O . VAL A 1 333 ? 6.811 41.426 25.878 1.00 77.06 333 VAL A O 1
ATOM 2565 N N . SER A 1 334 ? 5.591 42.756 24.531 1.00 77.31 334 SER A N 1
ATOM 2566 C CA . SER A 1 334 ? 6.360 43.994 24.686 1.00 77.31 334 SER A CA 1
ATOM 2567 C C . SER A 1 334 ? 5.462 45.135 25.184 1.00 77.31 334 SER A C 1
ATOM 2569 O O . SER A 1 334 ? 4.250 44.957 25.359 1.00 77.31 334 SER A O 1
ATOM 2571 N N . ASP A 1 335 ? 6.040 46.317 25.411 1.00 69.81 335 ASP A N 1
ATOM 2572 C CA . ASP A 1 335 ? 5.305 47.490 25.905 1.00 69.81 335 ASP A CA 1
ATOM 2573 C C . ASP A 1 335 ? 4.209 47.967 24.935 1.00 69.81 335 ASP A C 1
ATOM 2575 O O . ASP A 1 335 ? 3.161 48.402 25.401 1.00 69.81 335 ASP A O 1
ATOM 2579 N N . ASP A 1 336 ? 4.364 47.749 23.624 1.00 77.88 336 ASP A N 1
ATOM 2580 C CA . ASP A 1 336 ? 3.396 48.198 22.606 1.00 77.88 336 ASP A CA 1
ATOM 2581 C C . ASP A 1 336 ? 2.712 47.046 21.837 1.00 77.88 336 ASP A C 1
ATOM 2583 O O . ASP A 1 336 ? 1.611 47.214 21.304 1.00 77.88 336 ASP A O 1
ATOM 2587 N N . TYR A 1 337 ? 3.340 45.863 21.777 1.00 83.44 337 TYR A N 1
ATOM 2588 C CA . TYR A 1 337 ? 2.891 44.750 20.928 1.00 83.44 337 TYR A CA 1
ATOM 2589 C C . TYR A 1 337 ? 2.788 43.413 21.659 1.00 83.44 337 TYR A C 1
ATOM 2591 O O . TYR A 1 337 ? 3.644 43.076 22.482 1.00 83.44 337 TYR A O 1
ATOM 2599 N N . ILE A 1 338 ? 1.809 42.606 21.248 1.00 85.81 338 ILE A N 1
ATOM 2600 C CA . ILE A 1 338 ? 1.871 41.146 21.334 1.00 85.81 338 ILE A CA 1
ATOM 2601 C C . ILE A 1 338 ? 2.367 40.638 19.983 1.00 85.81 338 ILE A C 1
ATOM 2603 O O . ILE A 1 338 ? 1.692 40.799 18.966 1.00 85.81 338 ILE A O 1
ATOM 2607 N N . GLU A 1 339 ? 3.557 40.048 19.963 1.00 87.94 339 GLU A N 1
ATOM 2608 C CA . GLU A 1 339 ? 4.115 39.436 18.762 1.00 87.94 339 GLU A CA 1
ATOM 2609 C C . GLU A 1 339 ? 3.765 37.950 18.706 1.00 87.94 339 GLU A C 1
ATOM 2611 O O . GLU A 1 339 ? 3.888 37.279 19.722 1.00 87.94 339 GLU A O 1
ATOM 2616 N N . VAL A 1 340 ? 3.367 37.428 17.543 1.00 86.06 340 VAL A N 1
ATOM 2617 C CA . VAL A 1 340 ? 2.973 36.023 17.339 1.00 86.06 340 VAL A CA 1
ATOM 2618 C C . VAL A 1 340 ? 3.718 35.447 16.139 1.00 86.06 340 VAL A C 1
ATOM 2620 O O . VAL A 1 340 ? 3.547 35.914 15.012 1.00 86.06 340 VAL A O 1
ATOM 2623 N N . ASP A 1 341 ? 4.532 34.408 16.338 1.00 82.75 341 ASP A N 1
ATOM 2624 C CA . ASP A 1 341 ? 5.192 33.714 15.223 1.00 82.75 341 ASP A CA 1
ATOM 2625 C C . ASP A 1 341 ? 4.359 32.521 14.713 1.00 82.75 341 ASP A C 1
ATOM 2627 O O . ASP A 1 341 ? 4.504 31.384 15.170 1.00 82.75 341 ASP A O 1
ATOM 2631 N N . ALA A 1 342 ? 3.515 32.782 13.711 1.00 78.88 342 ALA A N 1
ATOM 2632 C CA . ALA A 1 342 ? 2.716 31.792 12.986 1.00 78.88 342 ALA A CA 1
ATOM 2633 C C . ALA A 1 342 ? 3.483 31.128 11.819 1.00 78.88 342 ALA A C 1
ATOM 2635 O O . ALA A 1 342 ? 2.891 30.453 10.970 1.00 78.88 342 ALA A O 1
ATOM 2636 N N . CYS A 1 343 ? 4.809 31.285 11.746 1.00 73.25 343 CYS A N 1
ATOM 2637 C CA . CYS A 1 343 ? 5.615 30.638 10.717 1.00 73.25 343 CYS A CA 1
ATOM 2638 C C . CYS A 1 343 ? 5.632 29.112 10.900 1.00 73.25 343 CYS A C 1
ATOM 2640 O O . CYS A 1 343 ? 5.735 28.588 12.013 1.00 73.25 343 CYS A O 1
ATOM 2642 N N . GLY A 1 344 ? 5.572 28.395 9.776 1.00 66.12 344 GLY A N 1
ATOM 2643 C CA . GLY A 1 344 ? 5.405 26.939 9.736 1.00 66.12 344 GLY A CA 1
ATOM 2644 C C . GLY A 1 344 ? 3.947 26.465 9.711 1.00 66.12 344 GLY A C 1
ATOM 2645 O O . GLY A 1 344 ? 3.716 25.297 9.415 1.00 66.12 344 GLY A O 1
ATOM 2646 N N . LEU A 1 345 ? 2.967 27.345 9.951 1.00 70.00 345 LEU A N 1
ATOM 2647 C CA . LEU A 1 345 ? 1.559 27.034 9.697 1.00 70.00 345 LEU A CA 1
ATOM 2648 C C . LEU A 1 345 ? 1.256 27.161 8.195 1.00 70.00 345 LEU A C 1
ATOM 2650 O O . LEU A 1 345 ? 1.725 28.086 7.533 1.00 70.00 345 LEU A O 1
ATOM 2654 N N . SER A 1 346 ? 0.466 26.228 7.662 1.00 62.31 346 SER A N 1
ATOM 2655 C CA . SER A 1 346 ? -0.027 26.254 6.275 1.00 62.31 346 SER A CA 1
ATOM 2656 C C . SER A 1 346 ? -1.488 26.695 6.244 1.00 62.31 346 SER A C 1
ATOM 2658 O O . SER A 1 346 ? -2.214 26.425 7.198 1.00 62.31 346 SER A O 1
ATOM 2660 N N . CYS A 1 347 ? -1.922 27.370 5.176 1.00 51.84 347 CYS A N 1
ATOM 2661 C CA . CYS A 1 347 ? -3.297 27.860 5.010 1.00 51.84 347 CYS A CA 1
ATOM 2662 C C . CYS A 1 347 ? -4.349 26.761 5.304 1.00 51.84 347 CYS A C 1
ATOM 2664 O O . CYS A 1 347 ? -4.220 25.669 4.743 1.00 51.84 347 CYS A O 1
ATOM 2666 N N . PRO A 1 348 ? -5.366 27.013 6.163 1.00 59.72 348 PRO A N 1
ATOM 2667 C CA . PRO A 1 348 ? -5.773 28.301 6.763 1.00 59.72 348 PRO A CA 1
ATOM 2668 C C . PRO A 1 348 ? -5.083 28.677 8.093 1.00 59.72 348 PRO A C 1
ATOM 2670 O O . PRO A 1 348 ? -5.440 29.672 8.719 1.00 59.72 348 PRO A O 1
ATOM 2673 N N . GLY A 1 349 ? -4.086 27.914 8.542 1.00 71.69 349 GLY A N 1
ATOM 2674 C CA . GLY A 1 349 ? -3.463 28.022 9.867 1.00 71.69 349 GLY A CA 1
ATOM 2675 C C . GLY A 1 349 ? -3.013 29.430 10.291 1.00 71.69 349 GLY A C 1
ATOM 2676 O O . GLY A 1 349 ? -3.413 29.861 11.370 1.00 71.69 349 GLY A O 1
ATOM 2677 N N . PRO A 1 350 ? -2.241 30.185 9.484 1.00 74.88 350 PRO A N 1
ATOM 2678 C CA . PRO A 1 350 ? -1.824 31.540 9.855 1.00 74.88 350 PRO A CA 1
ATOM 2679 C C . PRO A 1 350 ? -2.987 32.525 10.047 1.00 74.88 350 PRO A C 1
ATOM 2681 O O . PRO A 1 350 ? -2.924 33.376 10.931 1.00 74.88 350 PRO A O 1
ATOM 2684 N N . LEU A 1 351 ? -4.057 32.408 9.248 1.00 79.62 351 LEU A N 1
ATOM 2685 C CA . LEU A 1 351 ? -5.253 33.246 9.389 1.00 79.62 351 LEU A CA 1
ATOM 2686 C C . LEU A 1 351 ? -6.016 32.893 10.670 1.00 79.62 351 LEU A C 1
ATOM 2688 O O . LEU A 1 351 ? -6.397 33.780 11.425 1.00 79.62 351 LEU A O 1
ATOM 2692 N N . ASN A 1 352 ? -6.182 31.604 10.957 1.00 77.88 352 ASN A N 1
ATOM 2693 C CA . ASN A 1 352 ? -6.809 31.169 12.204 1.00 77.88 352 ASN A CA 1
ATOM 2694 C C . ASN A 1 352 ? -5.994 31.619 13.425 1.00 77.88 352 ASN A C 1
ATOM 2696 O O . ASN A 1 352 ? -6.568 32.035 14.430 1.00 77.88 352 ASN A O 1
ATOM 2700 N N . ALA A 1 353 ? -4.661 31.598 13.324 1.00 77.88 353 ALA A N 1
ATOM 2701 C CA . ALA A 1 353 ? -3.795 32.115 14.372 1.00 77.88 353 ALA A CA 1
ATOM 2702 C C . ALA A 1 353 ? -3.987 33.624 14.585 1.00 77.88 353 ALA A C 1
ATOM 2704 O O . ALA A 1 353 ? -4.148 34.057 15.721 1.00 77.88 353 ALA A O 1
ATOM 2705 N N . LEU A 1 354 ? -4.057 34.407 13.499 1.00 84.56 354 LEU A N 1
ATOM 2706 C CA . LEU A 1 354 ? -4.377 35.837 13.545 1.00 84.56 354 LEU A CA 1
ATOM 2707 C C . LEU A 1 354 ? -5.691 36.101 14.294 1.00 84.56 354 LEU A C 1
ATOM 2709 O O . LEU A 1 354 ? -5.710 36.917 15.212 1.00 84.56 354 LEU A O 1
ATOM 2713 N N . ILE A 1 355 ? -6.776 35.427 13.901 1.00 81.94 355 ILE A N 1
ATOM 2714 C CA . ILE A 1 355 ? -8.118 35.652 14.459 1.00 81.94 355 ILE A CA 1
ATOM 2715 C C . ILE A 1 355 ? -8.116 35.391 15.967 1.00 81.94 355 ILE A C 1
ATOM 2717 O O . ILE A 1 355 ? -8.507 36.262 16.742 1.00 81.94 355 ILE A O 1
ATOM 2721 N N . LYS A 1 356 ? -7.576 34.247 16.397 1.00 79.62 356 LYS A N 1
ATOM 2722 C CA . LYS A 1 356 ? -7.487 33.897 17.822 1.00 79.62 356 LYS A CA 1
ATOM 2723 C C . LYS A 1 356 ? -6.615 34.866 18.615 1.00 79.62 356 LYS A C 1
ATOM 2725 O O . LYS A 1 356 ? -6.952 35.236 19.739 1.00 79.62 356 LYS A O 1
ATOM 2730 N N . SER A 1 357 ? -5.492 35.298 18.046 1.00 82.69 357 SER A N 1
ATOM 2731 C CA . SER A 1 357 ? -4.631 36.286 18.693 1.00 82.69 357 SER A CA 1
ATOM 2732 C C . SER A 1 357 ? -5.325 37.641 18.856 1.00 82.69 357 SER A C 1
ATOM 2734 O O . SER A 1 357 ? -5.105 38.295 19.869 1.00 82.69 357 SER A O 1
ATOM 2736 N N . LEU A 1 358 ? -6.191 38.043 17.918 1.00 83.94 358 LEU A N 1
ATOM 2737 C CA . LEU A 1 358 ? -7.009 39.259 18.030 1.00 83.94 358 LEU A CA 1
ATOM 2738 C C . LEU A 1 358 ? -8.136 39.133 19.066 1.00 83.94 358 LEU A C 1
ATOM 2740 O O . LEU A 1 358 ? -8.476 40.119 19.720 1.00 83.94 358 LEU A O 1
ATOM 2744 N N . GLU A 1 359 ? -8.719 37.946 19.240 1.00 82.06 359 GLU A N 1
ATOM 2745 C CA . GLU A 1 359 ? -9.723 37.691 20.285 1.00 82.06 359 GLU A CA 1
ATOM 2746 C C . GLU A 1 359 ? -9.136 37.847 21.691 1.00 82.06 359 GLU A C 1
ATOM 2748 O O . GLU A 1 359 ? -9.786 38.417 22.567 1.00 82.06 359 GLU A O 1
ATOM 2753 N N . LYS A 1 360 ? -7.893 37.386 21.884 1.00 80.25 360 LYS A N 1
ATOM 2754 C CA . LYS A 1 360 ? -7.158 37.451 23.157 1.00 80.25 360 LYS A CA 1
ATOM 2755 C C . LYS A 1 360 ? -6.338 38.748 23.330 1.00 80.25 360 LYS A C 1
ATOM 2757 O O . LYS A 1 360 ? -5.657 38.888 24.345 1.00 80.25 360 LYS A O 1
ATOM 2762 N N . LEU A 1 361 ? -6.368 39.679 22.368 1.00 84.56 361 LEU A N 1
ATOM 2763 C CA . LEU A 1 361 ? -5.563 40.909 22.391 1.00 84.56 361 LEU A CA 1
ATOM 2764 C C . LEU A 1 361 ? -6.109 41.915 23.431 1.00 84.56 361 LEU A C 1
ATOM 2766 O O . LEU A 1 361 ? -7.281 42.290 23.335 1.00 84.56 361 LEU A O 1
ATOM 2770 N N . PRO A 1 362 ? -5.290 42.385 24.394 1.00 84.06 362 PRO A N 1
ATOM 2771 C CA . PRO A 1 362 ? -5.659 43.471 25.305 1.00 84.06 362 PRO A CA 1
ATOM 2772 C C . PRO A 1 362 ? -5.957 44.783 24.564 1.00 84.06 362 PRO A C 1
ATOM 2774 O O . PRO A 1 362 ? -5.345 45.062 23.535 1.00 84.06 362 PRO A O 1
ATOM 2777 N N . GLU A 1 363 ? -6.861 45.610 25.101 1.00 80.12 363 GLU A N 1
ATOM 2778 C CA . GLU A 1 363 ? -7.298 46.869 24.464 1.00 80.12 363 GLU A CA 1
ATOM 2779 C C . GLU A 1 363 ? -6.176 47.911 24.300 1.00 80.12 363 GLU A C 1
ATOM 2781 O O . GLU A 1 363 ? -6.272 48.788 23.447 1.00 80.12 363 GLU A O 1
ATOM 2786 N N . ASP A 1 364 ? -5.106 47.819 25.092 1.00 81.56 364 ASP A N 1
ATOM 2787 C CA . ASP A 1 364 ? -3.951 48.722 25.075 1.00 81.56 364 ASP A CA 1
ATOM 2788 C C . ASP A 1 364 ? -2.785 48.218 24.204 1.00 81.56 364 ASP A C 1
ATOM 2790 O O . ASP A 1 364 ? -1.719 48.835 24.184 1.00 81.56 364 ASP A O 1
ATOM 2794 N N . LYS A 1 365 ? -2.955 47.094 23.493 1.00 84.38 365 LYS A N 1
ATOM 2795 C CA . LYS A 1 365 ? -1.883 46.432 22.733 1.00 84.38 365 LYS A CA 1
ATOM 2796 C C . LYS A 1 365 ? -2.222 46.281 21.257 1.00 84.38 365 LYS A C 1
ATOM 2798 O O . LYS A 1 365 ? -3.372 46.119 20.861 1.00 84.38 365 LYS A O 1
ATOM 2803 N N . LYS A 1 366 ? -1.175 46.237 20.432 1.00 91.25 366 LYS A N 1
ATOM 2804 C CA . LYS A 1 366 ? -1.257 45.897 19.004 1.00 91.25 366 LYS A CA 1
ATOM 2805 C C . LYS A 1 366 ? -0.802 44.461 18.771 1.00 91.25 366 LYS A C 1
ATOM 2807 O O . LYS A 1 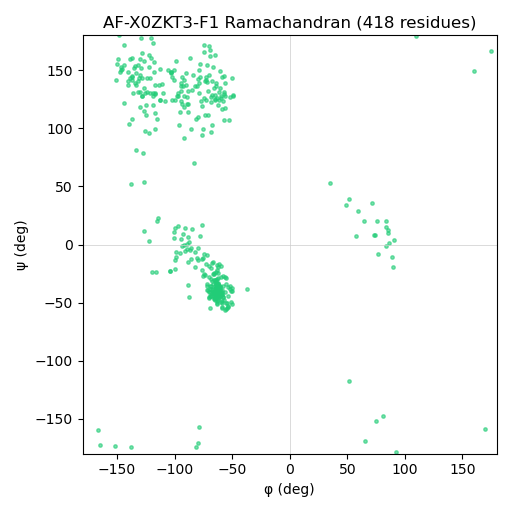366 ? 0.129 43.988 19.417 1.00 91.25 366 LYS A O 1
ATOM 2812 N N . LEU A 1 367 ? -1.426 43.760 17.831 1.00 91.81 367 LEU A N 1
ATOM 2813 C CA . LEU A 1 367 ? -0.981 42.437 17.403 1.00 91.81 367 LEU A CA 1
ATOM 2814 C C . LEU A 1 367 ? 0.044 42.584 16.284 1.00 91.81 367 LEU A C 1
ATOM 2816 O O . LEU A 1 367 ? -0.215 43.269 15.299 1.00 91.81 367 LEU A O 1
ATOM 2820 N N . ARG A 1 368 ? 1.172 41.886 16.382 1.00 92.06 368 ARG A N 1
ATOM 2821 C CA . ARG A 1 368 ? 2.149 41.772 15.298 1.00 92.06 368 ARG A CA 1
ATOM 2822 C C . ARG A 1 368 ? 2.409 40.305 14.992 1.00 92.06 368 ARG A C 1
ATOM 2824 O O . ARG A 1 368 ? 2.984 39.596 15.803 1.00 92.06 368 ARG A O 1
ATOM 2831 N N . ILE A 1 369 ? 1.978 39.825 13.834 1.00 90.38 369 ILE A N 1
ATOM 2832 C CA . ILE A 1 369 ? 2.012 38.400 13.491 1.00 90.38 369 ILE A CA 1
ATOM 2833 C C . ILE A 1 369 ? 2.916 38.126 12.289 1.00 90.38 369 ILE A C 1
ATOM 2835 O O . ILE A 1 369 ? 2.880 38.848 11.291 1.00 90.38 369 ILE A O 1
ATOM 2839 N N . TYR A 1 370 ? 3.716 37.064 12.383 1.00 86.69 370 TYR A N 1
ATOM 2840 C CA . TYR A 1 370 ? 4.672 36.644 11.359 1.00 86.69 370 TYR A CA 1
ATOM 2841 C C . TYR A 1 370 ? 4.232 35.339 10.694 1.00 86.69 370 TYR A C 1
ATOM 2843 O O . TYR A 1 370 ? 3.825 34.404 11.377 1.00 86.69 370 TYR A O 1
ATOM 2851 N N . SER A 1 371 ? 4.362 35.238 9.371 1.00 82.62 371 SER A N 1
ATOM 2852 C CA . SER A 1 371 ? 4.043 34.025 8.610 1.00 82.62 371 SER A CA 1
ATOM 2853 C C . SER A 1 371 ? 5.049 33.754 7.489 1.00 82.62 371 SER A C 1
ATOM 2855 O O . SER A 1 371 ? 5.599 34.665 6.868 1.00 82.62 371 SER A O 1
ATOM 2857 N N . THR A 1 372 ? 5.268 32.474 7.192 1.00 78.88 372 THR A N 1
ATOM 2858 C CA . THR A 1 372 ? 6.000 32.001 6.003 1.00 78.88 372 THR A CA 1
ATOM 2859 C C . THR A 1 372 ? 5.072 31.571 4.867 1.00 78.88 372 THR A C 1
ATOM 2861 O O . THR A 1 372 ? 5.560 31.255 3.785 1.00 78.88 372 THR A O 1
ATOM 2864 N N . ASP A 1 373 ? 3.757 31.534 5.099 1.00 73.88 373 ASP A N 1
ATOM 2865 C CA . ASP A 1 373 ? 2.767 31.128 4.101 1.00 73.88 373 ASP A CA 1
ATOM 2866 C C . ASP A 1 373 ? 2.538 32.242 3.064 1.00 73.88 373 ASP A C 1
ATOM 2868 O O . ASP A 1 373 ? 2.073 33.325 3.432 1.00 73.88 373 ASP A O 1
ATOM 2872 N N . PRO A 1 374 ? 2.797 32.006 1.763 1.00 65.88 374 PRO A N 1
ATOM 2873 C CA . PRO A 1 374 ? 2.569 33.000 0.715 1.00 65.88 374 PRO A CA 1
ATOM 2874 C C . PRO A 1 374 ? 1.118 33.501 0.632 1.00 65.88 374 PRO A C 1
ATOM 2876 O O . PRO A 1 374 ? 0.902 34.632 0.193 1.00 65.88 374 PRO A O 1
ATOM 2879 N N . GLY A 1 375 ? 0.137 32.689 1.054 1.00 68.88 375 GLY A N 1
ATOM 2880 C CA . GLY A 1 375 ? -1.290 33.039 1.057 1.00 68.88 375 GLY A CA 1
ATOM 2881 C C . GLY A 1 375 ? -1.718 33.983 2.186 1.00 68.88 375 GLY A C 1
ATOM 2882 O O . GLY A 1 375 ? -2.808 34.562 2.133 1.00 68.88 375 GLY A O 1
ATOM 2883 N N . PHE A 1 376 ? -0.861 34.197 3.188 1.00 79.50 376 PHE A N 1
ATOM 2884 C CA . PHE A 1 376 ? -1.208 34.972 4.378 1.00 79.50 376 PHE A CA 1
ATOM 2885 C C . PHE A 1 376 ? -1.516 36.438 4.068 1.00 79.50 376 PHE A C 1
ATOM 2887 O O . PHE A 1 376 ? -2.447 36.999 4.634 1.00 79.50 376 PHE A O 1
ATOM 2894 N N . LYS A 1 377 ? -0.788 37.044 3.120 1.00 79.62 377 LYS A N 1
ATOM 2895 C CA . LYS A 1 377 ? -0.950 38.461 2.766 1.00 79.62 377 LYS A CA 1
ATOM 2896 C C . LYS A 1 377 ? -2.396 38.789 2.364 1.00 79.62 377 LYS A C 1
ATOM 2898 O O . LYS A 1 377 ? -3.026 39.631 2.994 1.00 79.62 377 LYS A O 1
ATOM 2903 N N . ALA A 1 378 ? -2.914 38.080 1.361 1.00 71.56 378 ALA A N 1
ATOM 2904 C CA . ALA A 1 378 ? -4.270 38.292 0.856 1.00 71.56 378 ALA A CA 1
ATOM 2905 C C . ALA A 1 378 ? -5.336 37.970 1.918 1.00 71.56 378 ALA A C 1
ATOM 2907 O O . ALA A 1 378 ? -6.379 38.613 1.968 1.00 71.56 378 ALA A O 1
ATOM 2908 N N . SER A 1 379 ? -5.050 36.997 2.789 1.00 77.38 379 SER A N 1
ATOM 2909 C CA . SER A 1 379 ? -5.948 36.592 3.874 1.00 77.38 379 SER A CA 1
ATOM 2910 C C . SER A 1 379 ? -6.094 37.682 4.943 1.00 77.38 379 SER A C 1
ATOM 2912 O O . SER A 1 379 ? -7.201 37.943 5.402 1.00 77.38 379 SER A O 1
ATOM 2914 N N . VAL A 1 380 ? -4.991 38.341 5.319 1.00 81.88 380 VAL A N 1
ATOM 2915 C CA . VAL A 1 380 ? -4.991 39.453 6.286 1.00 81.88 380 VAL A CA 1
ATOM 2916 C C . VAL A 1 380 ? -5.691 40.685 5.713 1.00 81.88 380 VAL A C 1
ATOM 2918 O O . VAL A 1 380 ? -6.495 41.295 6.412 1.00 81.88 380 VAL A O 1
ATOM 2921 N N . GLU A 1 381 ? -5.402 41.040 4.454 1.00 77.44 381 GLU A N 1
ATOM 2922 C CA . GLU A 1 381 ? -6.036 42.179 3.768 1.00 77.44 381 GLU A CA 1
ATOM 2923 C C . GLU A 1 381 ? -7.560 41.995 3.718 1.00 77.44 381 GLU A C 1
ATOM 2925 O O . GLU A 1 381 ? -8.297 42.859 4.186 1.00 77.44 381 GLU A O 1
ATOM 2930 N N . ALA A 1 382 ? -8.026 40.826 3.266 1.00 72.31 382 ALA A N 1
ATOM 2931 C CA . ALA A 1 382 ? -9.452 40.515 3.213 1.00 72.31 382 ALA A CA 1
ATOM 2932 C C . ALA A 1 382 ? -10.116 40.518 4.601 1.00 72.31 382 ALA A C 1
ATOM 2934 O O . ALA A 1 382 ? -11.232 41.008 4.751 1.00 72.31 382 ALA A O 1
ATOM 2935 N N . TYR A 1 383 ? -9.445 39.987 5.629 1.00 79.00 383 TYR A N 1
ATOM 2936 C CA . TYR A 1 383 ? -9.993 39.962 6.987 1.00 79.00 383 TYR A CA 1
ATOM 2937 C C . TYR A 1 383 ? -10.148 41.369 7.584 1.00 79.00 383 TYR A C 1
ATOM 2939 O O . TYR A 1 383 ? -11.170 41.653 8.204 1.00 79.00 383 TYR A O 1
ATOM 2947 N N . ALA A 1 384 ? -9.167 42.253 7.378 1.00 78.88 384 ALA A N 1
ATOM 2948 C CA . ALA A 1 384 ? -9.228 43.632 7.861 1.00 78.88 384 ALA A CA 1
ATOM 2949 C C . ALA A 1 384 ? -10.281 44.471 7.115 1.00 78.88 384 ALA A C 1
ATOM 2951 O O . ALA A 1 384 ? -10.947 45.294 7.732 1.00 78.88 384 ALA A O 1
ATOM 2952 N N . GLU A 1 385 ? -10.484 44.244 5.813 1.00 73.44 385 GLU A N 1
ATOM 2953 C CA . GLU A 1 385 ? -11.557 44.907 5.053 1.00 73.44 385 GLU A CA 1
ATOM 2954 C C . GLU A 1 385 ? -12.960 44.476 5.508 1.00 73.44 385 GLU A C 1
ATOM 2956 O O . GLU A 1 385 ? -13.892 45.278 5.490 1.00 73.44 385 GLU A O 1
ATOM 2961 N N . LEU A 1 386 ? -13.119 43.213 5.915 1.00 70.62 386 LEU A N 1
ATOM 2962 C CA . LEU A 1 386 ? -14.405 42.647 6.332 1.00 70.62 386 LEU A CA 1
ATOM 2963 C C . LEU A 1 386 ? -14.741 42.889 7.812 1.00 70.62 386 LEU A C 1
ATOM 2965 O O . LEU A 1 386 ? -15.880 42.646 8.214 1.00 70.62 386 LEU A O 1
ATOM 2969 N N . ASN A 1 387 ? -13.781 43.329 8.629 1.00 76.50 387 ASN A N 1
ATOM 2970 C CA . ASN A 1 387 ? -13.952 43.488 10.071 1.00 76.50 387 ASN A CA 1
ATOM 2971 C C . ASN A 1 387 ? -13.676 44.930 10.514 1.00 76.50 387 ASN A C 1
ATOM 2973 O O . ASN A 1 387 ? -12.542 45.298 10.806 1.00 76.50 387 ASN A O 1
ATOM 2977 N N . GLU A 1 388 ? -14.742 45.725 10.643 1.00 78.38 388 GLU A N 1
ATOM 2978 C CA . GLU A 1 388 ? -14.676 47.146 11.026 1.00 78.38 388 GLU A CA 1
ATOM 2979 C C . GLU A 1 388 ? -14.025 47.398 12.401 1.00 78.38 388 GLU A C 1
ATOM 2981 O O . GLU A 1 388 ? -13.592 48.513 12.682 1.00 78.38 388 GLU A O 1
ATOM 2986 N N . ALA A 1 389 ? -13.933 46.378 13.264 1.00 81.38 389 ALA A N 1
ATOM 2987 C CA . ALA A 1 389 ? -13.295 46.483 14.576 1.00 81.38 389 ALA A CA 1
ATOM 2988 C C . ALA A 1 389 ? -11.773 46.247 14.540 1.00 81.38 389 ALA A C 1
ATOM 2990 O O . ALA A 1 389 ? -11.118 46.336 15.581 1.00 81.38 389 ALA A O 1
ATOM 2991 N N . VAL A 1 390 ? -11.200 45.922 13.377 1.00 84.56 390 VAL A N 1
ATOM 2992 C CA . VAL A 1 390 ? -9.783 45.579 13.218 1.00 84.56 390 VAL A CA 1
ATOM 2993 C C . VAL A 1 390 ? -9.149 46.475 12.162 1.00 84.56 390 VAL A C 1
ATOM 2995 O O . VAL A 1 390 ? -9.514 46.445 10.994 1.00 84.56 390 VAL A O 1
ATOM 2998 N N . THR A 1 391 ? -8.135 47.240 12.558 1.00 89.38 391 THR A N 1
ATOM 2999 C CA . THR A 1 391 ? -7.373 48.092 11.640 1.00 89.38 391 THR A CA 1
ATOM 3000 C C . THR A 1 391 ? -6.033 47.442 11.305 1.00 89.38 391 THR A C 1
AT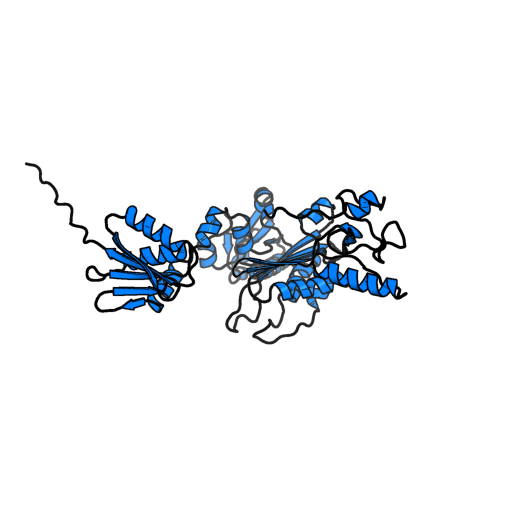OM 3002 O O . THR A 1 391 ? -5.235 47.150 12.197 1.00 89.38 391 THR A O 1
ATOM 3005 N N . LEU A 1 392 ? -5.753 47.244 10.013 1.00 88.81 392 LEU A N 1
ATOM 3006 C CA . LEU A 1 392 ? -4.436 46.828 9.524 1.00 88.81 392 LEU A CA 1
ATOM 3007 C C . LEU A 1 392 ? -3.498 48.042 9.464 1.00 88.81 392 LEU A C 1
ATOM 3009 O O . LEU A 1 392 ? -3.657 48.921 8.622 1.00 88.81 392 LEU A O 1
ATOM 3013 N N . LEU A 1 393 ? -2.507 48.083 10.352 1.00 90.12 393 LEU A N 1
ATOM 3014 C CA . LEU A 1 393 ? -1.552 49.190 10.465 1.00 90.12 393 LEU A CA 1
ATOM 3015 C C . LEU A 1 393 ? -0.336 49.015 9.553 1.00 90.12 393 LEU A C 1
ATOM 3017 O O . LEU A 1 393 ? 0.219 49.988 9.046 1.00 90.12 393 LEU A O 1
ATOM 3021 N N . TYR A 1 394 ? 0.108 47.773 9.372 1.00 91.50 394 TYR A N 1
ATOM 3022 C CA . TYR A 1 394 ? 1.269 47.455 8.551 1.00 91.50 394 TYR A CA 1
ATOM 3023 C C . TYR A 1 394 ? 1.144 46.064 7.946 1.00 91.50 394 TYR A C 1
ATOM 3025 O O . TYR A 1 394 ? 0.705 45.129 8.611 1.00 91.50 394 TYR A O 1
ATOM 3033 N N . LEU A 1 395 ? 1.587 45.922 6.698 1.00 88.00 395 LEU A N 1
ATOM 3034 C CA . LEU A 1 395 ? 1.725 44.641 6.022 1.00 88.00 395 LEU A CA 1
ATOM 3035 C C . LEU A 1 395 ? 2.960 44.675 5.129 1.00 88.00 395 LEU A C 1
ATOM 3037 O O . LEU A 1 395 ? 3.073 45.507 4.227 1.00 88.00 395 LEU A O 1
ATOM 3041 N N . GLY A 1 396 ? 3.895 43.764 5.368 1.00 84.62 396 GLY A N 1
ATOM 3042 C CA . GLY A 1 396 ? 5.174 43.790 4.676 1.00 84.62 396 GLY A CA 1
ATOM 3043 C C . GLY A 1 396 ? 5.981 42.514 4.832 1.00 84.62 396 GLY A C 1
ATOM 3044 O O . GLY A 1 396 ? 5.449 41.438 5.116 1.00 84.62 396 GLY A O 1
ATOM 3045 N N . LYS A 1 397 ? 7.287 42.636 4.596 1.00 78.19 397 LYS A N 1
ATOM 3046 C CA . LYS A 1 397 ? 8.254 41.561 4.808 1.00 78.19 397 LYS A CA 1
ATOM 3047 C C . LYS A 1 397 ? 9.376 42.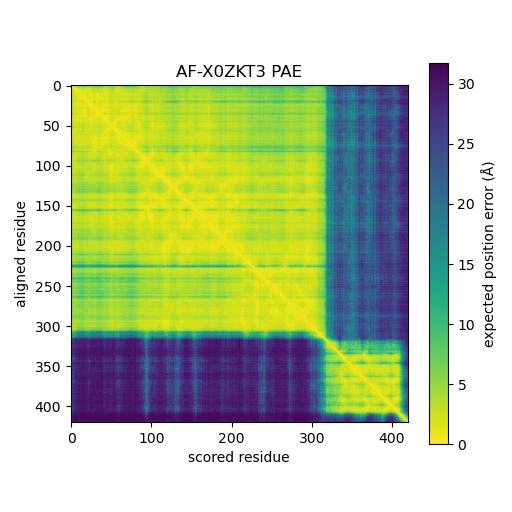037 5.711 1.00 78.19 397 LYS A C 1
ATOM 3049 O O . LYS A 1 397 ? 10.021 43.035 5.410 1.00 78.19 397 LYS A O 1
ATOM 3054 N N . GLU A 1 398 ? 9.666 41.253 6.737 1.00 80.12 398 GLU A N 1
ATOM 3055 C CA . GLU A 1 398 ? 10.784 41.468 7.650 1.00 80.12 398 GLU A CA 1
ATOM 3056 C C . GLU A 1 398 ? 11.571 40.168 7.796 1.00 80.12 398 GLU A C 1
ATOM 3058 O O . GLU A 1 398 ? 10.993 39.098 7.972 1.00 80.12 398 GLU A O 1
ATOM 3063 N N . GLN A 1 399 ? 12.899 40.241 7.653 1.00 75.25 399 GLN A N 1
ATOM 3064 C CA . GLN A 1 399 ? 13.805 39.085 7.768 1.00 75.25 399 GLN A CA 1
ATOM 3065 C C . GLN A 1 399 ? 13.372 37.849 6.942 1.00 75.25 399 GLN A C 1
ATOM 3067 O O . GLN A 1 399 ? 13.580 36.706 7.340 1.00 75.25 399 GLN A O 1
ATOM 3072 N N . GLY A 1 400 ? 12.753 38.070 5.775 1.00 68.31 400 GLY A N 1
ATOM 3073 C CA . GLY A 1 400 ? 12.287 37.004 4.878 1.00 68.31 400 GLY A CA 1
ATOM 3074 C C . GLY A 1 400 ? 10.915 36.402 5.216 1.00 68.31 400 GLY A C 1
ATOM 3075 O O . GLY A 1 400 ? 10.436 35.564 4.454 1.00 68.31 400 GLY A O 1
ATOM 3076 N N . LYS A 1 401 ? 10.257 36.850 6.290 1.00 79.38 401 LYS A N 1
ATOM 3077 C CA . LYS A 1 401 ? 8.897 36.454 6.691 1.00 79.38 401 LYS A CA 1
ATOM 3078 C C . LYS A 1 401 ? 7.886 37.527 6.285 1.00 79.38 401 LYS A C 1
ATOM 3080 O O . LYS A 1 401 ? 8.234 38.705 6.227 1.00 79.38 401 LYS A O 1
ATOM 3085 N N . LEU A 1 402 ? 6.643 37.137 6.002 1.00 80.94 402 LEU A N 1
ATOM 3086 C CA . LEU A 1 402 ? 5.527 38.083 5.948 1.00 80.94 402 LEU A CA 1
ATOM 3087 C C . LEU A 1 402 ? 5.202 38.532 7.371 1.00 80.94 402 LEU A C 1
ATOM 3089 O O . LEU A 1 402 ? 5.207 37.710 8.283 1.00 80.94 402 LEU A O 1
ATOM 3093 N N . VAL A 1 403 ? 4.911 39.814 7.547 1.00 90.50 403 VAL A N 1
ATOM 3094 C CA . VAL A 1 403 ? 4.533 40.391 8.838 1.00 90.50 403 VAL A CA 1
ATOM 3095 C C . VAL A 1 403 ? 3.317 41.286 8.660 1.00 90.50 403 VAL A C 1
ATOM 3097 O O . VAL A 1 403 ? 3.248 42.053 7.696 1.00 90.50 403 VAL A O 1
ATOM 3100 N N . ALA A 1 404 ? 2.370 41.176 9.586 1.00 91.00 404 ALA A N 1
ATOM 3101 C CA . ALA A 1 404 ? 1.217 42.054 9.679 1.00 91.00 404 ALA A CA 1
ATOM 3102 C C . ALA A 1 404 ? 1.114 42.639 11.089 1.00 91.00 404 ALA A C 1
ATOM 3104 O O . ALA A 1 404 ? 1.231 41.904 12.068 1.00 91.00 404 ALA A O 1
ATOM 3105 N N . THR A 1 405 ? 0.862 43.942 11.184 1.00 91.56 405 THR A N 1
ATOM 3106 C CA . THR A 1 405 ? 0.559 44.626 12.444 1.00 91.56 405 THR A CA 1
ATOM 3107 C C . THR A 1 405 ? -0.881 45.102 12.410 1.00 91.56 405 THR A C 1
ATOM 3109 O O . THR A 1 405 ? -1.260 45.836 11.497 1.00 91.56 405 THR A O 1
ATOM 3112 N N . LEU A 1 406 ? -1.673 44.699 13.397 1.00 92.50 406 LEU A N 1
ATOM 3113 C CA . LEU A 1 406 ? -3.090 45.008 13.503 1.00 92.50 406 LEU A CA 1
ATOM 3114 C C . LEU A 1 406 ? -3.417 45.578 14.881 1.00 92.50 406 LEU A C 1
ATOM 3116 O O . LEU A 1 406 ? -2.764 45.267 15.876 1.00 92.50 406 LEU A O 1
ATOM 3120 N N . GLU A 1 407 ? -4.455 46.395 14.935 1.00 91.06 407 GLU A N 1
ATOM 3121 C CA . GLU A 1 407 ? -4.993 46.977 16.160 1.00 91.06 407 GLU A CA 1
ATOM 3122 C C . GLU A 1 407 ? -6.495 46.725 16.222 1.00 91.06 407 GLU A C 1
ATOM 3124 O O . GLU A 1 407 ? -7.179 46.761 15.196 1.00 91.06 407 GLU A O 1
ATOM 3129 N N . LYS A 1 408 ? -7.008 46.466 17.426 1.00 87.94 408 LYS A N 1
ATOM 3130 C CA . LYS A 1 408 ? -8.444 46.354 17.666 1.00 87.94 408 LYS A CA 1
ATOM 3131 C C . LYS A 1 408 ? -8.962 47.717 18.104 1.00 87.94 408 LYS A C 1
ATOM 3133 O O . LYS A 1 408 ? -8.499 48.261 19.102 1.00 87.94 408 LYS A O 1
ATOM 3138 N N . SER A 1 409 ? -9.907 48.281 17.364 1.00 76.25 409 SER A N 1
ATOM 3139 C CA . SER A 1 409 ? -10.554 49.522 17.782 1.00 76.25 409 SER A CA 1
ATOM 3140 C C . SER A 1 409 ? -11.512 49.236 18.945 1.00 76.25 409 SER A C 1
ATOM 3142 O O . SER A 1 409 ? -12.192 48.204 18.929 1.00 76.25 409 SER A O 1
ATOM 3144 N N . PRO A 1 410 ? -11.605 50.120 19.955 1.00 61.28 410 PRO A N 1
ATOM 3145 C CA . PRO A 1 410 ? -12.598 49.967 21.006 1.00 61.28 410 PRO A CA 1
ATOM 3146 C C . PRO A 1 410 ? -13.990 50.020 20.377 1.00 61.28 410 PRO A C 1
ATOM 3148 O O . PRO A 1 410 ? -14.339 50.976 19.680 1.00 61.28 410 PRO A O 1
ATOM 3151 N N . VAL A 1 411 ? -14.789 48.980 20.610 1.00 52.75 411 VAL A N 1
ATOM 3152 C CA . VAL A 1 411 ? -16.193 48.970 20.199 1.00 52.75 411 VAL A CA 1
ATOM 3153 C C . VAL A 1 411 ? -16.902 50.011 21.059 1.00 52.75 411 VAL A C 1
ATOM 3155 O O . VAL A 1 411 ? -17.163 49.778 22.238 1.00 52.75 411 VAL A O 1
ATOM 3158 N N . LEU A 1 412 ? -17.182 51.186 20.494 1.00 42.62 412 LEU A N 1
ATOM 3159 C CA . LEU A 1 412 ? -18.034 52.172 21.152 1.00 42.62 412 LEU A CA 1
ATOM 3160 C C . LEU A 1 412 ? -19.393 51.505 21.417 1.00 42.62 412 LEU A C 1
ATOM 3162 O O . LEU A 1 412 ? -20.013 51.020 20.465 1.00 42.62 412 LEU A O 1
ATOM 3166 N N . PRO A 1 413 ? -19.880 51.448 22.670 1.00 38.09 413 PRO A N 1
ATOM 3167 C CA . PRO A 1 413 ? -21.207 50.920 22.929 1.00 38.09 413 PRO A CA 1
ATOM 3168 C C . PRO A 1 413 ? -22.214 51.773 22.157 1.00 38.09 413 PRO A C 1
ATOM 3170 O O . PRO A 1 413 ? -22.223 53.000 22.273 1.00 38.09 413 PRO A O 1
ATOM 3173 N N . LEU A 1 414 ? -23.044 51.116 21.344 1.00 36.88 414 LEU A N 1
ATOM 3174 C CA . LEU A 1 414 ? -24.193 51.735 20.694 1.00 36.88 414 LEU A CA 1
ATOM 3175 C C . LEU A 1 414 ? -25.026 52.427 21.776 1.00 36.88 414 LEU A C 1
ATOM 3177 O O . LEU A 1 414 ? -25.679 51.767 22.585 1.00 36.88 414 LEU A O 1
ATOM 3181 N N . TYR A 1 415 ? -24.986 53.759 21.799 1.00 36.06 415 TYR A N 1
ATOM 3182 C CA . TYR A 1 415 ? -25.925 54.545 22.579 1.00 36.06 415 TYR A CA 1
ATOM 3183 C C . TYR A 1 415 ? -27.331 54.157 22.126 1.00 36.06 415 TYR A C 1
ATOM 3185 O O . TYR A 1 415 ? -27.704 54.334 20.965 1.00 36.06 415 TYR A O 1
ATOM 3193 N N . SER A 1 416 ? -28.106 53.609 23.058 1.00 37.16 416 SER A N 1
ATOM 3194 C CA . SER A 1 416 ? -29.544 53.467 22.922 1.00 37.16 416 SER A CA 1
ATOM 3195 C C . SER A 1 416 ? -30.125 54.859 22.688 1.00 37.16 416 SER A C 1
ATOM 3197 O O . SER A 1 416 ? -30.153 55.708 23.578 1.00 37.16 416 SER A O 1
ATOM 3199 N N . CYS A 1 417 ? -30.553 55.118 21.453 1.00 35.56 417 CYS A N 1
ATOM 3200 C CA . CYS A 1 417 ? -31.327 56.304 21.136 1.00 35.56 417 CYS A CA 1
ATOM 3201 C C . CYS A 1 417 ? -32.689 56.128 21.817 1.00 35.56 417 CYS A C 1
ATOM 3203 O O . CYS A 1 417 ? -33.551 55.379 21.354 1.00 35.56 417 CYS A O 1
ATOM 3205 N N . GLY A 1 418 ? -32.813 56.733 22.998 1.00 34.84 418 GLY A N 1
ATOM 3206 C CA . GLY A 1 418 ? -34.059 56.838 23.730 1.00 34.84 418 GLY A CA 1
ATOM 3207 C C . GLY A 1 418 ? -35.073 57.613 22.903 1.00 34.84 418 GLY A C 1
ATOM 3208 O O . GLY A 1 418 ? -34.787 58.686 22.381 1.00 34.84 418 GLY A O 1
ATOM 3209 N N . VAL A 1 419 ? -36.262 57.037 22.804 1.00 39.84 419 VAL A N 1
ATOM 3210 C CA . VAL A 1 419 ? -37.476 57.718 22.375 1.00 39.84 419 VAL A CA 1
ATOM 3211 C C . VAL A 1 419 ? -37.737 58.881 23.331 1.00 39.84 419 VAL A C 1
ATOM 3213 O O . VAL A 1 419 ? -37.976 58.642 24.516 1.00 39.84 419 VAL A O 1
ATOM 3216 N N . LEU A 1 420 ? -37.699 60.106 22.805 1.00 33.28 420 LEU A N 1
ATOM 3217 C CA . LEU A 1 420 ? -38.737 61.132 22.961 1.00 33.28 420 LEU A CA 1
ATOM 3218 C C . LEU A 1 420 ? -38.585 62.198 21.872 1.00 33.28 420 LEU A C 1
ATOM 3220 O O . LEU A 1 420 ? -37.484 62.781 21.766 1.00 33.28 420 LEU A O 1
#

Secondary structure (DSSP, 8-state):
--S------HHHHHTT--B-TTSPEE--TT-B-SSTT-B--GGGEEEEBTTT--EE----HHHHHHHHHHHHHHHTT-------B---EEEEETTEEEEEEE--HHHHHHTT--EEEEEE--BSS-TTSTT--BEEEEEEEETTT-BEEEEEEEESTTHHHHHHHHHHHHHTT-BHHHHHH------TTT--SS-HHHHHHHHHHHHHTTSS-EE-GGGHHHHHTSSEEEEE-S-HHHHHH---TTPEE--TTTTTT-GGGS-TTSEEEEE-SSSHHHHHHHHHHHHTT--EEEETTHHHHHHHHH--HHHHHHHTSPPHHHHHHHHHHTEEE-SSEEEEE-TTPPTTHHHHHHHHHHHT--TT-EEEEEE--TTHHHHHHHHHHH-TTEEEEEEEEETTEEEEEEEEPP----------

Solvent-accessible surface area (backbone atoms only — not comparable to full-atom values): 23084 Å² total; per-residue (Å²): 140,89,91,77,86,77,41,81,35,66,69,48,53,78,71,68,42,51,62,42,99,83,46,22,38,40,43,52,51,57,28,29,34,77,45,88,91,42,69,59,55,43,61,29,27,35,43,33,27,58,89,79,64,44,82,40,69,75,79,46,70,68,63,23,54,54,43,48,54,31,40,55,38,37,75,72,74,42,98,39,69,59,84,49,44,55,67,71,49,74,48,77,56,90,82,33,32,40,25,33,24,51,54,52,71,70,54,35,60,74,66,71,53,61,64,51,72,44,39,42,64,43,48,41,17,25,79,91,34,89,87,52,36,56,28,40,38,38,43,33,26,32,63,87,79,28,36,48,46,18,40,38,29,42,21,33,78,64,31,55,58,49,44,53,54,52,46,50,38,42,74,72,69,33,33,30,66,56,31,51,70,59,88,69,85,66,50,52,91,64,13,32,102,65,38,58,57,27,52,51,10,51,55,48,40,29,39,75,72,61,66,43,44,65,45,55,68,90,48,49,69,69,43,68,76,53,67,56,42,41,35,30,32,37,52,71,68,59,45,70,78,54,71,66,90,82,49,45,79,47,29,55,90,48,34,83,85,46,49,87,79,54,70,75,93,31,43,33,39,28,30,16,58,49,22,63,62,13,44,56,46,41,44,55,38,47,78,71,71,40,53,58,26,22,30,50,20,10,49,55,46,37,53,65,72,72,49,49,74,66,57,51,52,61,67,68,28,62,51,73,66,60,45,50,54,44,40,65,76,42,46,50,82,56,94,58,34,42,33,32,54,37,53,84,37,53,84,57,26,42,57,54,41,50,53,54,52,59,73,72,50,56,87,84,41,27,43,34,40,32,30,65,40,85,67,48,63,63,50,52,53,54,50,34,74,73,30,91,52,37,46,75,77,43,76,51,73,54,98,89,27,40,35,39,31,34,38,60,57,83,80,75,77,80,76,78,81,73,92,128

InterPro domains:
  IPR001455 TusA-like domain [PF01206] (338-408)
  IPR001763 Rhodanese-like domain [PF00581] (223-303)
  IPR001763 Rhodanese-like domain [PS50206] (224-311)
  IPR001763 Rhodanese-like domain [SM00450] (213-308)
  IPR004099 Pyridine nucleotide-disulphide oxidoreductase, dimerisation domain [PF02852] (90-191)
  IPR016156 FAD/NAD-linked reductase, dimerisation domain superfamily [G3DSA:3.30.390.30] (88-210)
  IPR016156 FAD/NAD-linked reductase, dimerisation domain superfamily [SSF55424] (84-207)
  IPR023753 FAD/NAD(P)-binding domain [PF07992] (1-48)
  IPR036188 FAD/NAD(P)-binding domain superfamily [G3DSA:3.50.50.60] (1-85)
  IPR036188 FAD/NAD(P)-binding domain superfamily [SSF51905] (1-79)
  IPR036868 TusA-like domain superfamily [G3DSA:3.30.110.40] (337-408)
  IPR036868 TusA-like domain superfamily [SSF64307] (330-389)
  IPR036873 Rhodanese-like domain superfamily [G3DSA:3.40.250.10] (214-308)
  IPR036873 Rhodanese-like domain superfamily [SSF52821] (196-310)
  IPR050229 Thiosulfate sulfurtransferase GlpE [PTHR43031] (1-309)

Nearest PDB structures (foldseek):
  3ict-assembly1_A  TM=9.876E-01  e=8.770E-44  Bacillus anthracis str. Ames
  8a56-assembly1_B  TM=9.839E-01  e=1.098E-38  Enterococcus faecalis
  6pfz-assembly2_A  TM=9.391E-01  e=1.749E-33  Archaeoglobus fulgidus DSM 4304
  6pfz-assembly2_B  TM=9.374E-01  e=7.878E-33  Archaeoglobus fulgidus DSM 4304
  6pfz-assembly1_D  TM=9.289E-01  e=1.417E-31  Archaeoglobus fulgidus DSM 4304

Sequence (420 aa):
MAIGVKPENRLAKDAGLEIGPRGHIVVDEQMKTSDASIFAVGDAVQVKNLITNQPIAIPLAGPANKQGRIVADVIAGRDSKYNGILGASVVKVFDLTVSSVGLSEKQLTQLDLNYEKIYIHPNNHAGYYPGATPITIKLLFEVPSGKILGAQAVGGSGTEKRIDVISTVIKFKGTVFDLEELELTYAPPFGSAKDPVNMAGFVASNVLRGDMPIWHWHEIEKIRANNSFFLDVRTLEEYQIGTIKGATNISDLELRNRLEEVPKDKNIYVICEVGFRGYLSTRLLIQKGYHVKNLSGGYKLYKTAIATTEEIAAECGASEEIIEEMIERKSTVSDDYIEVDACGLSCPGPLNALIKSLEKLPEDKKLRIYSTDPGFKASVEAYAELNEAVTLLYLGKEQGKLVATLEKSPVLPLYSCGVL

Organism: NCBI:txid412755

Radius of gyration: 28.8 Å; Cα contacts (8 Å, |Δi|>4): 771; chains: 1; bounding box: 68×81×70 Å

pLDDT: mean 89.41, std 14.04, range [33.28, 98.94]

Mean predicted aligned error: 11.96 Å

Foldseek 3Di:
DPPDDAAPCPVVVVVVWDADPRRAFEADFLQAIVDNVDGDAAQRHWWAALQPRDTDGDHDPVRRVVSVVSNVCVVVVHPRGDNHAFNWDWDDDPQKIKTKTADDPVVCVVVVAAKDKFWFWDWQFAPVDPPTKTKIKMWMAGPQPQFTGMMIIMMHPCRSVLRVVVNVCNNVRHGLCVQLVDDDDDDRVGAYPQGPSNVRSVVSVCCSVVLAAADELVCVVVQVVFQEAEEEQDDPVVVVVHDDPRHDYDHLVRCVVVVVVPDQVGAYEYAYQQQPSSSSSQNVCVVVPHNYHYYRRGPNCNCVVPDDPVRVVVVPQDDLVNLVVQQVVQWDDDPAETEGEQEPGEPPSQLSNVVVCQVVDDQRYKYKYWYPYPCVQVSVVVVCVVDVQKDWPDWDDDPNITMTIMHGHPDDPPPDPDDD